Protein AF-A0A3M0ZAR5-F1 (afdb_monomer_lite)

Sequence (440 aa):
MSSSKVILFLTDGLDYCLVHRYLNDMPNTCRIIREGFHGRILPFTSTWGNINFDSLLTGTAPGTHYRIEDGAETLWQALERDGRRTALIDPGCRVETGDRVLKIACAGPAFTAYQCGPRVFQTPDVTDGIHDLAACNRSGWPPGGGPTPNRSIQLVHQPRRVGGVLQTHATILDGVELCLTLDDNTITVHNHNRLIATANTESWSDWTTIRHDAELFAIRFKLLHCHEASFALQASSAFPLSKLAPTPTIRERLLDCLGPYFKGTAIPPRPDDPAWESGVSELFEQATWVVNAARIMLGEFDVDLVVHKNFIVDAANHQCAAQIDPTYHRYNPETAFAFDEVLHKSYTNFDRIVGQLLDVASELGNTHVVIAGDHGICVNNWVCDINARLHDAGWLRFDSRGNVDEQGSKVFTKRSRQGNEIFINPSLAEEERDQLRRKV

Radius of gyration: 23.61 Å; chains: 1; bounding box: 62×55×68 Å

Structure (mmCIF, N/CA/C/O backbone):
data_AF-A0A3M0ZAR5-F1
#
_entry.id   AF-A0A3M0ZAR5-F1
#
loop_
_atom_site.group_PDB
_atom_site.id
_atom_site.type_symbol
_atom_site.label_atom_id
_atom_site.label_alt_id
_atom_site.label_comp_id
_atom_site.label_asym_id
_atom_site.label_entity_id
_atom_site.label_seq_id
_atom_site.pdbx_PDB_ins_code
_atom_site.Cartn_x
_atom_site.Cartn_y
_atom_site.Cartn_z
_atom_site.occupancy
_atom_site.B_iso_or_equiv
_atom_site.auth_seq_id
_atom_site.auth_comp_id
_atom_site.auth_asym_id
_atom_site.auth_atom_id
_atom_site.pdbx_PDB_model_num
ATOM 1 N N . MET A 1 1 ? -16.129 1.946 33.491 1.00 48.28 1 MET A N 1
ATOM 2 C CA . MET A 1 1 ? -15.073 1.163 32.814 1.00 48.28 1 MET A CA 1
ATOM 3 C C . MET A 1 1 ? -14.793 1.861 31.495 1.00 48.28 1 MET A C 1
ATOM 5 O O . MET A 1 1 ? -15.757 2.287 30.873 1.00 48.28 1 MET A O 1
ATOM 9 N N . SER A 1 2 ? -13.526 2.073 31.130 1.00 61.41 2 SER A N 1
ATOM 10 C CA . SER A 1 2 ? -13.168 2.634 29.814 1.00 61.41 2 SER A CA 1
ATOM 11 C C . SER A 1 2 ? -13.785 1.772 28.701 1.00 61.41 2 SER A C 1
ATOM 13 O O . SER A 1 2 ? -13.816 0.551 28.854 1.00 61.41 2 SER A O 1
ATOM 15 N N . SER A 1 3 ? -14.302 2.377 27.627 1.00 81.75 3 SER A N 1
ATOM 16 C CA . SER A 1 3 ? -14.773 1.639 26.442 1.00 81.75 3 SER A CA 1
ATOM 17 C C . SER A 1 3 ? -13.603 0.852 25.840 1.00 81.75 3 SER A C 1
ATOM 19 O O . SER A 1 3 ? -12.482 1.360 25.797 1.00 81.75 3 SER A O 1
ATOM 21 N N . SER A 1 4 ? -13.830 -0.398 25.429 1.00 91.25 4 SER A N 1
ATOM 22 C CA . SER A 1 4 ? -12.811 -1.172 24.712 1.00 91.25 4 SER A CA 1
ATOM 23 C C . SER A 1 4 ? -12.607 -0.597 23.317 1.00 91.25 4 SER A C 1
ATOM 25 O O . SER A 1 4 ? -13.581 -0.300 22.624 1.00 91.25 4 SER A O 1
ATOM 27 N N . LYS A 1 5 ? -11.342 -0.457 22.920 1.00 96.50 5 LYS A N 1
ATOM 28 C CA . LYS A 1 5 ? -10.930 0.059 21.611 1.00 96.50 5 LYS A CA 1
ATOM 29 C C . LYS A 1 5 ? -10.408 -1.070 20.735 1.00 96.50 5 LYS A C 1
ATOM 31 O O . LYS A 1 5 ? -9.913 -2.073 21.250 1.00 96.50 5 LYS A O 1
ATOM 36 N N . VAL A 1 6 ? -10.493 -0.917 19.419 1.00 97.56 6 VAL A N 1
ATOM 37 C CA . VAL A 1 6 ? -10.053 -1.933 18.457 1.00 97.56 6 VAL A CA 1
ATOM 38 C C . VAL A 1 6 ? -9.237 -1.296 17.338 1.00 97.56 6 VAL A C 1
ATOM 40 O O . VAL A 1 6 ? -9.645 -0.299 16.746 1.00 97.56 6 VAL A O 1
ATOM 43 N N . ILE A 1 7 ? -8.100 -1.907 17.017 1.00 98.00 7 ILE A N 1
ATOM 44 C CA . ILE A 1 7 ? -7.346 -1.653 15.790 1.00 98.00 7 ILE A CA 1
ATOM 45 C C . ILE A 1 7 ? -7.520 -2.869 14.887 1.00 98.00 7 ILE A C 1
ATOM 47 O O . ILE A 1 7 ? -7.036 -3.952 15.209 1.00 98.00 7 ILE A O 1
ATOM 51 N N . LEU A 1 8 ? -8.204 -2.688 13.762 1.00 96.44 8 LEU A N 1
ATOM 52 C CA . LEU A 1 8 ? -8.367 -3.686 12.715 1.00 96.44 8 LEU A CA 1
ATOM 53 C C . LEU A 1 8 ? -7.376 -3.392 11.581 1.00 96.44 8 LEU A C 1
ATOM 55 O O . LEU A 1 8 ? -7.601 -2.517 10.742 1.00 96.44 8 LEU A O 1
ATOM 59 N N . PHE A 1 9 ? -6.261 -4.119 11.588 1.00 95.81 9 PHE A N 1
ATOM 60 C CA . PHE A 1 9 ? -5.159 -3.977 10.642 1.00 95.81 9 PHE A CA 1
ATOM 61 C C . PHE A 1 9 ? -5.218 -5.093 9.591 1.00 95.81 9 PHE A C 1
ATOM 63 O O . PHE A 1 9 ? -4.693 -6.196 9.760 1.00 95.81 9 PHE A O 1
ATOM 70 N N . LEU A 1 10 ? -5.927 -4.806 8.507 1.00 94.00 10 LEU A N 1
ATOM 71 C CA . LEU A 1 10 ? -6.209 -5.730 7.417 1.00 94.00 10 LEU A CA 1
ATOM 72 C C . LEU A 1 10 ? -5.014 -5.767 6.462 1.00 94.00 10 LEU A C 1
ATOM 74 O O . LEU A 1 10 ? -4.664 -4.735 5.905 1.00 94.00 10 LEU A O 1
ATOM 78 N N . THR A 1 11 ? -4.356 -6.909 6.285 1.00 93.69 11 THR A N 1
ATOM 79 C CA . THR A 1 11 ? -3.123 -7.012 5.486 1.00 93.69 11 THR A CA 1
ATOM 80 C C . THR A 1 11 ? -3.377 -7.787 4.203 1.00 93.69 11 THR A C 1
ATOM 82 O O . THR A 1 11 ? -3.652 -8.980 4.255 1.00 93.69 11 THR A O 1
ATOM 85 N N . ASP A 1 12 ? -3.277 -7.093 3.072 1.00 91.62 12 ASP A N 1
ATOM 86 C CA . ASP A 1 12 ? -3.393 -7.665 1.731 1.00 91.62 12 ASP A CA 1
ATOM 87 C C . ASP A 1 12 ? -2.338 -8.766 1.536 1.00 91.62 12 ASP A C 1
ATOM 89 O O . ASP A 1 12 ? -1.180 -8.606 1.953 1.00 91.62 12 ASP A O 1
ATOM 93 N N . GLY A 1 13 ? -2.751 -9.902 0.981 1.00 92.00 13 GLY A N 1
ATOM 94 C CA . GLY A 1 13 ? -1.864 -11.006 0.632 1.00 92.00 13 GLY A CA 1
ATOM 95 C C . GLY A 1 13 ? -1.137 -11.669 1.803 1.00 92.00 13 GLY A C 1
ATOM 96 O O . GLY A 1 13 ? -0.121 -12.319 1.569 1.00 92.00 13 GLY A O 1
ATOM 97 N N . LEU A 1 14 ? -1.584 -11.516 3.057 1.00 94.88 14 LEU A N 1
ATOM 98 C CA . LEU A 1 14 ? -0.908 -12.111 4.219 1.00 94.88 14 LEU A CA 1
ATOM 99 C C . LEU A 1 14 ? -0.950 -13.649 4.183 1.00 94.88 14 LEU A C 1
ATOM 101 O O . LEU A 1 14 ? -1.890 -14.287 4.665 1.00 94.88 14 LEU A O 1
ATOM 105 N N . ASP A 1 15 ? 0.111 -14.252 3.653 1.00 94.19 15 ASP A N 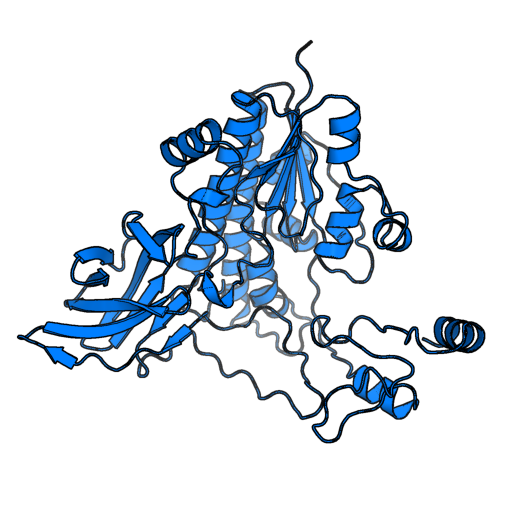1
ATOM 106 C CA . ASP A 1 15 ? 0.189 -15.692 3.465 1.00 94.19 15 ASP A CA 1
ATOM 107 C C . ASP A 1 15 ? 0.613 -16.429 4.740 1.00 94.19 15 ASP A C 1
ATOM 109 O O . ASP A 1 15 ? 1.678 -16.196 5.313 1.00 94.19 15 ASP A O 1
ATOM 113 N N . TYR A 1 16 ? -0.219 -17.380 5.166 1.00 93.44 16 TYR A N 1
ATOM 114 C CA . TYR A 1 16 ? 0.023 -18.155 6.379 1.00 93.44 16 TYR A CA 1
ATOM 115 C C . TYR A 1 16 ? 1.328 -18.964 6.313 1.00 93.44 16 TYR A C 1
ATOM 117 O O . TYR A 1 16 ? 2.047 -19.060 7.308 1.00 93.44 16 TYR A O 1
ATOM 125 N N . CYS A 1 17 ? 1.645 -19.572 5.169 1.00 93.69 17 CYS A N 1
ATOM 126 C CA . CYS A 1 17 ? 2.846 -20.392 5.032 1.00 93.69 17 CYS A CA 1
ATOM 127 C C . CYS A 1 17 ? 4.106 -19.525 5.090 1.00 93.69 17 CYS A C 1
ATOM 129 O O . CYS A 1 17 ? 5.073 -19.920 5.743 1.00 93.69 17 CYS A O 1
ATOM 131 N N . LEU A 1 18 ? 4.083 -18.336 4.486 1.00 95.94 18 LEU A N 1
ATOM 132 C CA . LEU A 1 18 ? 5.195 -17.386 4.551 1.00 95.94 18 LEU A CA 1
ATOM 133 C C . LEU A 1 18 ? 5.373 -16.780 5.950 1.00 95.94 18 LEU A C 1
ATOM 135 O O . LEU A 1 18 ? 6.506 -16.719 6.426 1.00 95.94 18 LEU A O 1
ATOM 139 N N . VAL A 1 19 ? 4.292 -16.447 6.670 1.00 96.25 19 VAL A N 1
ATOM 140 C CA . VAL A 1 19 ? 4.391 -16.048 8.092 1.00 96.25 19 VAL A CA 1
ATOM 141 C C . VAL A 1 19 ? 5.112 -17.125 8.905 1.00 96.25 19 VAL A C 1
ATOM 143 O O . VAL A 1 19 ? 6.028 -16.830 9.669 1.00 96.25 19 VAL A O 1
ATOM 146 N N . HIS A 1 20 ? 4.733 -18.393 8.729 1.00 95.44 20 HIS A N 1
ATOM 147 C CA . HIS A 1 20 ? 5.358 -19.498 9.456 1.00 95.44 20 HIS A CA 1
ATOM 148 C C . HIS A 1 20 ? 6.792 -19.794 9.003 1.00 95.44 20 HIS A C 1
ATOM 150 O O . HIS A 1 20 ? 7.610 -20.194 9.833 1.00 95.44 20 HIS A O 1
ATOM 156 N N . ARG A 1 21 ? 7.115 -19.581 7.722 1.00 96.56 21 ARG A N 1
ATOM 157 C CA . ARG A 1 21 ? 8.473 -19.728 7.180 1.00 96.56 21 ARG A CA 1
ATOM 158 C C . ARG A 1 21 ? 9.458 -18.793 7.880 1.00 96.56 21 ARG A C 1
ATOM 160 O O . ARG A 1 21 ? 10.553 -19.232 8.219 1.00 96.56 21 ARG A O 1
ATOM 167 N N . TYR A 1 22 ? 9.064 -17.542 8.115 1.00 98.06 22 TYR A N 1
ATOM 168 C CA . TYR A 1 22 ? 9.937 -16.507 8.683 1.00 98.06 22 TYR A CA 1
ATOM 169 C C . TYR A 1 22 ? 9.763 -16.302 10.193 1.00 98.06 22 TYR A C 1
ATOM 171 O O . TYR A 1 22 ? 10.378 -15.410 10.771 1.00 98.06 22 TYR A O 1
ATOM 179 N N . LEU A 1 23 ? 8.961 -17.139 10.857 1.00 97.00 23 LEU A N 1
ATOM 180 C CA . LEU A 1 23 ? 8.511 -16.910 12.230 1.00 97.00 23 LEU A CA 1
ATOM 181 C C . LEU A 1 23 ? 9.652 -16.731 13.250 1.00 97.00 23 LEU A C 1
ATOM 183 O O . LEU A 1 23 ? 9.510 -15.954 14.191 1.00 97.00 23 LEU A O 1
ATOM 187 N N . ASN A 1 24 ? 10.792 -17.402 13.047 1.00 97.94 24 ASN A N 1
ATOM 188 C CA . ASN A 1 24 ? 11.970 -17.284 13.918 1.00 97.94 24 ASN A CA 1
ATOM 189 C C . ASN A 1 24 ? 12.535 -15.854 13.983 1.00 97.94 24 ASN A C 1
ATOM 191 O O . ASN A 1 24 ? 13.083 -15.472 15.015 1.00 97.94 24 ASN A O 1
ATOM 195 N N . ASP A 1 25 ? 12.358 -15.069 12.920 1.00 98.44 25 ASP A N 1
ATOM 196 C CA . ASP A 1 25 ? 12.822 -13.683 12.816 1.00 98.44 25 ASP A CA 1
ATOM 197 C C . ASP A 1 25 ? 11.684 -12.671 13.045 1.00 98.44 25 ASP A C 1
ATOM 199 O O . ASP A 1 25 ? 11.849 -11.472 12.821 1.00 98.44 25 ASP A O 1
ATOM 203 N N . MET A 1 26 ? 10.520 -13.145 13.505 1.00 98.62 26 MET A N 1
ATOM 204 C CA . MET A 1 26 ? 9.308 -12.352 13.726 1.00 98.62 26 MET A CA 1
ATOM 205 C C . MET A 1 26 ? 8.865 -12.422 15.204 1.00 98.62 26 MET A C 1
ATOM 207 O O . MET A 1 26 ? 7.846 -13.049 15.534 1.00 98.62 26 MET A O 1
ATOM 211 N N . PRO A 1 27 ? 9.634 -11.829 16.142 1.00 98.62 27 PRO A N 1
ATOM 212 C CA . PRO A 1 27 ? 9.382 -11.951 17.578 1.00 98.62 27 PRO A CA 1
ATOM 213 C C . PRO A 1 27 ? 8.048 -11.340 18.031 1.00 98.62 27 PRO A C 1
ATOM 215 O O . PRO A 1 27 ? 7.429 -11.866 18.962 1.00 98.62 27 PRO A O 1
ATOM 218 N N . ASN A 1 28 ? 7.566 -10.268 17.394 1.00 98.56 28 ASN A N 1
ATOM 219 C CA . ASN A 1 28 ? 6.289 -9.648 17.768 1.00 98.56 28 ASN A CA 1
ATOM 220 C C . ASN A 1 28 ? 5.098 -10.499 17.314 1.00 98.56 28 ASN A C 1
ATOM 222 O O . ASN A 1 28 ? 4.110 -10.653 18.031 1.00 98.56 28 ASN A O 1
ATOM 226 N N . THR A 1 29 ? 5.221 -11.133 16.157 1.00 98.06 29 THR A N 1
ATOM 227 C CA . THR A 1 29 ? 4.246 -12.080 15.622 1.00 98.06 29 THR A CA 1
ATOM 228 C C . THR A 1 29 ? 4.220 -13.346 16.470 1.00 98.06 29 THR A C 1
ATOM 230 O O . THR A 1 29 ? 3.142 -13.797 16.859 1.00 98.06 29 THR A O 1
ATOM 233 N N . CYS A 1 30 ? 5.389 -13.867 16.867 1.00 98.19 30 CYS A N 1
ATOM 234 C CA . CYS A 1 30 ? 5.492 -14.934 17.867 1.00 98.19 30 CYS A CA 1
ATOM 235 C C . CYS A 1 30 ? 4.768 -14.567 19.168 1.00 98.19 30 CYS A C 1
ATOM 237 O O . CYS A 1 30 ? 4.069 -15.400 19.749 1.00 98.19 30 CYS A O 1
ATOM 239 N N . ARG A 1 31 ? 4.918 -13.319 19.626 1.00 97.56 31 ARG A N 1
ATOM 240 C CA . ARG A 1 31 ? 4.241 -12.815 20.821 1.00 97.56 31 ARG A CA 1
ATOM 241 C C . ARG A 1 31 ? 2.720 -12.830 20.659 1.00 97.56 31 ARG A C 1
ATOM 243 O O . ARG A 1 31 ? 2.058 -13.377 21.536 1.00 97.56 31 ARG A O 1
ATOM 250 N N . ILE A 1 32 ? 2.169 -12.322 19.551 1.00 95.88 32 ILE A N 1
ATOM 251 C CA . ILE A 1 32 ? 0.716 -12.380 19.280 1.00 95.88 32 ILE A CA 1
ATOM 252 C C . ILE A 1 32 ? 0.210 -13.820 19.225 1.00 95.88 32 ILE A C 1
ATOM 254 O O . ILE A 1 32 ? -0.836 -14.119 19.795 1.00 95.88 32 ILE A O 1
ATOM 258 N N . ILE A 1 33 ? 0.952 -14.720 18.581 1.00 95.69 33 ILE A N 1
ATOM 259 C CA . ILE A 1 33 ? 0.598 -16.143 18.497 1.00 95.69 33 ILE A CA 1
ATOM 260 C C . ILE A 1 33 ? 0.545 -16.783 19.891 1.00 95.69 33 ILE A C 1
ATOM 262 O O . ILE A 1 33 ? -0.365 -17.557 20.176 1.00 95.69 33 ILE A O 1
ATOM 266 N N . ARG A 1 34 ? 1.506 -16.458 20.764 1.00 96.62 34 ARG A N 1
ATOM 267 C CA . ARG A 1 34 ? 1.610 -17.024 22.116 1.00 96.62 34 ARG A CA 1
ATOM 268 C C . ARG A 1 34 ? 0.598 -16.435 23.100 1.00 96.62 34 ARG A C 1
ATOM 270 O O . ARG A 1 34 ? 0.104 -17.156 23.960 1.00 96.62 34 ARG A O 1
ATOM 277 N N . GLU A 1 35 ? 0.376 -15.126 23.040 1.00 95.81 35 GLU A N 1
ATOM 278 C CA . GLU A 1 35 ? -0.393 -14.371 24.042 1.00 95.81 35 GLU A CA 1
ATOM 279 C C . GLU A 1 35 ? -1.842 -14.104 23.609 1.00 95.81 35 GLU A C 1
ATOM 281 O O . GLU A 1 35 ? -2.675 -13.762 24.447 1.00 95.81 35 GLU A O 1
ATOM 286 N N . GLY A 1 36 ? -2.147 -14.250 22.319 1.00 95.25 36 GLY A N 1
ATOM 287 C CA . GLY A 1 36 ? -3.452 -13.968 21.731 1.00 95.25 36 GLY A CA 1
ATOM 288 C C . GLY A 1 36 ? -4.148 -15.196 21.144 1.00 95.25 36 GLY A C 1
ATOM 289 O O . GLY A 1 36 ? -3.902 -16.339 21.523 1.00 95.25 36 GLY A O 1
ATOM 290 N N . PHE A 1 37 ? -5.053 -14.936 20.200 1.00 93.94 37 PHE A N 1
ATOM 291 C CA . PHE A 1 37 ? -5.699 -15.957 19.382 1.00 93.94 37 PHE A CA 1
ATOM 292 C C . PHE A 1 37 ? -5.161 -15.865 17.956 1.00 93.94 37 PHE A C 1
ATOM 294 O O . PHE A 1 37 ? -5.142 -14.786 17.366 1.00 93.94 37 PHE A O 1
ATOM 301 N N . HIS A 1 38 ? -4.759 -17.001 17.393 1.00 94.69 38 HIS A N 1
ATOM 302 C CA . HIS A 1 38 ? -4.305 -17.091 16.013 1.00 94.69 38 HIS A CA 1
ATOM 303 C C . HIS A 1 38 ? -4.934 -18.311 15.335 1.00 94.69 38 HIS A C 1
ATOM 305 O O . HIS A 1 38 ? -5.186 -19.337 15.966 1.00 94.69 38 HIS A O 1
ATOM 311 N N . GLY A 1 39 ? -5.187 -18.211 14.033 1.00 92.31 39 GLY A N 1
ATOM 312 C CA . GLY A 1 39 ? -5.812 -19.283 13.270 1.00 92.31 39 GLY A CA 1
ATOM 313 C C . GLY A 1 39 ? -5.748 -19.033 11.771 1.00 92.31 39 GLY A C 1
ATOM 314 O O . GLY A 1 39 ? -5.406 -17.941 11.324 1.00 92.31 39 GLY A O 1
ATOM 315 N N . ARG A 1 40 ? -6.071 -20.068 10.994 1.00 92.06 40 ARG A N 1
ATOM 316 C CA . ARG A 1 40 ? -6.246 -19.953 9.543 1.00 92.06 40 ARG A CA 1
ATOM 317 C C . ARG A 1 40 ? -7.690 -19.588 9.241 1.00 92.06 40 ARG A C 1
ATOM 319 O O . ARG A 1 40 ? -8.603 -20.203 9.789 1.00 92.06 40 ARG A O 1
ATOM 326 N N . ILE A 1 41 ? -7.874 -18.648 8.327 1.00 88.44 41 ILE A N 1
ATOM 327 C CA . ILE A 1 41 ? -9.168 -18.337 7.723 1.00 88.44 41 ILE A CA 1
ATOM 328 C C . ILE A 1 41 ? -9.128 -18.733 6.250 1.00 88.44 41 ILE A C 1
ATOM 330 O O . ILE A 1 41 ? -8.087 -18.631 5.603 1.00 88.44 41 ILE A O 1
ATOM 334 N N . LEU A 1 42 ? -10.247 -19.245 5.739 1.00 89.31 42 LEU A N 1
ATOM 335 C CA . LEU A 1 42 ? -10.391 -19.551 4.320 1.00 89.31 42 LEU A CA 1
ATOM 336 C C . LEU A 1 42 ? -11.001 -18.334 3.622 1.00 89.31 42 LEU A C 1
ATOM 338 O O . LEU A 1 42 ? -12.094 -17.921 4.018 1.00 89.31 42 LEU A O 1
ATOM 342 N N . PRO A 1 43 ? -10.331 -17.765 2.609 1.00 90.12 43 PRO A N 1
ATOM 343 C CA . PRO A 1 43 ? -10.901 -16.671 1.846 1.00 90.12 43 PRO A CA 1
ATOM 344 C C . PRO A 1 43 ? -12.025 -17.180 0.941 1.00 90.12 43 PRO A C 1
ATOM 346 O O . PRO A 1 43 ? -12.046 -18.342 0.523 1.00 90.12 43 PRO A O 1
ATOM 349 N N . PHE A 1 44 ? -12.947 -16.293 0.590 1.00 87.81 44 PHE A N 1
ATOM 350 C CA . PHE A 1 44 ? -13.899 -16.550 -0.476 1.00 87.81 44 PHE A CA 1
ATOM 351 C C . PHE A 1 44 ? -13.182 -16.567 -1.825 1.00 87.81 44 PHE A C 1
ATOM 353 O O . PHE A 1 44 ? -12.346 -15.713 -2.129 1.00 87.81 44 PHE A O 1
ATOM 360 N N . THR A 1 45 ? -13.561 -17.525 -2.665 1.00 79.81 45 THR A N 1
ATOM 361 C CA . THR A 1 45 ? -13.283 -17.479 -4.100 1.00 79.81 45 THR A CA 1
ATOM 362 C C . THR A 1 45 ? -14.292 -16.524 -4.740 1.00 79.81 45 THR A C 1
ATOM 364 O O . THR A 1 45 ? -15.492 -16.678 -4.537 1.00 79.81 45 THR A O 1
ATOM 367 N N . SER A 1 46 ? -13.910 -15.511 -5.511 1.00 74.94 46 SER A N 1
ATOM 368 C CA . SER A 1 46 ? -12.592 -15.113 -6.021 1.00 74.94 46 SER A CA 1
ATOM 369 C C . SER A 1 46 ? -11.750 -14.365 -4.970 1.00 74.94 46 SER A C 1
ATOM 371 O O . SER A 1 46 ? -12.263 -13.469 -4.299 1.00 74.94 46 SER A O 1
ATOM 373 N N . THR A 1 47 ? -10.466 -14.717 -4.814 1.00 81.19 47 THR A N 1
ATOM 374 C CA . THR A 1 47 ? -9.586 -14.206 -3.741 1.00 81.19 47 THR A CA 1
ATOM 375 C C . THR A 1 47 ? -9.059 -12.800 -4.033 1.00 81.19 47 THR A C 1
ATOM 377 O O . THR A 1 47 ? -7.858 -12.585 -4.130 1.00 81.19 47 THR A O 1
ATOM 380 N N . TRP A 1 48 ? -9.964 -11.840 -4.215 1.00 77.94 48 TRP A N 1
ATOM 381 C CA . TRP A 1 48 ? -9.620 -10.425 -4.343 1.00 77.94 48 TRP A CA 1
ATOM 382 C C . TRP A 1 48 ? -9.794 -9.717 -3.011 1.00 77.94 48 TRP A C 1
ATOM 384 O O . TRP A 1 48 ? -10.776 -9.965 -2.298 1.00 77.94 48 TRP A O 1
ATOM 394 N N . GLY A 1 49 ? -8.905 -8.767 -2.725 1.00 77.19 49 GLY A N 1
ATOM 395 C CA . GLY A 1 49 ? -8.970 -8.026 -1.475 1.00 77.19 49 GLY A CA 1
ATOM 396 C C . GLY A 1 49 ? -10.261 -7.249 -1.271 1.00 77.19 49 GLY A C 1
ATOM 397 O O . GLY A 1 49 ? -10.795 -7.256 -0.171 1.00 77.19 49 GLY A O 1
ATOM 398 N N . ASN A 1 50 ? -10.855 -6.659 -2.317 1.00 76.06 50 ASN A N 1
ATOM 399 C CA . ASN A 1 50 ? -12.156 -5.999 -2.154 1.00 76.06 50 ASN A CA 1
ATOM 400 C C . ASN A 1 50 ? -13.237 -6.990 -1.681 1.00 76.06 50 ASN A C 1
ATOM 402 O O . ASN A 1 50 ? -13.956 -6.700 -0.740 1.00 76.06 50 ASN A O 1
ATOM 406 N N . ILE A 1 51 ? -13.296 -8.196 -2.250 1.00 82.50 51 ILE A N 1
ATOM 407 C CA . ILE A 1 51 ? -14.319 -9.196 -1.904 1.00 82.50 51 ILE A CA 1
ATOM 408 C C . ILE A 1 51 ? -14.145 -9.697 -0.467 1.00 82.50 51 ILE A C 1
ATOM 410 O O . ILE A 1 51 ? -15.111 -9.803 0.295 1.00 82.50 51 ILE A O 1
ATOM 414 N N . ASN A 1 52 ? -12.912 -10.032 -0.098 1.00 88.12 52 ASN A N 1
ATOM 415 C CA . ASN A 1 52 ? -12.620 -10.652 1.189 1.00 88.12 52 ASN A CA 1
ATOM 416 C C . ASN A 1 52 ? -12.610 -9.636 2.333 1.00 88.12 52 ASN A C 1
ATOM 418 O O . ASN A 1 52 ? -13.170 -9.933 3.387 1.00 88.12 52 ASN A O 1
ATOM 422 N N . PHE A 1 53 ? -12.093 -8.421 2.126 1.00 87.75 53 PHE A N 1
ATOM 423 C CA . PHE A 1 53 ? -12.216 -7.369 3.135 1.00 87.75 53 PHE A CA 1
ATOM 424 C C . PHE A 1 53 ? -13.666 -6.936 3.336 1.00 87.75 53 PHE A C 1
ATOM 426 O O . PHE A 1 53 ? -14.079 -6.837 4.485 1.00 87.75 53 PHE A O 1
ATOM 433 N N . ASP A 1 54 ? -14.475 -6.781 2.282 1.00 87.19 54 ASP A N 1
ATOM 434 C CA . ASP A 1 54 ? -15.909 -6.486 2.446 1.00 87.19 54 ASP A CA 1
ATOM 435 C C . ASP A 1 54 ? -16.610 -7.592 3.265 1.00 87.19 54 ASP A C 1
ATOM 437 O O . ASP A 1 54 ? -17.440 -7.314 4.133 1.00 87.19 54 ASP A O 1
ATOM 441 N N . SER A 1 55 ? -16.216 -8.855 3.067 1.00 89.50 55 SER A N 1
ATOM 442 C CA . SER A 1 55 ? -16.733 -9.985 3.854 1.00 89.50 55 SER A CA 1
ATOM 443 C C . SER A 1 55 ? -16.310 -9.915 5.326 1.00 89.50 55 SER A C 1
ATOM 445 O O . SER A 1 55 ? -17.138 -10.111 6.213 1.00 89.50 55 SER A O 1
ATOM 447 N N . LEU A 1 56 ? -15.041 -9.593 5.604 1.00 89.69 56 LEU A N 1
ATOM 448 C CA . LEU A 1 56 ? -14.527 -9.399 6.967 1.00 89.69 56 LEU A CA 1
ATOM 449 C C . LEU A 1 56 ? -15.203 -8.216 7.672 1.00 89.69 56 LEU A C 1
ATOM 451 O O . LEU A 1 56 ? -15.482 -8.284 8.866 1.00 89.69 56 LEU A O 1
ATOM 455 N N . LEU A 1 57 ? -15.480 -7.142 6.934 1.00 89.75 57 LEU A N 1
ATOM 456 C CA . LEU A 1 57 ? -16.033 -5.895 7.461 1.00 89.75 57 LEU A CA 1
ATOM 457 C C . LEU A 1 57 ? -17.549 -5.938 7.663 1.00 89.75 57 LEU A C 1
ATOM 459 O O . LEU A 1 57 ? -18.066 -5.152 8.452 1.00 89.75 57 LEU A O 1
ATOM 463 N N . THR A 1 58 ? -18.257 -6.835 6.977 1.00 90.38 58 THR A N 1
ATOM 464 C CA . THR A 1 58 ? -19.712 -7.029 7.126 1.00 90.38 58 THR A CA 1
ATOM 465 C C . THR A 1 58 ? -20.068 -8.290 7.911 1.00 90.38 58 THR A C 1
ATOM 467 O O . THR A 1 58 ? -21.199 -8.443 8.361 1.00 90.38 58 THR A O 1
ATOM 470 N N . GLY A 1 59 ? -19.132 -9.232 8.057 1.00 90.19 59 GLY A N 1
ATOM 471 C CA . GLY A 1 59 ? -19.408 -10.557 8.616 1.00 90.19 59 GLY A CA 1
ATOM 472 C C . GLY A 1 59 ? -20.302 -11.424 7.721 1.00 90.19 59 GLY A C 1
ATOM 473 O O . GLY A 1 59 ? -20.882 -12.399 8.198 1.00 90.19 59 GLY A O 1
ATOM 474 N N . THR A 1 60 ? -20.441 -11.083 6.435 1.00 89.69 60 THR A N 1
ATOM 475 C CA . THR A 1 60 ? -21.309 -11.797 5.487 1.00 89.69 60 THR A CA 1
ATOM 476 C C . THR A 1 60 ? -20.538 -12.305 4.271 1.00 89.69 60 THR A C 1
ATOM 478 O O . THR A 1 60 ? -19.458 -11.820 3.947 1.00 89.69 60 THR A O 1
ATOM 481 N N . ALA A 1 61 ? -21.087 -13.309 3.585 1.00 88.75 61 ALA A N 1
ATOM 482 C CA . ALA A 1 61 ? -20.511 -13.814 2.342 1.00 88.75 61 ALA A CA 1
ATOM 483 C C . ALA A 1 61 ? -20.728 -12.828 1.171 1.00 88.75 61 ALA A C 1
ATOM 485 O O . ALA A 1 61 ? -21.700 -12.067 1.192 1.00 88.75 61 ALA A O 1
ATOM 486 N N . PRO A 1 62 ? -19.923 -12.907 0.090 1.00 84.19 62 PRO A N 1
ATOM 487 C CA . PRO A 1 62 ? -20.047 -12.032 -1.081 1.00 84.19 62 PRO A CA 1
ATOM 488 C C . PRO A 1 62 ? -21.449 -11.956 -1.689 1.00 84.19 62 PRO A C 1
ATOM 490 O O . PRO A 1 62 ? -21.891 -10.886 -2.092 1.00 84.19 62 PRO A O 1
ATOM 493 N N . GLY A 1 63 ? -22.197 -13.065 -1.697 1.00 81.00 63 GLY A N 1
ATOM 494 C CA . GLY A 1 63 ? -23.576 -13.093 -2.204 1.00 81.00 63 GLY A CA 1
ATOM 495 C C . GLY A 1 63 ? -24.583 -12.252 -1.401 1.00 81.00 63 GLY A C 1
ATOM 496 O O . GLY A 1 63 ? -25.714 -12.055 -1.858 1.00 81.00 63 GLY A O 1
ATOM 497 N N . THR A 1 64 ? -24.195 -11.773 -0.218 1.00 82.75 64 THR A N 1
ATOM 498 C CA . THR A 1 64 ? -25.001 -10.893 0.632 1.00 82.75 64 THR A CA 1
ATOM 499 C C . THR A 1 64 ? -24.566 -9.441 0.473 1.00 82.75 64 THR A C 1
ATOM 501 O O . THR A 1 64 ? -25.399 -8.603 0.144 1.00 82.75 64 THR A O 1
ATOM 504 N N . HIS A 1 65 ? -23.277 -9.130 0.644 1.00 79.12 65 HIS A N 1
ATOM 505 C CA . HIS A 1 65 ? -22.820 -7.734 0.647 1.00 79.12 65 HIS A CA 1
ATOM 506 C C . HIS A 1 65 ? -22.688 -7.086 -0.738 1.00 79.12 65 HIS A C 1
ATOM 508 O O . HIS A 1 65 ? -22.792 -5.868 -0.826 1.00 79.12 65 HIS A O 1
ATOM 514 N N . TYR A 1 66 ? -22.588 -7.859 -1.828 1.00 72.88 66 TYR A N 1
ATOM 515 C CA . TYR A 1 66 ? -22.620 -7.318 -3.200 1.00 72.88 66 TYR A CA 1
ATOM 516 C C . TYR A 1 66 ? -24.035 -7.050 -3.749 1.00 72.88 66 TYR A C 1
ATOM 518 O O . TYR A 1 66 ? -24.187 -6.728 -4.932 1.00 72.88 66 TYR A O 1
ATOM 526 N N . ARG A 1 67 ? -25.095 -7.189 -2.942 1.00 63.38 67 ARG A N 1
ATOM 527 C CA . ARG A 1 67 ? -26.464 -6.888 -3.390 1.00 63.38 67 ARG A CA 1
ATOM 528 C C . ARG A 1 67 ? -26.640 -5.377 -3.566 1.00 63.38 67 ARG A C 1
ATOM 530 O O . ARG A 1 67 ? -26.387 -4.611 -2.649 1.00 63.38 67 ARG A O 1
ATOM 537 N N . ILE A 1 68 ? -27.090 -4.966 -4.754 1.00 50.72 68 ILE A N 1
ATOM 538 C CA . ILE A 1 68 ? -27.240 -3.551 -5.148 1.00 50.72 68 ILE A CA 1
ATOM 539 C C . ILE A 1 68 ? -28.352 -2.843 -4.353 1.00 50.72 68 ILE A C 1
ATOM 541 O O . ILE A 1 68 ? -28.256 -1.644 -4.120 1.00 50.72 68 ILE A O 1
ATOM 545 N N . GLU A 1 69 ? -29.396 -3.572 -3.950 1.00 46.78 69 GLU A N 1
ATOM 546 C CA . GLU A 1 69 ? -30.588 -2.999 -3.305 1.00 46.78 69 GLU A CA 1
ATOM 547 C C . GLU A 1 69 ? -30.553 -3.100 -1.767 1.00 46.78 69 GLU A C 1
ATOM 549 O O . GLU A 1 69 ? -31.076 -2.213 -1.106 1.00 46.78 69 GLU A O 1
ATOM 554 N N . ASP A 1 70 ? -29.865 -4.112 -1.212 1.00 55.38 70 ASP A N 1
ATOM 555 C CA . ASP A 1 70 ? -29.815 -4.439 0.226 1.00 55.38 70 ASP A CA 1
ATOM 556 C C . ASP A 1 70 ? -28.407 -4.928 0.633 1.00 55.38 70 ASP A C 1
ATOM 558 O O . ASP A 1 70 ? -28.213 -6.086 1.024 1.00 55.38 70 ASP A O 1
ATOM 562 N N . GLY A 1 71 ? -27.387 -4.083 0.461 1.00 68.44 71 GLY A N 1
ATOM 563 C CA . GLY A 1 71 ? -26.025 -4.391 0.912 1.00 68.44 71 GLY A CA 1
ATOM 564 C C . GLY A 1 71 ? -25.978 -4.728 2.411 1.00 68.44 71 GLY A C 1
ATOM 565 O O . GLY A 1 71 ? -26.819 -4.286 3.193 1.00 68.44 71 GLY A O 1
ATOM 566 N N . ALA A 1 72 ? -24.999 -5.531 2.830 1.00 83.94 72 ALA A N 1
ATOM 567 C CA . ALA A 1 72 ? -24.849 -5.878 4.241 1.00 83.94 72 ALA A CA 1
ATOM 568 C C . ALA A 1 72 ? -24.353 -4.672 5.056 1.00 83.94 72 ALA A C 1
ATOM 570 O O . ALA A 1 72 ? -23.471 -3.941 4.605 1.00 83.94 72 ALA A O 1
ATOM 571 N N . GLU A 1 73 ? -24.883 -4.513 6.273 1.00 88.38 73 GLU A N 1
ATOM 572 C CA . GLU A 1 73 ? -24.383 -3.531 7.240 1.00 88.38 73 GLU A CA 1
ATOM 573 C C . GLU A 1 73 ? -22.902 -3.802 7.545 1.00 88.38 73 GLU A C 1
ATOM 575 O O . GLU A 1 73 ? -22.488 -4.940 7.781 1.00 88.38 73 GLU A O 1
ATOM 580 N N . THR A 1 74 ? -22.094 -2.749 7.534 1.00 89.62 74 THR A N 1
ATOM 581 C CA . THR A 1 74 ? -20.671 -2.814 7.868 1.00 89.62 74 THR A CA 1
ATOM 582 C C . THR A 1 74 ? -20.450 -2.625 9.366 1.00 89.62 74 THR A C 1
ATOM 584 O O . THR A 1 74 ? -21.274 -2.048 10.080 1.00 89.62 74 THR A O 1
ATOM 587 N N . LEU A 1 75 ? -19.283 -3.041 9.858 1.00 90.00 75 LEU A N 1
ATOM 588 C CA . LEU A 1 75 ? -18.924 -2.914 11.269 1.00 90.00 75 LEU A CA 1
ATOM 589 C C . LEU A 1 75 ? -19.028 -1.466 11.777 1.00 90.00 75 LEU A C 1
ATOM 591 O O . LEU A 1 75 ? -19.512 -1.236 12.881 1.00 90.00 75 LEU A O 1
ATOM 595 N N . TRP A 1 76 ? -18.613 -0.476 10.982 1.00 90.56 76 TRP A N 1
ATOM 596 C CA . TRP A 1 76 ? -18.695 0.928 11.399 1.00 90.56 76 TRP A CA 1
ATOM 597 C C . TRP A 1 76 ? -20.113 1.489 11.355 1.00 90.56 76 TRP A C 1
ATOM 599 O O . TRP A 1 76 ? -20.419 2.345 12.178 1.00 90.56 76 TRP A O 1
ATOM 609 N N . GLN A 1 77 ? -20.980 1.011 10.456 1.00 91.00 77 GLN A N 1
ATOM 610 C CA . GLN A 1 77 ? -22.400 1.378 10.459 1.00 91.00 77 GLN A CA 1
ATOM 611 C C . GLN A 1 77 ? -23.086 0.850 11.726 1.00 91.00 77 GLN A C 1
ATOM 613 O O . GLN A 1 77 ? -23.772 1.603 12.419 1.00 91.00 77 GLN A O 1
ATOM 618 N N . ALA A 1 78 ? -22.810 -0.406 12.094 1.00 91.50 78 ALA A N 1
ATOM 619 C CA . ALA A 1 78 ? -23.306 -0.991 13.336 1.00 91.50 78 ALA A CA 1
ATOM 620 C C . ALA A 1 78 ? -22.806 -0.223 14.577 1.00 91.50 78 ALA A C 1
ATOM 622 O O . ALA A 1 78 ? -23.586 0.073 15.481 1.00 91.50 78 ALA A O 1
ATOM 623 N N . LEU A 1 79 ? -21.522 0.154 14.610 1.00 92.38 79 LEU A N 1
ATOM 624 C CA . LEU A 1 79 ? -20.946 0.950 15.701 1.00 92.38 79 LEU A CA 1
ATOM 625 C C . LEU A 1 79 ? -21.524 2.369 15.765 1.00 92.38 79 LEU A C 1
ATOM 627 O O . LEU A 1 79 ? -21.793 2.877 16.853 1.00 92.38 79 LEU A O 1
ATOM 631 N N . GLU A 1 80 ? -21.730 3.012 14.620 1.00 91.88 80 GLU A N 1
ATOM 632 C CA . GLU A 1 80 ? -22.324 4.344 14.542 1.00 91.88 80 GLU A CA 1
ATOM 633 C C . GLU A 1 80 ? -23.753 4.361 15.095 1.00 91.88 80 GLU A C 1
ATOM 635 O O . GLU A 1 80 ? -24.088 5.261 15.873 1.00 91.88 80 GLU A O 1
ATOM 640 N N . ARG A 1 81 ? -24.563 3.341 14.775 1.00 92.25 81 ARG A N 1
ATOM 641 C CA . ARG A 1 81 ? -25.901 3.140 15.359 1.00 92.25 81 ARG A CA 1
ATOM 642 C C . ARG A 1 81 ? -25.853 3.060 16.886 1.00 92.25 81 ARG A C 1
ATOM 644 O O . ARG A 1 81 ? -26.720 3.618 17.555 1.00 92.25 81 ARG A O 1
ATOM 651 N N . ASP A 1 82 ? -24.812 2.437 17.425 1.00 92.81 82 ASP A N 1
ATOM 652 C CA . ASP A 1 82 ? -24.579 2.310 18.867 1.00 92.81 82 ASP A CA 1
ATOM 653 C C . ASP A 1 82 ? -23.893 3.551 19.478 1.00 92.81 82 ASP A C 1
ATOM 655 O O . ASP A 1 82 ? -23.492 3.551 20.644 1.00 92.81 82 ASP A O 1
ATOM 659 N N . GLY A 1 83 ? -23.751 4.635 18.708 1.00 93.31 83 GLY A N 1
ATOM 660 C CA . GLY A 1 83 ? -23.182 5.899 19.166 1.00 93.31 83 GLY A CA 1
ATOM 661 C C . GLY A 1 83 ? -21.659 5.890 19.309 1.00 93.31 83 GLY A C 1
ATOM 662 O O . GLY A 1 83 ? -21.113 6.790 19.949 1.00 93.31 83 GLY A O 1
ATOM 663 N N . ARG A 1 84 ? -20.965 4.920 18.711 1.00 94.88 84 ARG A N 1
ATOM 664 C CA . ARG A 1 84 ? -19.499 4.788 18.731 1.00 94.88 84 ARG A CA 1
ATOM 665 C C . ARG A 1 84 ? -18.859 5.422 17.504 1.00 94.88 84 ARG A C 1
ATOM 667 O O . ARG A 1 84 ? -19.532 5.676 16.503 1.00 94.88 84 ARG A O 1
ATOM 674 N N . ARG A 1 85 ? -17.563 5.725 17.587 1.00 95.88 85 ARG A N 1
ATOM 675 C CA . ARG A 1 85 ? -16.820 6.396 16.505 1.00 95.88 85 ARG A CA 1
ATOM 676 C C . ARG A 1 85 ? -15.806 5.472 15.853 1.00 95.88 85 ARG A C 1
ATOM 678 O O . ARG A 1 85 ? -15.108 4.721 16.530 1.00 95.88 85 ARG A O 1
ATOM 685 N N . THR A 1 86 ? -15.685 5.588 14.534 1.00 96.31 86 THR A N 1
ATOM 686 C CA . THR A 1 86 ? -14.712 4.832 13.737 1.00 96.31 86 THR A CA 1
ATOM 687 C C . THR A 1 86 ? -13.796 5.778 12.971 1.00 96.31 86 THR A C 1
ATOM 689 O O . THR A 1 86 ? -14.266 6.765 12.412 1.00 96.31 86 THR A O 1
ATOM 692 N N . ALA A 1 87 ? -12.504 5.465 12.887 1.00 96.25 87 ALA A N 1
ATOM 693 C CA . ALA A 1 87 ? -11.589 6.061 11.922 1.00 96.25 87 ALA A CA 1
ATOM 694 C C . ALA A 1 87 ? -11.220 5.036 10.841 1.00 96.25 87 ALA A C 1
ATOM 696 O O . ALA A 1 87 ? -10.682 3.968 11.129 1.00 96.25 87 ALA A O 1
ATOM 697 N N . LEU A 1 88 ? -11.495 5.379 9.586 1.00 94.31 88 LEU A N 1
ATOM 698 C CA . LEU A 1 88 ? -11.099 4.604 8.415 1.00 94.31 88 LEU A CA 1
ATOM 699 C C . LEU A 1 88 ? -9.857 5.258 7.816 1.00 94.31 88 LEU A C 1
ATOM 701 O O . LEU A 1 88 ? -9.956 6.346 7.244 1.00 94.31 88 LEU A O 1
ATOM 705 N N . ILE A 1 89 ? -8.697 4.623 7.970 1.00 94.06 89 ILE A N 1
ATOM 706 C CA . ILE A 1 89 ? -7.409 5.153 7.514 1.00 94.06 89 ILE A CA 1
ATOM 707 C C . ILE A 1 89 ? -7.034 4.456 6.210 1.00 94.06 89 ILE A C 1
ATOM 709 O O . ILE A 1 89 ? -6.715 3.271 6.228 1.00 94.06 89 ILE A O 1
ATOM 713 N N . ASP A 1 90 ? -7.094 5.177 5.088 1.00 86.69 90 ASP A N 1
ATOM 714 C CA . ASP A 1 90 ? -6.884 4.641 3.731 1.00 86.69 90 ASP A CA 1
ATOM 715 C C . ASP A 1 90 ? -7.494 3.231 3.528 1.00 86.69 90 ASP A C 1
ATOM 717 O O . ASP A 1 90 ? -6.776 2.247 3.342 1.00 86.69 90 ASP A O 1
ATOM 721 N N . PRO A 1 91 ? -8.831 3.087 3.579 1.00 75.88 91 PRO A N 1
ATOM 722 C CA . PRO A 1 91 ? -9.477 1.772 3.520 1.00 75.88 91 PRO A CA 1
ATOM 723 C C . PRO A 1 91 ? -9.362 1.091 2.142 1.00 75.88 91 PRO A C 1
ATOM 725 O O . PRO A 1 91 ? -9.807 -0.039 1.973 1.00 75.88 91 PRO A O 1
ATOM 728 N N . GLY A 1 92 ? -8.804 1.761 1.125 1.00 65.75 92 GLY A N 1
ATOM 729 C CA . GLY A 1 92 ? -8.606 1.198 -0.216 1.00 65.75 92 GLY A CA 1
ATOM 730 C C . GLY A 1 92 ? -9.880 0.991 -1.051 1.00 65.75 92 GLY A C 1
ATOM 731 O O . GLY A 1 92 ? -9.771 0.649 -2.226 1.00 65.75 92 GLY A O 1
ATOM 732 N N . CYS A 1 93 ? -11.070 1.232 -0.498 1.00 60.72 93 CYS A N 1
ATOM 733 C CA . CYS A 1 93 ? -12.354 1.113 -1.188 1.00 60.72 93 CYS A CA 1
ATOM 734 C C . CYS A 1 93 ? -13.249 2.346 -0.966 1.00 60.72 93 CYS A C 1
ATOM 736 O O . CYS A 1 93 ? -12.956 3.231 -0.155 1.00 60.72 93 CYS A O 1
ATOM 738 N N . ARG A 1 94 ? -14.338 2.449 -1.740 1.00 61.38 94 ARG A N 1
ATOM 739 C CA . ARG A 1 94 ? -15.345 3.499 -1.546 1.00 61.38 94 ARG A CA 1
ATOM 740 C C . ARG A 1 94 ? -16.187 3.119 -0.337 1.00 61.38 94 ARG A C 1
ATOM 742 O O . ARG A 1 94 ? -16.881 2.115 -0.380 1.00 61.38 94 ARG A O 1
ATOM 749 N N . VAL A 1 95 ? -16.133 3.945 0.702 1.00 69.19 95 VAL A N 1
ATOM 750 C CA . VAL A 1 95 ? -16.827 3.657 1.956 1.00 69.19 95 VAL A CA 1
ATOM 751 C C . VAL A 1 95 ? -17.964 4.641 2.194 1.00 69.19 95 VAL A C 1
ATOM 753 O O . VAL A 1 95 ? -17.748 5.862 2.166 1.00 69.19 95 VAL A O 1
ATOM 756 N N . GLU A 1 96 ? -19.165 4.112 2.418 1.00 69.75 96 GLU A N 1
ATOM 757 C CA . GLU A 1 96 ? -20.292 4.879 2.946 1.00 69.75 96 GLU A CA 1
ATOM 758 C C . GLU A 1 96 ? -20.058 5.191 4.422 1.00 69.75 96 GLU A C 1
ATOM 760 O O . GLU A 1 96 ? -19.618 4.339 5.195 1.00 69.75 96 GLU A O 1
ATOM 765 N N . THR A 1 97 ? -20.306 6.441 4.798 1.00 74.25 97 THR A N 1
ATOM 766 C CA . THR A 1 97 ? -19.972 6.969 6.122 1.00 74.25 97 THR A CA 1
ATOM 767 C C . THR A 1 97 ? -21.050 7.920 6.593 1.00 74.25 97 THR A C 1
ATOM 769 O O . THR A 1 97 ? -21.421 8.809 5.824 1.00 74.25 97 THR A O 1
ATOM 772 N N . GLY A 1 98 ? -21.491 7.765 7.840 1.00 78.81 98 GLY A N 1
ATOM 773 C CA . GLY A 1 98 ? -22.237 8.788 8.562 1.00 78.81 98 GLY A CA 1
ATOM 774 C C . GLY A 1 98 ? -21.328 9.718 9.373 1.00 78.81 98 GLY A C 1
ATOM 775 O O . GLY A 1 98 ? -20.104 9.740 9.206 1.00 78.81 98 GLY A O 1
ATOM 776 N N . ASP A 1 99 ? -21.946 10.502 10.254 1.00 85.25 99 ASP A N 1
ATOM 777 C CA . ASP A 1 99 ? -21.325 11.577 11.036 1.00 85.25 99 ASP A CA 1
ATOM 778 C C . ASP A 1 99 ? -20.271 11.096 12.051 1.00 85.25 99 ASP A C 1
ATOM 780 O O . ASP A 1 99 ? -19.439 11.884 12.512 1.00 85.25 99 ASP A O 1
ATOM 784 N N . ARG A 1 100 ? -20.286 9.813 12.430 1.00 91.38 100 ARG A N 1
ATOM 785 C CA . ARG A 1 100 ? -19.361 9.214 13.412 1.00 91.38 100 ARG A CA 1
ATOM 786 C C . ARG A 1 100 ? -18.221 8.425 12.775 1.00 91.38 100 ARG A C 1
ATOM 788 O O . ARG A 1 100 ? -17.425 7.817 13.497 1.00 91.38 100 ARG A O 1
ATOM 795 N N . VAL A 1 101 ? -18.113 8.452 11.448 1.00 92.94 101 VAL A N 1
ATOM 796 C CA . VAL A 1 101 ? -17.063 7.749 10.708 1.00 92.94 101 VAL A CA 1
ATOM 797 C C . VAL A 1 101 ? -16.095 8.749 10.079 1.00 92.94 101 VAL A C 1
ATOM 799 O O . VAL A 1 101 ? -16.396 9.443 9.110 1.00 92.94 101 VAL A O 1
ATOM 802 N N . LEU A 1 102 ? -14.887 8.810 10.633 1.00 93.81 102 LEU A N 1
ATOM 803 C CA . LEU A 1 102 ? -13.829 9.728 10.232 1.00 93.81 102 LEU A CA 1
ATOM 804 C C . LEU A 1 102 ? -12.983 9.102 9.120 1.00 93.81 102 LEU A C 1
ATOM 806 O O . LEU A 1 102 ? -12.323 8.085 9.325 1.00 93.81 102 LEU A O 1
ATOM 810 N N . LYS A 1 103 ? -12.967 9.725 7.939 1.00 91.94 103 LYS A N 1
ATOM 811 C CA . LYS A 1 103 ? -12.111 9.311 6.817 1.00 91.94 103 LYS A CA 1
ATOM 812 C C . LYS A 1 103 ? -10.743 9.970 6.919 1.00 91.94 103 LYS A C 1
ATOM 814 O O . LYS A 1 103 ? -10.625 11.173 6.700 1.00 91.94 103 LYS A O 1
ATOM 819 N N . ILE A 1 104 ? -9.717 9.185 7.207 1.00 93.62 104 ILE A N 1
ATOM 820 C CA . ILE A 1 104 ? -8.332 9.647 7.288 1.00 93.62 104 ILE A CA 1
ATOM 821 C C . ILE A 1 104 ? -7.582 9.150 6.056 1.00 93.62 104 ILE A C 1
ATOM 823 O O . ILE A 1 104 ? -7.740 8.001 5.646 1.00 93.62 104 ILE A O 1
ATOM 827 N N . ALA A 1 105 ? -6.784 10.022 5.445 1.00 89.25 105 ALA A N 1
ATOM 828 C CA . ALA A 1 105 ? -5.978 9.708 4.270 1.00 89.25 105 ALA A CA 1
ATOM 829 C C . ALA A 1 105 ? -6.785 9.112 3.088 1.00 89.25 105 ALA A C 1
ATOM 831 O O . ALA A 1 105 ? -6.278 8.332 2.285 1.00 89.25 105 ALA A O 1
ATOM 832 N N . CYS A 1 106 ? -8.060 9.489 2.947 1.00 81.19 106 CYS A N 1
ATOM 833 C CA . CYS A 1 106 ? -8.968 8.902 1.962 1.00 81.19 106 CYS A CA 1
ATOM 834 C C . CYS A 1 106 ? -9.131 9.821 0.743 1.00 81.19 106 CYS A C 1
ATOM 836 O O . CYS A 1 106 ? -10.058 10.630 0.671 1.00 81.19 106 CYS A O 1
ATOM 838 N N . ALA A 1 107 ? -8.261 9.677 -0.257 1.00 66.56 107 ALA A N 1
ATOM 839 C CA . ALA A 1 107 ? -8.309 10.534 -1.444 1.00 66.56 107 ALA A CA 1
ATOM 840 C C . ALA A 1 107 ? -9.445 10.189 -2.445 1.00 66.56 107 ALA A C 1
ATOM 842 O O . ALA A 1 107 ? -9.784 11.018 -3.302 1.00 66.56 107 ALA A O 1
ATOM 843 N N . GLY A 1 108 ? -10.084 9.019 -2.279 1.00 61.16 108 GLY A N 1
ATOM 844 C CA . GLY A 1 108 ? -11.180 8.503 -3.111 1.00 61.16 108 GLY A CA 1
ATOM 845 C C . GLY A 1 108 ? -10.722 7.951 -4.474 1.00 61.16 108 GLY A C 1
ATOM 846 O O . GLY A 1 108 ? -9.580 8.157 -4.863 1.00 61.16 108 GLY A O 1
ATOM 847 N N . PRO A 1 109 ? -11.598 7.275 -5.244 1.00 49.69 109 PRO A N 1
ATOM 848 C CA . PRO A 1 109 ? -11.241 6.661 -6.534 1.00 49.69 109 PRO A CA 1
ATOM 849 C C . PRO A 1 109 ? -10.890 7.670 -7.644 1.00 49.69 109 PRO A C 1
ATOM 851 O O . PRO A 1 109 ? -10.227 7.308 -8.609 1.00 49.69 109 PRO A O 1
ATOM 854 N N . ALA A 1 110 ? -11.299 8.937 -7.502 1.00 42.31 110 ALA A N 1
ATOM 855 C CA . ALA A 1 110 ? -10.880 10.030 -8.387 1.00 42.31 110 ALA A CA 1
ATOM 856 C C . ALA A 1 110 ? -9.401 10.420 -8.195 1.00 42.31 110 ALA A C 1
ATOM 858 O O . ALA A 1 110 ? -8.843 11.148 -9.006 1.00 42.31 110 ALA A O 1
ATOM 859 N N . PHE A 1 111 ? -8.763 9.938 -7.128 1.00 58.25 111 PHE A N 1
ATOM 860 C CA . PHE A 1 111 ? -7.326 10.022 -6.934 1.00 58.25 111 PHE A CA 1
ATOM 861 C C . PHE A 1 111 ? -6.688 8.789 -7.572 1.00 58.25 111 PHE A C 1
ATOM 863 O O . PHE A 1 111 ? -6.482 7.757 -6.93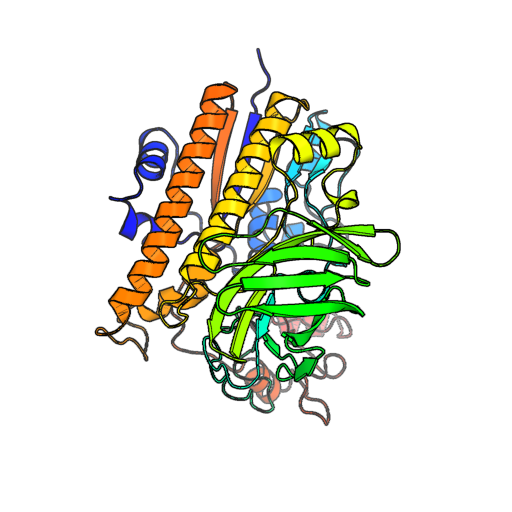2 1.00 58.25 111 PHE A O 1
ATOM 870 N N . THR A 1 112 ? -6.478 8.858 -8.883 1.00 55.12 112 THR A N 1
ATOM 871 C CA . THR A 1 112 ? -5.939 7.718 -9.623 1.00 55.12 112 THR A CA 1
ATOM 872 C C . THR A 1 112 ? -4.442 7.573 -9.352 1.00 55.12 112 THR A C 1
ATOM 874 O O . THR A 1 112 ? -3.709 8.563 -9.268 1.00 55.12 112 THR A O 1
ATOM 877 N N . ALA A 1 113 ? -3.966 6.326 -9.262 1.00 58.34 113 ALA A N 1
ATOM 878 C CA . ALA A 1 113 ? -2.534 6.025 -9.212 1.00 58.34 113 ALA A CA 1
ATOM 879 C C . ALA A 1 113 ? -1.772 6.659 -10.396 1.00 58.34 113 ALA A C 1
ATOM 881 O O . ALA A 1 113 ? -0.612 7.028 -10.259 1.00 58.34 113 ALA A O 1
ATOM 882 N N . TYR A 1 114 ? -2.440 6.865 -11.534 1.00 56.28 114 TYR A N 1
ATOM 883 C CA . TYR A 1 114 ? -1.866 7.516 -12.711 1.00 56.28 114 TYR A CA 1
ATOM 884 C C . TYR A 1 114 ? -1.540 9.000 -12.484 1.00 56.28 114 TYR A C 1
ATOM 886 O O . TYR A 1 114 ? -0.450 9.454 -12.834 1.00 56.28 114 TYR A O 1
ATOM 894 N N . GLN A 1 115 ? -2.442 9.744 -11.842 1.00 70.12 115 GLN A N 1
ATOM 895 C CA . GLN A 1 115 ? -2.277 11.183 -11.613 1.00 70.12 115 GLN A CA 1
ATOM 896 C C . GLN A 1 115 ? -1.330 11.492 -10.462 1.00 70.12 115 GLN A C 1
ATOM 898 O O . GLN A 1 115 ? -0.427 12.319 -10.579 1.00 70.12 115 GLN A O 1
ATOM 903 N N . CYS A 1 116 ? -1.543 10.816 -9.338 1.00 79.06 116 CYS A N 1
ATOM 904 C CA . CYS A 1 116 ? -0.939 11.198 -8.067 1.00 79.06 116 CYS A CA 1
ATOM 905 C C . CYS A 1 116 ? -0.101 10.082 -7.441 1.00 79.06 116 CYS A C 1
ATOM 907 O O . CYS A 1 116 ? 0.417 10.253 -6.340 1.00 79.06 116 CYS A O 1
ATOM 909 N N . GLY A 1 117 ? 0.023 8.934 -8.110 1.00 84.25 117 GLY A N 1
ATOM 910 C CA . GLY A 1 117 ? 0.839 7.829 -7.631 1.00 84.25 117 GLY A CA 1
ATOM 911 C C . GLY A 1 117 ? 2.340 8.123 -7.698 1.00 84.25 117 GLY A C 1
ATOM 912 O O . GLY A 1 117 ? 2.771 9.056 -8.395 1.00 84.25 117 GLY A O 1
ATOM 913 N N . PRO A 1 118 ? 3.125 7.324 -6.960 1.00 89.31 118 PRO A N 1
ATOM 914 C CA . PRO A 1 118 ? 4.574 7.433 -6.935 1.00 89.31 118 PRO A CA 1
ATOM 915 C C . PRO A 1 118 ? 5.145 7.098 -8.319 1.00 89.31 118 PRO A C 1
ATOM 917 O O . PRO A 1 118 ? 4.578 6.287 -9.059 1.00 89.31 118 PRO A O 1
ATOM 920 N N . ARG A 1 119 ? 6.262 7.731 -8.686 1.00 91.31 119 ARG A N 1
ATOM 921 C CA . ARG A 1 119 ? 6.877 7.572 -10.015 1.00 91.31 119 ARG A CA 1
ATOM 922 C C . ARG A 1 119 ? 8.389 7.715 -9.997 1.00 91.31 119 ARG A C 1
ATOM 924 O O . ARG A 1 119 ? 8.943 8.333 -9.094 1.00 91.31 119 ARG A O 1
ATOM 931 N N . VAL A 1 120 ? 9.041 7.186 -11.026 1.00 92.81 120 VAL A N 1
ATOM 932 C CA . VAL A 1 120 ? 10.469 7.398 -11.288 1.00 92.81 120 VAL A CA 1
ATOM 933 C C . VAL A 1 120 ? 10.624 8.203 -12.574 1.00 92.81 120 VAL A C 1
ATOM 935 O O . VAL A 1 120 ? 10.238 7.740 -13.646 1.00 92.81 120 VAL A O 1
ATOM 938 N N . PHE A 1 121 ? 11.186 9.406 -12.474 1.00 93.62 121 PHE A N 1
ATOM 939 C CA . PHE A 1 121 ? 11.632 10.182 -13.629 1.00 93.62 121 PHE A CA 1
ATOM 940 C C . PHE A 1 121 ? 13.007 9.681 -14.047 1.00 93.62 121 PHE A C 1
ATOM 942 O O . PHE A 1 121 ? 13.933 9.708 -13.238 1.00 93.62 121 PHE A O 1
ATOM 949 N N . GLN A 1 122 ? 13.136 9.214 -15.283 1.00 93.19 122 GLN A N 1
ATOM 950 C CA . GLN A 1 122 ? 14.336 8.510 -15.729 1.00 93.19 122 GLN A CA 1
ATOM 951 C C . GLN A 1 122 ? 14.756 8.964 -17.124 1.00 93.19 122 GLN A C 1
ATOM 953 O O . GLN A 1 122 ? 13.903 9.188 -17.990 1.00 93.19 122 GLN A O 1
ATOM 958 N N . THR A 1 123 ? 16.059 9.114 -17.354 1.00 91.75 123 THR A N 1
ATOM 959 C CA . THR A 1 123 ? 16.572 9.407 -18.697 1.00 91.75 123 THR A CA 1
ATOM 960 C C . THR A 1 123 ? 16.521 8.159 -19.587 1.00 91.75 123 THR A C 1
ATOM 962 O O . THR A 1 123 ? 16.623 7.043 -19.080 1.00 91.75 123 THR A O 1
ATOM 965 N N . PRO A 1 124 ? 16.345 8.295 -20.917 1.00 87.56 124 PRO A N 1
ATOM 966 C CA . PRO A 1 124 ? 16.099 7.146 -21.799 1.00 87.56 124 PRO A CA 1
ATOM 967 C C . PRO A 1 124 ? 17.246 6.134 -21.908 1.00 87.56 124 PRO A C 1
ATOM 969 O O . PRO A 1 124 ? 17.033 5.020 -22.373 1.00 87.56 124 PRO A O 1
ATOM 972 N N . ASP A 1 125 ? 18.461 6.535 -21.553 1.00 86.50 125 ASP A N 1
ATOM 973 C CA . ASP A 1 125 ? 19.664 5.702 -21.562 1.00 86.50 125 ASP A CA 1
ATOM 974 C C . ASP A 1 125 ? 19.793 4.815 -20.316 1.00 86.50 125 ASP A C 1
ATOM 976 O O . ASP A 1 125 ? 20.508 3.815 -20.339 1.00 86.50 125 ASP A O 1
ATOM 980 N N . VAL A 1 126 ? 19.061 5.135 -19.250 1.00 83.12 126 VAL A N 1
ATOM 981 C CA . VAL A 1 126 ? 18.965 4.287 -18.066 1.00 83.12 126 VAL A CA 1
ATOM 982 C C . VAL A 1 126 ? 17.941 3.198 -18.357 1.00 83.12 126 VAL A C 1
ATOM 984 O O . VAL A 1 126 ? 16.773 3.482 -18.629 1.00 83.12 126 VAL A O 1
ATOM 987 N N . THR A 1 127 ? 18.371 1.942 -18.263 1.00 78.62 127 THR A N 1
ATOM 988 C CA . THR A 1 127 ? 17.509 0.764 -18.472 1.00 78.62 127 THR A CA 1
ATOM 989 C C . THR A 1 127 ? 17.185 0.011 -17.179 1.00 78.62 127 THR A C 1
ATOM 991 O O . THR A 1 127 ? 16.368 -0.906 -17.191 1.00 78.62 127 THR A O 1
ATOM 994 N N . ASP A 1 128 ? 17.746 0.443 -16.047 1.00 75.75 128 ASP A N 1
ATOM 995 C CA . ASP A 1 128 ? 17.513 -0.148 -14.728 1.00 75.75 128 ASP A CA 1
ATOM 996 C C . ASP A 1 128 ? 16.026 -0.191 -14.361 1.00 75.75 128 ASP A C 1
ATOM 998 O O . ASP A 1 128 ? 15.305 0.808 -14.466 1.00 75.75 128 ASP A O 1
ATOM 1002 N N . GLY A 1 129 ? 15.570 -1.354 -13.890 1.00 66.44 129 GLY A N 1
ATOM 1003 C CA . GLY A 1 129 ? 14.180 -1.574 -13.486 1.00 66.44 129 GLY A CA 1
ATOM 1004 C C . GLY A 1 129 ? 13.167 -1.554 -14.642 1.00 66.44 129 GLY A C 1
ATOM 1005 O O . GLY A 1 129 ? 11.958 -1.570 -14.378 1.00 66.44 129 GLY A O 1
ATOM 1006 N N . ILE A 1 130 ? 13.633 -1.512 -15.902 1.00 68.50 130 ILE A N 1
ATOM 1007 C CA . ILE A 1 130 ? 12.821 -1.727 -17.107 1.00 68.50 130 ILE A CA 1
ATOM 1008 C C . ILE A 1 130 ? 12.928 -3.199 -17.505 1.00 68.50 130 ILE A C 1
ATOM 1010 O O . ILE A 1 130 ? 13.965 -3.667 -17.967 1.00 68.50 130 ILE A O 1
ATOM 1014 N N . HIS A 1 131 ? 11.823 -3.922 -17.376 1.00 64.94 131 HIS A N 1
ATOM 1015 C CA . HIS A 1 131 ? 11.698 -5.319 -17.765 1.00 64.94 131 HIS A CA 1
ATOM 1016 C C . HIS A 1 131 ? 10.712 -5.425 -18.924 1.00 64.94 131 HIS A C 1
ATOM 1018 O O . HIS A 1 131 ? 9.634 -4.818 -18.911 1.00 64.94 131 HIS A O 1
ATOM 1024 N N . ASP A 1 132 ? 11.097 -6.192 -19.942 1.00 56.78 132 ASP A N 1
ATOM 1025 C CA . ASP A 1 132 ? 10.286 -6.373 -21.138 1.00 56.78 132 ASP A CA 1
ATOM 1026 C C . ASP A 1 132 ? 9.018 -7.162 -20.786 1.00 56.78 132 ASP A C 1
ATOM 1028 O O . ASP A 1 132 ? 9.057 -8.341 -20.418 1.00 56.78 132 ASP A O 1
ATOM 1032 N N . LEU A 1 133 ? 7.873 -6.485 -20.854 1.00 53.16 133 LEU A N 1
ATOM 1033 C CA . LEU A 1 133 ? 6.580 -7.136 -20.748 1.00 53.16 133 LEU A CA 1
ATOM 1034 C C . LEU A 1 133 ? 6.277 -7.746 -22.108 1.00 53.16 133 LEU A C 1
ATOM 1036 O O . LEU A 1 133 ? 5.943 -7.027 -23.049 1.00 53.16 133 LEU A O 1
ATOM 1040 N N . ALA A 1 134 ? 6.366 -9.074 -22.200 1.00 47.78 134 ALA A N 1
ATOM 1041 C CA . ALA A 1 134 ? 5.943 -9.800 -23.390 1.00 47.78 134 ALA A CA 1
ATOM 1042 C C . ALA A 1 134 ? 4.573 -9.277 -23.860 1.00 47.78 134 ALA A C 1
ATOM 1044 O O . ALA A 1 134 ? 3.616 -9.222 -23.082 1.00 47.78 134 ALA A O 1
ATOM 1045 N N . ALA A 1 135 ? 4.500 -8.857 -25.126 1.00 45.56 135 ALA A N 1
ATOM 1046 C CA . ALA A 1 135 ? 3.307 -8.249 -25.698 1.00 45.56 135 ALA A CA 1
ATOM 1047 C C . ALA A 1 135 ? 2.079 -9.148 -25.480 1.00 45.56 135 ALA A C 1
ATOM 1049 O O . ALA A 1 135 ? 2.091 -10.329 -25.838 1.00 45.56 135 ALA A O 1
ATOM 1050 N N . CYS A 1 136 ? 1.007 -8.581 -24.915 1.00 43.72 136 CYS A N 1
ATOM 1051 C CA . CYS A 1 136 ? -0.279 -9.265 -24.845 1.00 43.72 136 CYS A CA 1
ATOM 1052 C C . CYS A 1 136 ? -0.735 -9.610 -26.268 1.00 43.72 136 CYS A C 1
ATOM 1054 O O . CYS A 1 136 ? -0.749 -8.757 -27.160 1.00 43.72 136 CYS A O 1
ATOM 1056 N N . ASN A 1 137 ? -1.112 -10.862 -26.489 1.00 42.22 137 ASN A N 1
ATOM 1057 C CA . ASN A 1 137 ? -1.711 -11.304 -27.732 1.00 42.22 137 ASN A CA 1
ATOM 1058 C C . ASN A 1 137 ? -3.095 -10.641 -27.937 1.00 42.22 137 ASN A C 1
ATOM 1060 O O . ASN A 1 137 ? -3.630 -9.939 -27.073 1.00 42.22 137 ASN A O 1
ATOM 1064 N N . ARG A 1 138 ? -3.711 -10.903 -29.094 1.00 43.03 138 ARG A N 1
ATOM 1065 C CA . ARG A 1 138 ? -4.996 -10.304 -29.488 1.00 43.03 138 ARG A CA 1
ATOM 1066 C C . ARG A 1 138 ? -6.179 -10.617 -28.557 1.00 43.03 138 ARG A C 1
ATOM 1068 O O . ARG A 1 138 ? -7.123 -9.841 -28.587 1.00 43.03 138 ARG A O 1
ATOM 1075 N N . SER A 1 139 ? -6.146 -11.683 -27.748 1.00 45.03 139 SER A N 1
ATOM 1076 C CA . SER A 1 139 ? -7.206 -11.984 -26.765 1.00 45.03 139 SER A CA 1
ATOM 1077 C C . SER A 1 139 ? -7.025 -11.239 -25.433 1.00 45.03 139 SER A C 1
ATOM 1079 O O . SER A 1 139 ? -7.818 -11.417 -24.509 1.00 45.03 139 SER A O 1
ATOM 1081 N N . GLY A 1 140 ? -6.006 -10.375 -25.330 1.00 47.69 140 GLY A N 1
ATOM 1082 C CA . GLY A 1 140 ? -5.637 -9.710 -24.081 1.00 47.69 140 GLY A CA 1
ATOM 1083 C C . GLY A 1 140 ? -4.838 -10.620 -23.150 1.00 47.69 140 GLY A C 1
ATOM 1084 O O . GLY A 1 140 ? -4.918 -10.455 -21.934 1.00 47.69 140 GLY A O 1
ATOM 1085 N N . TRP A 1 141 ? -4.104 -11.582 -23.723 1.00 49.28 141 TRP A N 1
ATOM 1086 C CA . TRP A 1 141 ? -3.414 -12.641 -22.998 1.00 49.28 141 TRP A CA 1
ATOM 1087 C C . TRP A 1 141 ? -1.880 -12.559 -23.099 1.00 49.28 141 TRP A C 1
ATOM 1089 O O . TRP A 1 141 ? -1.362 -12.345 -24.195 1.00 49.28 141 TRP A O 1
ATOM 1099 N N . PRO A 1 142 ? -1.124 -12.813 -22.013 1.00 50.09 142 PRO A N 1
ATOM 1100 C CA . PRO A 1 142 ? -1.607 -13.126 -20.665 1.00 50.09 142 PRO A CA 1
ATOM 1101 C C . PRO A 1 142 ? -2.363 -11.939 -20.044 1.00 50.09 142 PRO A C 1
ATOM 1103 O O . PRO A 1 142 ? -2.148 -10.801 -20.463 1.00 50.09 142 PRO A O 1
ATOM 1106 N N . PRO A 1 143 ? -3.279 -12.178 -19.087 1.00 51.38 143 PRO A N 1
ATOM 1107 C CA . PRO A 1 143 ? -4.089 -11.116 -18.513 1.00 51.38 143 PRO A CA 1
ATOM 1108 C C . PRO A 1 143 ? -3.173 -10.105 -17.813 1.00 51.38 143 PRO A C 1
ATOM 1110 O O . PRO A 1 143 ? -2.541 -10.407 -16.804 1.00 51.38 143 PRO A O 1
ATOM 1113 N N . GLY A 1 144 ? -3.093 -8.890 -18.358 1.00 43.69 144 GLY A N 1
ATOM 1114 C CA . GLY A 1 144 ? -2.213 -7.815 -17.882 1.00 43.69 144 GLY A CA 1
ATOM 1115 C C . GLY A 1 144 ? -2.678 -7.125 -16.595 1.00 43.69 144 GLY A C 1
ATOM 1116 O O . GLY A 1 144 ? -2.683 -5.901 -16.542 1.00 43.69 144 GLY A O 1
ATOM 1117 N N . GLY A 1 145 ? -3.139 -7.880 -15.594 1.00 39.38 145 GLY A N 1
ATOM 1118 C CA . GLY A 1 145 ? -3.749 -7.325 -14.379 1.00 39.38 145 GLY A CA 1
ATOM 1119 C C . GLY A 1 145 ? -2.988 -7.558 -13.074 1.00 39.38 145 GLY A C 1
ATOM 1120 O O . GLY A 1 145 ? -3.496 -7.145 -12.035 1.00 39.38 145 GLY A O 1
ATOM 1121 N N . GLY A 1 146 ? -1.847 -8.255 -13.087 1.00 41.06 146 GLY A N 1
ATOM 1122 C CA . GLY A 1 146 ? -0.959 -8.293 -11.919 1.00 41.06 146 GLY A CA 1
ATOM 1123 C C . GLY A 1 146 ? -0.268 -6.936 -11.734 1.00 41.06 146 GLY A C 1
ATOM 1124 O O . GLY A 1 146 ? -0.186 -6.181 -12.710 1.00 41.06 146 GLY A O 1
ATOM 1125 N N . PRO A 1 147 ? 0.230 -6.594 -10.529 1.00 46.59 147 PRO A N 1
ATOM 1126 C CA . PRO A 1 147 ? 1.078 -5.417 -10.373 1.00 46.59 147 PRO A CA 1
ATOM 1127 C C . PRO A 1 147 ? 2.199 -5.490 -11.406 1.00 46.59 147 PRO A C 1
ATOM 1129 O O . PRO A 1 147 ? 2.847 -6.529 -11.565 1.00 46.59 147 PRO A O 1
ATOM 1132 N N . THR A 1 148 ? 2.372 -4.409 -12.166 1.00 52.56 148 THR A N 1
ATOM 1133 C CA . THR A 1 148 ? 3.378 -4.374 -13.221 1.00 52.56 148 THR A CA 1
ATOM 1134 C C . THR A 1 148 ? 4.733 -4.681 -12.592 1.00 52.56 148 THR A C 1
ATOM 1136 O O . THR A 1 148 ? 5.111 -4.007 -11.633 1.00 52.56 148 THR A O 1
ATOM 1139 N N . PRO A 1 149 ? 5.484 -5.660 -13.117 1.00 54.69 149 PRO A N 1
ATOM 1140 C CA . PRO A 1 149 ? 6.834 -5.966 -12.680 1.00 54.69 149 PRO A CA 1
ATOM 1141 C C . PRO A 1 149 ? 7.772 -4.902 -13.246 1.00 54.69 149 PRO A C 1
ATOM 1143 O O . PRO A 1 149 ? 8.765 -5.224 -13.867 1.00 54.69 149 PRO A O 1
ATOM 1146 N N . ASN A 1 150 ? 7.423 -3.628 -13.155 1.00 59.94 150 ASN A N 1
ATOM 1147 C CA . ASN A 1 150 ? 8.215 -2.514 -13.634 1.00 59.94 150 ASN A CA 1
ATOM 1148 C C . ASN A 1 150 ? 8.020 -1.373 -12.660 1.00 59.94 150 ASN A C 1
ATOM 1150 O O . ASN A 1 150 ? 6.947 -1.223 -12.068 1.00 59.94 150 ASN A O 1
ATOM 1154 N N . ARG A 1 151 ? 9.056 -0.549 -12.534 1.00 79.06 151 ARG A N 1
ATOM 1155 C CA . ARG A 1 151 ? 8.901 0.753 -11.902 1.00 79.06 151 ARG A CA 1
ATOM 1156 C C . ARG A 1 151 ? 7.795 1.541 -12.611 1.00 79.06 151 ARG A C 1
ATOM 1158 O O . ARG A 1 151 ? 7.609 1.420 -13.825 1.00 79.06 151 ARG A O 1
ATOM 1165 N N . SER A 1 152 ? 7.109 2.409 -11.875 1.00 79.25 152 SER A N 1
ATOM 1166 C CA . SER A 1 152 ? 6.201 3.408 -12.456 1.00 79.25 152 SER A CA 1
ATOM 1167 C C . SER A 1 152 ? 7.017 4.514 -13.138 1.00 79.25 152 SER A C 1
ATOM 1169 O O . SER A 1 152 ? 7.186 5.605 -12.591 1.00 79.25 152 SER A O 1
ATOM 1171 N N . ILE A 1 153 ? 7.604 4.205 -14.297 1.00 83.25 153 ILE A N 1
ATOM 1172 C CA . ILE A 1 153 ? 8.574 5.070 -14.980 1.00 83.25 153 ILE A CA 1
ATOM 1173 C C . ILE A 1 153 ? 7.874 6.116 -15.839 1.00 83.25 153 ILE A C 1
ATOM 1175 O O . ILE A 1 153 ? 6.958 5.820 -16.606 1.00 83.25 153 ILE A O 1
ATOM 1179 N N . GLN A 1 154 ? 8.398 7.334 -15.769 1.00 86.06 154 GLN A N 1
ATOM 1180 C CA . GLN A 1 154 ? 8.161 8.397 -16.727 1.00 86.06 154 GLN A CA 1
ATOM 1181 C C . GLN A 1 154 ? 9.497 8.798 -17.351 1.00 86.06 154 GLN A C 1
ATOM 1183 O O . GLN A 1 154 ? 10.360 9.378 -16.689 1.00 86.06 154 GLN A O 1
ATOM 1188 N N . LEU A 1 155 ? 9.661 8.491 -18.638 1.00 87.19 155 LEU A N 1
ATOM 1189 C CA . LEU A 1 155 ? 10.852 8.900 -19.373 1.00 87.19 155 LEU A CA 1
ATOM 1190 C C . LEU A 1 155 ? 10.854 10.418 -19.562 1.00 87.19 155 LEU A C 1
ATOM 1192 O O . LEU A 1 155 ? 9.866 10.998 -20.018 1.00 87.19 155 LEU A O 1
ATOM 1196 N N . VAL A 1 156 ? 11.975 11.048 -19.225 1.00 91.31 156 VAL A N 1
ATOM 1197 C CA . VAL A 1 156 ? 12.221 12.472 -19.479 1.00 91.31 156 VAL A CA 1
ATOM 1198 C C . VAL A 1 156 ? 13.126 12.648 -20.693 1.00 91.31 156 VAL A C 1
ATOM 1200 O O . VAL A 1 156 ? 13.746 11.705 -21.182 1.00 91.31 156 VAL A O 1
ATOM 1203 N N . HIS A 1 157 ? 13.222 13.871 -21.206 1.00 89.56 157 HIS A N 1
ATOM 1204 C CA . HIS A 1 157 ? 14.213 14.173 -22.232 1.00 89.56 157 HIS A CA 1
ATOM 1205 C C . HIS A 1 157 ? 15.633 14.123 -21.660 1.00 89.56 157 HIS A C 1
ATOM 1207 O O . HIS A 1 157 ? 15.852 14.432 -20.487 1.00 89.56 157 HIS A O 1
ATOM 1213 N N . GLN A 1 158 ? 16.600 13.796 -22.520 1.00 90.75 158 GLN A N 1
ATOM 1214 C CA . GLN A 1 158 ? 18.014 13.889 -22.170 1.00 90.75 158 GLN A CA 1
ATOM 1215 C C . GLN A 1 158 ? 18.363 15.310 -21.694 1.00 90.75 158 GLN A C 1
ATOM 1217 O O . GLN A 1 158 ? 17.988 16.270 -22.388 1.00 90.75 158 GLN A O 1
ATOM 1222 N N . PRO A 1 159 ? 19.056 15.466 -20.546 1.00 91.56 159 PRO A N 1
ATOM 1223 C CA . PRO A 1 159 ? 19.436 16.772 -20.035 1.00 91.56 159 PRO A CA 1
ATOM 1224 C C . PRO A 1 159 ? 20.252 17.578 -21.040 1.00 91.56 159 PRO A C 1
ATOM 1226 O O . PRO A 1 159 ? 21.104 17.060 -21.764 1.00 91.56 159 PRO A O 1
ATOM 1229 N N . ARG A 1 160 ? 19.994 18.883 -21.085 1.00 92.56 160 ARG A N 1
ATOM 1230 C CA . ARG A 1 160 ? 20.698 19.837 -21.943 1.00 92.56 160 ARG A CA 1
ATOM 1231 C C . ARG A 1 160 ? 21.436 20.844 -21.086 1.00 92.56 160 ARG A C 1
ATOM 1233 O O . ARG A 1 160 ? 20.949 21.256 -20.040 1.00 92.56 160 ARG A O 1
ATOM 1240 N N . ARG A 1 161 ? 22.605 21.279 -21.551 1.00 90.62 161 ARG A N 1
ATOM 1241 C CA . ARG A 1 161 ? 23.385 22.297 -20.848 1.00 90.62 161 ARG A CA 1
ATOM 1242 C C . ARG A 1 161 ? 22.769 23.681 -21.079 1.00 90.62 161 ARG A C 1
ATOM 1244 O O . ARG A 1 161 ? 22.757 24.172 -22.206 1.00 90.62 161 ARG A O 1
ATOM 1251 N N . VAL A 1 162 ? 22.296 24.317 -20.013 1.00 86.00 162 VAL A N 1
ATOM 1252 C CA . VAL A 1 162 ? 21.723 25.670 -19.997 1.00 86.00 162 VAL A CA 1
ATOM 1253 C C . VAL A 1 162 ? 22.497 26.487 -18.970 1.00 86.00 162 VAL A C 1
ATOM 1255 O O . VAL A 1 162 ? 22.585 26.114 -17.805 1.00 86.00 162 VAL A O 1
ATOM 1258 N N . GLY A 1 163 ? 23.143 27.574 -19.402 1.00 80.88 163 GLY A N 1
ATOM 1259 C CA . GLY A 1 163 ? 23.938 28.414 -18.494 1.00 80.88 163 GLY A CA 1
ATOM 1260 C C . GLY A 1 163 ? 25.097 27.683 -17.793 1.00 80.88 163 GLY A C 1
ATOM 1261 O O . GLY A 1 163 ? 25.522 28.108 -16.728 1.00 80.88 163 GLY A O 1
ATOM 1262 N N . GLY A 1 164 ? 25.596 26.583 -18.370 1.00 83.44 164 GLY A N 1
ATOM 1263 C CA . GLY A 1 164 ? 26.675 25.769 -17.798 1.00 83.44 164 GLY A CA 1
ATOM 1264 C C . GLY A 1 164 ? 26.216 24.573 -16.959 1.00 83.44 164 GLY A C 1
ATOM 1265 O O . GLY A 1 164 ? 27.046 23.711 -16.686 1.00 83.44 164 GLY A O 1
ATOM 1266 N N . VAL A 1 165 ? 24.922 24.464 -16.641 1.00 88.56 165 VAL A N 1
ATOM 1267 C CA . VAL A 1 165 ? 24.359 23.383 -15.812 1.00 88.56 165 VAL A CA 1
ATOM 1268 C C . VAL A 1 165 ? 23.474 22.462 -16.653 1.00 88.56 165 VAL A C 1
ATOM 1270 O O . VAL A 1 165 ? 22.867 22.909 -17.627 1.00 88.56 165 VAL A O 1
ATOM 1273 N N . LEU A 1 166 ? 23.427 21.171 -16.327 1.00 93.25 166 LEU A N 1
ATOM 1274 C CA . LEU A 1 166 ? 22.563 20.206 -17.009 1.00 93.25 166 LEU A CA 1
ATOM 1275 C C . LEU A 1 166 ? 21.126 20.331 -16.496 1.00 93.25 166 LEU A C 1
ATOM 1277 O O . LEU A 1 166 ? 20.886 20.291 -15.293 1.00 93.25 166 LEU A O 1
ATOM 1281 N N . GLN A 1 167 ? 20.173 20.493 -17.413 1.00 94.50 167 GLN A N 1
ATOM 1282 C CA . GLN A 1 167 ? 18.763 20.687 -17.089 1.00 94.50 167 GLN A CA 1
ATOM 1283 C C . GLN A 1 167 ? 17.849 19.822 -17.954 1.00 94.50 167 GLN A C 1
ATOM 1285 O O . GLN A 1 167 ? 18.083 19.653 -19.153 1.00 94.50 167 GLN A O 1
ATOM 1290 N N . THR A 1 168 ? 16.776 19.310 -17.359 1.00 95.88 168 THR A N 1
ATOM 1291 C CA . THR A 1 168 ? 15.667 18.666 -18.073 1.00 95.88 168 THR A CA 1
ATOM 1292 C C . THR A 1 168 ? 14.329 18.996 -17.414 1.00 95.88 168 THR A C 1
ATOM 1294 O O . THR A 1 168 ? 14.281 19.645 -16.369 1.00 95.88 168 THR A O 1
ATOM 1297 N N . HIS A 1 169 ? 13.236 18.557 -18.030 1.00 95.06 169 HIS A N 1
ATOM 1298 C CA . HIS A 1 169 ? 11.884 18.781 -17.539 1.00 95.06 169 HIS A CA 1
ATOM 1299 C C . HIS A 1 169 ? 11.158 17.460 -17.291 1.00 95.06 169 HIS A C 1
ATOM 1301 O O . HIS A 1 169 ? 11.290 16.502 -18.053 1.00 95.06 169 HIS A O 1
ATOM 1307 N N . ALA A 1 170 ? 10.363 17.444 -16.229 1.00 94.06 170 ALA A N 1
ATOM 1308 C CA . ALA A 1 170 ? 9.449 16.372 -15.864 1.00 94.06 170 ALA A CA 1
ATOM 1309 C C . ALA A 1 170 ? 8.041 16.945 -15.661 1.00 94.06 170 ALA A C 1
ATOM 1311 O O . ALA A 1 170 ? 7.876 18.141 -15.421 1.00 94.06 170 ALA A O 1
ATOM 1312 N N . THR A 1 171 ? 7.026 16.087 -15.724 1.00 91.81 171 THR A N 1
ATOM 1313 C CA . THR A 1 171 ? 5.631 16.480 -15.481 1.00 91.81 171 THR A CA 1
ATOM 1314 C C . THR A 1 171 ? 5.020 15.585 -14.417 1.00 91.81 171 THR A C 1
ATOM 1316 O O . THR A 1 171 ? 5.169 14.369 -14.486 1.00 91.81 171 THR A O 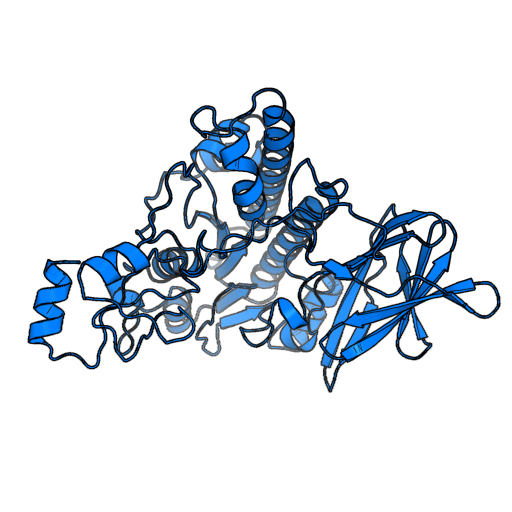1
ATOM 1319 N N . ILE A 1 172 ? 4.306 16.163 -13.457 1.00 89.50 172 ILE A N 1
ATOM 1320 C CA . ILE A 1 172 ? 3.558 15.439 -12.424 1.00 89.50 172 ILE A CA 1
ATOM 1321 C C . ILE A 1 172 ? 2.125 15.977 -12.326 1.00 89.50 172 ILE A C 1
ATOM 1323 O O . ILE A 1 172 ? 1.845 17.050 -12.857 1.00 89.50 172 ILE A O 1
ATOM 1327 N N . LEU A 1 173 ? 1.214 15.245 -11.668 1.00 85.06 173 LEU A N 1
ATOM 1328 C CA . LEU A 1 173 ? -0.176 15.672 -11.446 1.00 85.06 173 LEU A CA 1
ATOM 1329 C C . LEU A 1 173 ? -0.898 16.091 -12.745 1.00 85.06 173 LEU A C 1
ATOM 1331 O O . LEU A 1 173 ? -1.599 17.090 -12.753 1.00 85.06 173 LEU A O 1
ATOM 1335 N N . ASP A 1 174 ? -0.688 15.365 -13.850 1.00 79.00 174 ASP A N 1
ATOM 1336 C CA . ASP A 1 174 ? -1.292 15.647 -15.167 1.00 79.00 174 ASP A CA 1
ATOM 1337 C C . ASP A 1 174 ? -1.112 17.090 -15.689 1.00 79.00 174 ASP A C 1
ATOM 1339 O O . ASP A 1 174 ? -1.952 17.603 -16.426 1.00 79.00 174 ASP A O 1
ATOM 1343 N N . GLY A 1 175 ? 0.010 17.748 -15.376 1.00 83.94 175 GLY A N 1
ATOM 1344 C CA . GLY A 1 175 ? 0.331 19.036 -16.009 1.00 83.94 175 GLY A CA 1
ATOM 1345 C C . GLY A 1 175 ? 1.280 19.951 -15.250 1.00 83.94 175 GLY A C 1
ATOM 1346 O O . GLY A 1 175 ? 1.708 20.966 -15.796 1.00 83.94 175 GLY A O 1
ATOM 1347 N N . VAL A 1 176 ? 1.653 19.619 -14.014 1.00 90.44 176 VAL A N 1
ATOM 1348 C CA . VAL A 1 176 ? 2.642 20.405 -13.275 1.00 90.44 176 VAL A CA 1
ATOM 1349 C C . VAL A 1 176 ? 4.032 20.124 -13.826 1.00 90.44 176 VAL A C 1
ATOM 1351 O O . VAL A 1 176 ? 4.573 19.031 -13.656 1.00 90.44 176 VAL A O 1
ATOM 1354 N N . GLU A 1 177 ? 4.640 21.139 -14.432 1.00 94.69 177 GLU A N 1
ATOM 1355 C CA . GLU A 1 177 ? 6.024 21.080 -14.886 1.00 94.69 177 GLU A CA 1
ATOM 1356 C C . GLU A 1 177 ? 7.021 21.248 -13.732 1.00 94.69 177 GLU A C 1
ATOM 1358 O O . GLU A 1 177 ? 6.911 22.141 -12.879 1.00 94.69 177 GLU A O 1
ATOM 1363 N N . LEU A 1 178 ? 8.038 20.392 -13.757 1.00 95.94 178 LEU A N 1
ATOM 1364 C CA . LEU A 1 178 ? 9.212 20.422 -12.902 1.00 95.94 178 LEU A CA 1
ATOM 1365 C C . LEU A 1 178 ? 10.440 20.664 -13.776 1.00 95.94 178 LEU A C 1
ATOM 1367 O O . LEU A 1 178 ? 10.641 19.961 -14.765 1.00 95.94 178 LEU A O 1
ATOM 1371 N N . CYS A 1 179 ? 11.273 21.629 -13.401 1.00 96.69 179 CYS A N 1
ATOM 1372 C CA . CYS A 1 179 ? 12.612 21.787 -13.959 1.00 96.69 179 CYS A CA 1
ATOM 1373 C C . CYS A 1 179 ? 13.604 21.081 -13.033 1.00 96.69 179 CYS A C 1
ATOM 1375 O O . CYS A 1 179 ? 13.675 21.388 -11.841 1.00 96.69 179 CYS A O 1
ATOM 1377 N N . LEU A 1 180 ? 14.331 20.116 -13.581 1.00 96.62 180 LEU A N 1
ATOM 1378 C CA . LEU A 1 180 ? 15.330 19.321 -12.883 1.00 96.62 180 LEU A CA 1
ATOM 1379 C C . LEU A 1 180 ? 16.702 19.839 -13.287 1.00 96.62 180 LEU A C 1
ATOM 1381 O O . LEU A 1 180 ? 17.028 19.840 -14.474 1.00 96.62 180 LEU A O 1
ATOM 1385 N N . THR A 1 181 ? 17.488 20.284 -12.315 1.00 95.31 181 THR A N 1
ATOM 1386 C CA . THR A 1 181 ? 18.871 20.712 -12.536 1.00 95.31 181 THR A CA 1
ATOM 1387 C C . THR A 1 181 ? 19.802 19.698 -11.887 1.00 95.31 181 THR A C 1
ATOM 1389 O O . THR A 1 181 ? 19.650 19.386 -10.707 1.00 95.31 181 THR A O 1
ATOM 1392 N N . LEU A 1 182 ? 20.717 19.153 -12.682 1.00 93.69 182 LEU A N 1
ATOM 1393 C CA . LEU A 1 182 ? 21.626 18.085 -12.288 1.00 93.69 182 LEU A CA 1
ATOM 1394 C C . LEU A 1 182 ? 22.984 18.675 -11.904 1.00 93.69 182 LEU A C 1
ATOM 1396 O O . LEU A 1 182 ? 23.539 19.509 -12.627 1.00 93.69 182 LEU A O 1
ATOM 1400 N N . ASP A 1 183 ? 23.507 18.181 -10.792 1.00 86.88 183 ASP A N 1
ATOM 1401 C CA . ASP A 1 183 ? 24.872 18.343 -10.301 1.00 86.88 183 ASP A CA 1
ATOM 1402 C C . ASP A 1 183 ? 25.431 16.944 -9.978 1.00 86.88 183 ASP A C 1
ATOM 1404 O O . ASP A 1 183 ? 24.649 16.006 -9.810 1.00 86.88 183 ASP A O 1
ATOM 1408 N N . ASP A 1 184 ? 26.754 16.786 -9.884 1.00 78.75 184 ASP A N 1
ATOM 1409 C CA . ASP A 1 184 ? 27.450 15.484 -9.926 1.00 78.75 184 ASP A CA 1
ATOM 1410 C C . ASP A 1 184 ? 26.809 14.399 -9.038 1.00 78.75 184 ASP A C 1
ATOM 1412 O O . ASP A 1 184 ? 26.721 13.244 -9.446 1.00 78.75 184 ASP A O 1
ATOM 1416 N N . ASN A 1 185 ? 26.308 14.773 -7.854 1.00 85.88 185 ASN A N 1
ATOM 1417 C CA . ASN A 1 185 ? 25.656 13.856 -6.910 1.00 85.88 185 ASN A CA 1
ATOM 1418 C C . ASN A 1 185 ? 24.272 14.320 -6.425 1.00 85.88 185 ASN A C 1
ATOM 1420 O O . ASN A 1 185 ? 23.727 13.746 -5.478 1.00 85.88 185 ASN A O 1
ATOM 1424 N N . THR A 1 186 ? 23.704 15.382 -7.003 1.00 93.50 186 THR A N 1
ATOM 1425 C CA . THR A 1 186 ? 22.423 15.930 -6.533 1.00 93.50 186 THR A CA 1
ATOM 1426 C C . THR A 1 186 ? 21.539 16.394 -7.679 1.00 93.50 186 THR A C 1
ATOM 1428 O O . THR A 1 186 ? 22.011 16.815 -8.730 1.00 93.50 186 THR A O 1
ATOM 1431 N N . ILE A 1 187 ? 20.226 16.346 -7.462 1.00 96.12 187 ILE A N 1
ATOM 1432 C CA . ILE A 1 187 ? 19.254 16.971 -8.359 1.00 96.12 187 ILE A CA 1
ATOM 1433 C C . ILE A 1 187 ? 18.458 17.999 -7.575 1.00 96.12 187 ILE A C 1
ATOM 1435 O O . ILE A 1 187 ? 17.829 17.671 -6.566 1.00 96.12 187 ILE A O 1
ATOM 1439 N N . THR A 1 188 ? 18.435 19.238 -8.058 1.00 96.88 188 THR A N 1
ATOM 1440 C CA . THR A 1 188 ? 17.502 20.247 -7.562 1.00 96.88 188 THR A CA 1
ATOM 1441 C C . THR A 1 188 ? 16.238 20.254 -8.409 1.00 96.88 188 THR A C 1
ATOM 1443 O O . THR A 1 188 ? 16.267 20.216 -9.642 1.00 96.88 188 THR A O 1
ATOM 1446 N N . VAL A 1 189 ? 15.097 20.289 -7.728 1.00 97.69 189 VAL A N 1
ATOM 1447 C CA . VAL A 1 189 ? 13.768 20.278 -8.336 1.00 97.69 189 VAL A CA 1
ATOM 1448 C C . VAL A 1 189 ? 13.166 21.665 -8.183 1.00 97.69 189 VAL A C 1
ATOM 1450 O O . VAL A 1 189 ? 13.013 22.167 -7.067 1.00 97.69 189 VAL A O 1
ATOM 1453 N N . HIS A 1 190 ? 12.799 22.280 -9.303 1.00 96.75 190 HIS A N 1
ATOM 1454 C CA . HIS A 1 190 ? 12.154 23.585 -9.345 1.00 96.75 190 HIS A CA 1
ATOM 1455 C C . HIS A 1 190 ? 10.734 23.482 -9.906 1.00 96.75 190 HIS A C 1
ATOM 1457 O O . HIS A 1 190 ? 10.508 22.829 -10.921 1.00 96.75 190 HIS A O 1
ATOM 1463 N N . ASN A 1 191 ? 9.789 24.201 -9.302 1.00 94.56 191 ASN A N 1
ATOM 1464 C CA . ASN A 1 191 ? 8.456 24.435 -9.859 1.00 94.56 191 ASN A CA 1
ATOM 1465 C C . ASN A 1 191 ? 8.245 25.950 -10.014 1.00 94.56 191 ASN A C 1
ATOM 1467 O O . ASN A 1 191 ? 8.445 26.703 -9.063 1.00 94.56 191 ASN A O 1
ATOM 1471 N N . HIS A 1 192 ? 7.915 26.412 -11.226 1.00 88.75 192 HIS A N 1
ATOM 1472 C CA . HIS A 1 192 ? 7.823 27.842 -11.570 1.00 88.75 192 HIS A CA 1
ATOM 1473 C C . HIS A 1 192 ? 9.032 28.678 -11.092 1.00 88.75 192 HIS A C 1
ATOM 1475 O O . HIS A 1 192 ? 8.876 29.721 -10.460 1.00 88.75 192 HIS A O 1
ATOM 1481 N N . ASN A 1 193 ? 10.253 28.201 -11.368 1.00 87.50 193 ASN A N 1
ATOM 1482 C CA . ASN A 1 193 ? 11.542 28.790 -10.954 1.00 87.50 193 ASN A CA 1
ATOM 1483 C C . ASN A 1 193 ? 11.819 28.825 -9.440 1.00 87.50 193 ASN A C 1
ATOM 1485 O O . ASN A 1 193 ? 12.914 29.210 -9.029 1.00 87.50 193 ASN A O 1
ATOM 1489 N N . ARG A 1 194 ? 10.893 28.370 -8.594 1.00 94.38 194 ARG A N 1
ATOM 1490 C CA . ARG A 1 194 ? 11.126 28.207 -7.158 1.00 94.38 194 ARG A CA 1
ATOM 1491 C C . ARG A 1 194 ? 11.771 26.850 -6.893 1.00 94.38 194 ARG A C 1
ATOM 1493 O O . ARG A 1 194 ? 11.222 25.835 -7.307 1.00 94.38 194 ARG A O 1
ATOM 1500 N N . LEU A 1 195 ? 12.893 26.833 -6.171 1.00 96.75 195 LEU A N 1
ATOM 1501 C CA . LEU A 1 195 ? 13.471 25.600 -5.631 1.00 96.75 195 LEU A CA 1
ATOM 1502 C C . LEU A 1 195 ? 12.486 24.985 -4.629 1.00 96.75 195 LEU A C 1
ATOM 1504 O O . LEU A 1 195 ? 12.104 25.649 -3.662 1.00 96.75 195 LEU A O 1
ATOM 1508 N N . ILE A 1 196 ? 12.068 23.745 -4.874 1.00 97.12 196 ILE A N 1
ATOM 1509 C CA . ILE A 1 196 ? 11.133 23.023 -4.002 1.00 97.12 196 ILE A CA 1
ATOM 1510 C C . ILE A 1 196 ? 11.771 21.828 -3.298 1.00 97.12 196 ILE A C 1
ATOM 1512 O O . ILE A 1 196 ? 11.271 21.456 -2.242 1.00 97.12 196 ILE A O 1
ATOM 1516 N N . ALA A 1 197 ? 12.848 21.252 -3.841 1.00 97.81 197 ALA A N 1
ATOM 1517 C CA . ALA A 1 197 ? 13.584 20.160 -3.209 1.00 97.81 197 ALA A CA 1
ATOM 1518 C C . ALA A 1 197 ? 15.020 20.050 -3.743 1.00 97.81 197 ALA A C 1
ATOM 1520 O O . ALA A 1 197 ? 15.292 20.410 -4.889 1.00 97.81 197 ALA A O 1
ATOM 1521 N N . THR A 1 198 ? 15.898 19.470 -2.926 1.00 97.38 198 THR A N 1
ATOM 1522 C CA . THR A 1 198 ? 17.215 18.960 -3.327 1.00 97.38 198 THR A CA 1
ATOM 1523 C C . THR A 1 198 ? 17.256 17.477 -2.976 1.00 97.38 198 THR A C 1
ATOM 1525 O O . THR A 1 198 ? 17.044 17.120 -1.818 1.00 97.38 198 THR A O 1
ATOM 1528 N N . ALA A 1 199 ? 17.489 16.620 -3.966 1.00 96.94 199 ALA A N 1
ATOM 1529 C CA . ALA A 1 199 ? 17.516 15.169 -3.815 1.00 96.94 199 ALA A CA 1
ATOM 1530 C C . ALA A 1 199 ? 18.942 14.623 -3.972 1.00 96.94 199 ALA A C 1
ATOM 1532 O O . ALA A 1 199 ? 19.711 15.105 -4.805 1.00 96.94 199 ALA A O 1
ATOM 1533 N N . ASN A 1 200 ? 19.263 13.601 -3.181 1.00 94.94 200 ASN A N 1
ATOM 1534 C CA . ASN A 1 200 ? 20.522 12.855 -3.203 1.00 94.94 200 ASN A CA 1
ATOM 1535 C C . ASN A 1 200 ? 20.243 11.351 -3.009 1.00 94.94 200 ASN A C 1
ATOM 1537 O O . ASN A 1 200 ? 19.082 10.954 -2.863 1.00 94.94 200 ASN A O 1
ATOM 1541 N N . THR A 1 201 ? 21.290 10.528 -3.083 1.00 93.06 201 THR A N 1
ATOM 1542 C CA . THR A 1 201 ? 21.201 9.058 -3.019 1.00 93.06 201 THR A CA 1
ATOM 1543 C C . THR A 1 201 ? 20.995 8.507 -1.614 1.00 93.06 201 THR A C 1
ATOM 1545 O O . THR A 1 201 ? 20.441 7.420 -1.451 1.00 93.06 201 THR A O 1
ATOM 1548 N N . GLU A 1 202 ? 21.389 9.266 -0.595 1.00 91.75 202 GLU A N 1
ATOM 1549 C CA . GLU A 1 202 ? 21.431 8.809 0.793 1.00 91.75 202 GLU A CA 1
ATOM 1550 C C . GLU A 1 202 ? 20.052 8.843 1.451 1.00 91.75 202 GLU A C 1
ATOM 1552 O O . GLU A 1 202 ? 19.681 7.935 2.198 1.00 91.75 202 GLU A O 1
ATOM 1557 N N . SER A 1 203 ? 19.264 9.886 1.179 1.00 93.38 203 SER A N 1
ATOM 1558 C CA . SER A 1 203 ? 17.975 10.084 1.835 1.00 93.38 203 SER A CA 1
ATOM 1559 C C . SER A 1 203 ? 16.925 10.703 0.922 1.00 93.38 203 SER A C 1
ATOM 1561 O O . SER A 1 203 ? 17.212 11.352 -0.083 1.00 93.38 203 SER A O 1
ATOM 1563 N N . TRP A 1 204 ? 15.668 10.544 1.330 1.00 95.88 204 TRP A N 1
ATOM 1564 C CA . TRP A 1 204 ? 14.589 11.379 0.823 1.00 95.88 204 TRP A CA 1
ATOM 1565 C C . TRP A 1 204 ? 14.864 12.856 1.133 1.00 95.88 204 TRP A C 1
ATOM 1567 O O . TRP A 1 204 ? 15.439 13.182 2.175 1.00 95.88 204 TRP A O 1
ATOM 1577 N N . SER A 1 205 ? 14.433 13.742 0.238 1.00 97.25 205 SER A N 1
ATOM 1578 C CA . SER A 1 205 ? 14.321 15.169 0.519 1.00 97.25 205 SER A CA 1
ATOM 1579 C C . SER A 1 205 ? 13.290 15.417 1.621 1.00 97.25 205 SER A C 1
ATOM 1581 O O . SER A 1 205 ? 12.391 14.599 1.842 1.00 97.25 205 SER A O 1
ATOM 1583 N N . ASP A 1 206 ? 13.340 16.604 2.221 1.00 96.69 206 ASP A N 1
ATOM 1584 C CA . ASP A 1 206 ? 12.229 17.093 3.033 1.00 96.69 206 ASP A CA 1
ATOM 1585 C C . ASP A 1 206 ? 10.924 17.116 2.226 1.00 96.69 206 ASP A C 1
ATOM 1587 O O . ASP A 1 206 ? 10.916 17.221 0.989 1.00 96.69 206 ASP A O 1
ATOM 1591 N N . TRP A 1 207 ? 9.805 17.030 2.946 1.00 96.50 207 TRP A N 1
ATOM 1592 C CA . TRP A 1 207 ? 8.488 17.232 2.362 1.00 96.50 207 TRP A CA 1
ATOM 1593 C C . TRP A 1 207 ? 8.368 18.649 1.813 1.00 96.50 207 TRP A C 1
ATOM 1595 O O . TRP A 1 207 ? 8.641 19.636 2.495 1.00 96.50 207 TRP A O 1
ATOM 1605 N N . THR A 1 208 ? 7.882 18.748 0.584 1.00 96.19 208 THR A N 1
ATOM 1606 C CA . THR A 1 208 ? 7.550 20.012 -0.061 1.00 96.19 208 THR A CA 1
ATOM 1607 C C . THR A 1 208 ? 6.110 19.990 -0.546 1.00 96.19 208 THR A C 1
ATOM 1609 O O . THR A 1 208 ? 5.424 18.967 -0.475 1.00 96.19 208 THR A O 1
ATOM 1612 N N . THR A 1 209 ? 5.626 21.135 -1.019 1.00 94.62 209 THR A N 1
ATOM 1613 C CA . THR A 1 209 ? 4.267 21.247 -1.549 1.00 94.62 209 THR A CA 1
ATOM 1614 C C . THR A 1 209 ? 4.263 21.784 -2.965 1.00 94.62 209 THR A C 1
ATOM 1616 O O . THR A 1 209 ? 4.991 22.716 -3.306 1.00 94.62 209 THR A O 1
ATOM 1619 N N . ILE A 1 210 ? 3.400 21.193 -3.779 1.00 93.25 210 ILE A N 1
ATOM 1620 C CA . ILE A 1 210 ? 3.116 21.613 -5.143 1.00 93.25 210 ILE A CA 1
ATOM 1621 C C . ILE A 1 210 ? 1.638 21.977 -5.212 1.00 93.25 210 ILE A C 1
ATOM 1623 O O . ILE A 1 210 ? 0.788 21.293 -4.640 1.00 93.25 210 ILE A O 1
ATOM 1627 N N . ARG A 1 211 ? 1.327 23.069 -5.909 1.00 91.06 211 ARG A N 1
ATOM 1628 C CA . ARG A 1 211 ? -0.054 23.461 -6.179 1.00 91.06 211 ARG A CA 1
ATOM 1629 C C . ARG A 1 211 ? -0.485 22.903 -7.529 1.00 91.06 211 ARG A C 1
ATOM 1631 O O . ARG A 1 211 ? 0.213 23.103 -8.518 1.00 91.06 211 ARG A O 1
ATOM 1638 N N . HIS A 1 212 ? -1.640 22.256 -7.557 1.00 88.38 212 HIS A N 1
ATOM 1639 C CA . HIS A 1 212 ? -2.324 21.874 -8.786 1.00 88.38 212 HIS A CA 1
ATOM 1640 C C . HIS A 1 212 ? -3.801 22.228 -8.620 1.00 88.38 212 HIS A C 1
ATOM 1642 O O . HIS A 1 212 ? -4.424 21.863 -7.620 1.00 88.38 212 HIS A O 1
ATOM 1648 N N . ASP A 1 213 ? -4.329 23.023 -9.548 1.00 86.38 213 ASP A N 1
ATOM 1649 C CA . ASP A 1 213 ? -5.618 23.702 -9.408 1.00 86.38 213 ASP A CA 1
ATOM 1650 C C . ASP A 1 213 ? -5.732 24.482 -8.075 1.00 86.38 213 ASP A C 1
ATOM 1652 O O . ASP A 1 213 ? -4.882 25.315 -7.738 1.00 86.38 213 ASP A O 1
ATOM 1656 N N . ALA A 1 214 ? -6.790 24.224 -7.301 1.00 87.00 214 ALA A N 1
ATOM 1657 C CA . ALA A 1 214 ? -7.042 24.835 -5.998 1.00 87.00 214 ALA A CA 1
ATOM 1658 C C . ALA A 1 214 ? -6.415 24.060 -4.821 1.00 87.00 214 ALA A C 1
ATOM 1660 O O . ALA A 1 214 ? -6.555 24.485 -3.673 1.00 87.00 214 ALA A O 1
ATOM 1661 N N . GLU A 1 215 ? -5.723 22.950 -5.085 1.00 89.12 215 GLU A N 1
ATOM 1662 C CA . GLU A 1 215 ? -5.268 22.002 -4.069 1.00 89.12 215 GLU A CA 1
ATOM 1663 C C . GLU A 1 215 ? -3.750 22.046 -3.858 1.00 89.12 215 GLU A C 1
ATOM 1665 O O . GLU A 1 215 ? -2.967 22.310 -4.775 1.00 89.12 215 GLU A O 1
ATOM 1670 N N . LEU A 1 216 ? -3.330 21.786 -2.616 1.00 92.81 216 LEU A N 1
ATOM 1671 C CA . LEU A 1 216 ? -1.924 21.605 -2.253 1.00 92.81 216 LEU A CA 1
ATOM 1672 C C . LEU A 1 216 ? -1.631 20.123 -2.070 1.00 92.81 216 LEU A C 1
ATOM 1674 O O . LEU A 1 216 ? -2.276 19.446 -1.268 1.00 92.81 216 LEU A O 1
ATOM 1678 N N . PHE A 1 217 ? -0.614 19.654 -2.778 1.00 93.06 217 PHE A N 1
ATOM 1679 C CA . PHE A 1 217 ? -0.145 18.281 -2.737 1.00 93.06 217 PHE A CA 1
ATOM 1680 C C . PHE A 1 217 ? 1.208 18.232 -2.053 1.00 93.06 217 PHE A C 1
ATOM 1682 O O . PHE A 1 217 ? 2.115 18.978 -2.425 1.00 93.06 217 PHE A O 1
ATOM 1689 N N . ALA A 1 218 ? 1.345 17.355 -1.067 1.00 94.50 218 ALA A N 1
ATOM 1690 C CA . ALA A 1 218 ? 2.632 17.071 -0.459 1.00 94.50 218 ALA A CA 1
ATOM 1691 C C . ALA A 1 218 ? 3.383 16.007 -1.253 1.00 94.50 218 ALA A C 1
ATOM 1693 O O . ALA A 1 218 ? 2.795 15.012 -1.681 1.00 94.50 218 ALA A O 1
ATOM 1694 N N . ILE A 1 219 ? 4.680 16.227 -1.431 1.00 95.06 219 ILE A N 1
ATOM 1695 C CA . ILE A 1 219 ? 5.564 15.355 -2.199 1.00 95.06 219 ILE A CA 1
ATOM 1696 C C . ILE A 1 219 ? 6.993 15.447 -1.666 1.00 95.06 219 ILE A C 1
ATOM 1698 O O . ILE A 1 219 ? 7.384 16.464 -1.090 1.00 95.06 219 ILE A O 1
ATOM 1702 N N . ARG A 1 220 ? 7.779 14.397 -1.880 1.00 96.50 220 ARG A N 1
ATOM 1703 C CA . ARG A 1 220 ? 9.224 14.363 -1.636 1.00 96.50 220 ARG A CA 1
ATOM 1704 C C . ARG A 1 220 ? 9.928 13.587 -2.746 1.00 96.50 220 ARG A C 1
ATOM 1706 O O . ARG A 1 220 ? 9.284 12.844 -3.493 1.00 96.50 220 ARG A O 1
ATOM 1713 N N . PHE A 1 221 ? 11.240 13.759 -2.843 1.00 97.00 221 PHE A N 1
ATOM 1714 C CA . PHE A 1 221 ? 12.056 13.189 -3.911 1.00 97.00 221 PHE A CA 1
ATOM 1715 C C . PHE A 1 221 ? 13.264 12.443 -3.349 1.00 97.00 221 PHE A C 1
ATOM 1717 O O . PHE A 1 221 ? 13.832 12.861 -2.343 1.00 97.00 221 PHE A O 1
ATOM 1724 N N . LYS A 1 222 ? 13.684 11.368 -4.011 1.00 96.44 222 LYS A N 1
ATOM 1725 C CA . LYS A 1 222 ? 14.922 10.644 -3.704 1.00 96.44 222 LYS A CA 1
ATOM 1726 C C . LYS A 1 222 ? 15.660 10.339 -4.995 1.00 96.44 222 LYS A C 1
ATOM 1728 O O . LYS A 1 222 ? 15.063 9.839 -5.950 1.00 96.44 222 LYS A O 1
ATOM 1733 N N . LEU A 1 223 ? 16.948 10.658 -5.043 1.00 95.44 223 LEU A N 1
ATOM 1734 C CA . LEU A 1 223 ? 17.776 10.314 -6.190 1.00 95.44 223 LEU A CA 1
ATOM 1735 C C . LEU A 1 223 ? 18.135 8.833 -6.073 1.00 95.44 223 LEU A C 1
ATOM 1737 O O . LEU A 1 223 ? 18.623 8.404 -5.036 1.00 95.44 223 LEU A O 1
ATOM 1741 N N . LEU A 1 224 ? 17.858 8.040 -7.102 1.00 93.19 224 LEU A N 1
ATOM 1742 C CA . LEU A 1 224 ? 18.218 6.619 -7.109 1.00 93.19 224 LEU A CA 1
ATOM 1743 C C . LEU A 1 224 ? 19.624 6.426 -7.666 1.00 93.19 224 LEU A C 1
ATOM 1745 O O . LEU A 1 224 ? 20.412 5.671 -7.113 1.00 93.19 224 LEU A O 1
ATOM 1749 N N . HIS A 1 225 ? 19.936 7.137 -8.747 1.00 88.88 225 HIS A N 1
ATOM 1750 C CA . HIS A 1 225 ? 21.293 7.275 -9.258 1.00 88.88 225 HIS A CA 1
ATOM 1751 C C . HIS A 1 225 ? 21.403 8.563 -10.081 1.00 88.88 225 HIS A C 1
ATOM 1753 O O . HIS A 1 225 ? 20.402 9.066 -10.606 1.00 88.88 225 HIS A O 1
ATOM 1759 N N . CYS A 1 226 ? 22.627 9.063 -10.211 1.00 89.19 226 CYS A N 1
ATOM 1760 C CA . CYS A 1 226 ? 22.995 10.130 -11.131 1.00 89.19 226 CYS A CA 1
ATOM 1761 C C . CYS A 1 226 ? 24.435 9.895 -11.586 1.00 89.19 226 CYS A C 1
ATOM 1763 O O . CYS A 1 226 ? 25.307 9.633 -10.759 1.00 89.19 226 CYS A O 1
ATOM 1765 N N . HIS A 1 227 ? 24.671 9.949 -12.890 1.00 85.69 227 HIS A N 1
ATOM 1766 C CA . HIS A 1 227 ? 26.001 9.886 -13.475 1.00 85.69 227 HIS A CA 1
ATOM 1767 C C . HIS A 1 227 ? 26.020 10.694 -14.771 1.00 85.69 227 HIS A C 1
ATOM 1769 O O . HIS A 1 227 ? 25.292 10.380 -15.707 1.00 85.69 227 HIS A O 1
ATOM 1775 N N . GLU A 1 228 ? 26.848 11.737 -14.831 1.00 85.69 228 GLU A N 1
ATOM 1776 C CA . GLU A 1 228 ? 26.887 12.677 -15.958 1.00 85.69 228 GLU A CA 1
ATOM 1777 C C . GLU A 1 228 ? 25.495 13.263 -16.290 1.00 85.69 228 GLU A C 1
ATOM 1779 O O . GLU A 1 228 ? 24.962 14.074 -15.536 1.00 85.69 228 GLU A O 1
ATOM 1784 N N . ALA A 1 229 ? 24.910 12.881 -17.430 1.00 87.12 229 ALA A N 1
ATOM 1785 C CA . ALA A 1 229 ? 23.572 13.287 -17.858 1.00 87.12 229 ALA A CA 1
ATOM 1786 C C . ALA A 1 229 ? 22.503 12.208 -17.608 1.00 87.12 229 ALA A C 1
ATOM 1788 O O . ALA A 1 229 ? 21.331 12.446 -17.897 1.00 87.12 229 ALA A O 1
ATOM 1789 N N . SER A 1 230 ? 22.885 11.053 -17.069 1.00 90.69 230 SER A N 1
ATOM 1790 C CA . SER A 1 230 ? 22.009 9.914 -16.805 1.00 90.69 230 SER A CA 1
ATOM 1791 C C . SER A 1 230 ? 21.512 9.954 -15.365 1.00 90.69 230 SER A C 1
ATOM 1793 O O . SER A 1 230 ? 22.307 10.118 -14.437 1.00 90.69 230 SER A O 1
ATOM 1795 N N . PHE A 1 231 ? 20.203 9.809 -15.149 1.00 93.44 231 PHE A N 1
ATOM 1796 C CA . PHE A 1 231 ? 19.660 9.764 -13.790 1.00 93.44 231 PHE A CA 1
ATOM 1797 C C . PHE A 1 231 ? 18.340 9.002 -13.678 1.00 93.44 231 PHE A C 1
ATOM 1799 O O . PHE A 1 231 ? 17.589 8.838 -14.645 1.00 93.44 231 PHE A O 1
ATOM 1806 N N . ALA A 1 232 ? 18.029 8.607 -12.443 1.00 94.19 232 ALA A N 1
ATOM 1807 C CA . ALA A 1 232 ? 16.702 8.180 -12.023 1.00 94.19 232 ALA A CA 1
ATOM 1808 C C . ALA A 1 232 ? 16.324 8.880 -10.712 1.00 94.19 232 ALA A C 1
ATOM 1810 O O . ALA A 1 232 ? 16.995 8.726 -9.692 1.00 94.19 232 ALA A O 1
ATOM 1811 N N . LEU A 1 233 ? 15.237 9.647 -10.741 1.00 95.44 233 LEU A N 1
ATOM 1812 C CA . LEU A 1 233 ? 14.704 10.405 -9.614 1.00 95.44 233 LEU A CA 1
ATOM 1813 C C . LEU A 1 233 ? 13.346 9.833 -9.221 1.00 95.44 233 LEU A C 1
ATOM 1815 O O . LEU A 1 233 ? 12.380 9.917 -9.980 1.00 95.44 233 LEU A O 1
ATOM 1819 N N . GLN A 1 234 ? 13.257 9.283 -8.019 1.00 95.25 234 GLN A N 1
ATOM 1820 C CA . GLN A 1 234 ? 12.004 8.825 -7.448 1.00 95.25 234 GLN A CA 1
ATOM 1821 C C . GLN A 1 234 ? 11.233 10.003 -6.847 1.00 95.25 234 GLN A C 1
ATOM 1823 O O . GLN A 1 234 ? 11.788 10.820 -6.113 1.00 95.25 234 GLN A O 1
ATOM 1828 N N . ALA A 1 235 ? 9.937 10.054 -7.122 1.00 95.12 235 ALA A N 1
ATOM 1829 C CA . ALA A 1 235 ? 8.971 10.906 -6.455 1.00 95.12 235 ALA A CA 1
ATOM 1830 C C . ALA A 1 235 ? 7.960 10.034 -5.704 1.00 95.12 235 ALA A C 1
ATOM 1832 O O . ALA A 1 235 ? 7.439 9.059 -6.260 1.00 95.12 235 ALA A O 1
ATOM 1833 N N . SER A 1 236 ? 7.661 10.405 -4.457 1.00 94.06 236 SER A N 1
ATOM 1834 C CA . SER A 1 236 ? 6.573 9.784 -3.697 1.00 94.06 236 SER A CA 1
ATOM 1835 C C . SER A 1 236 ? 5.227 10.009 -4.395 1.00 94.06 236 SER A C 1
ATOM 1837 O O . SER A 1 236 ? 5.100 10.850 -5.290 1.00 94.06 236 SER A O 1
ATOM 1839 N N . SER A 1 237 ? 4.175 9.322 -3.944 1.00 90.75 237 SER A N 1
ATOM 1840 C CA . SER A 1 237 ? 2.822 9.740 -4.318 1.00 90.75 237 SER A CA 1
ATOM 1841 C C . SER A 1 237 ? 2.582 11.174 -3.842 1.00 90.75 237 SER A C 1
ATOM 1843 O O . SER A 1 237 ? 2.986 11.525 -2.730 1.00 90.75 237 SER A O 1
ATOM 1845 N N . ALA A 1 238 ? 1.894 11.972 -4.646 1.00 90.31 238 ALA A N 1
ATOM 1846 C CA . ALA A 1 238 ? 1.547 13.343 -4.319 1.00 90.31 238 ALA A CA 1
ATOM 1847 C C . ALA A 1 238 ? 0.167 13.377 -3.652 1.00 90.31 238 ALA A C 1
ATOM 1849 O O . ALA A 1 238 ? -0.842 13.261 -4.341 1.00 90.31 238 ALA A O 1
ATOM 1850 N N . PHE A 1 239 ? 0.092 13.517 -2.327 1.00 88.25 239 PHE A N 1
ATOM 1851 C CA . PHE A 1 239 ? -1.182 13.430 -1.598 1.00 88.25 239 PHE A CA 1
ATOM 1852 C C . PHE A 1 239 ? -1.790 14.816 -1.305 1.00 88.25 239 PHE A C 1
ATOM 1854 O O . PHE A 1 239 ? -1.079 15.695 -0.808 1.00 88.25 239 PHE A O 1
ATOM 1861 N N . PRO A 1 240 ? -3.094 15.042 -1.567 1.00 90.38 240 PRO A N 1
ATOM 1862 C CA . PRO A 1 240 ? -3.747 16.325 -1.345 1.00 90.38 240 PRO A CA 1
ATOM 1863 C C . PRO A 1 240 ? -3.972 16.554 0.147 1.00 90.38 240 PRO A C 1
ATOM 1865 O O . PRO A 1 240 ? -4.694 15.804 0.811 1.00 90.38 240 PRO A O 1
ATOM 1868 N N . LEU A 1 241 ? -3.398 17.634 0.672 1.00 91.75 241 LEU A N 1
ATOM 1869 C CA . LEU A 1 241 ? -3.447 17.953 2.098 1.00 91.75 241 LEU A CA 1
ATOM 1870 C C . LEU A 1 241 ? -4.881 18.156 2.601 1.00 91.75 241 LEU A C 1
ATOM 1872 O O . LEU A 1 241 ? -5.198 17.785 3.731 1.00 91.75 241 LEU A O 1
ATOM 1876 N N . SER A 1 242 ? -5.775 18.684 1.760 1.00 90.06 242 SER A N 1
ATOM 1877 C CA . SER A 1 242 ? -7.181 18.893 2.115 1.00 90.06 242 SER A CA 1
ATOM 1878 C C . SER A 1 242 ? -7.922 17.592 2.439 1.00 90.06 242 SER A C 1
ATOM 1880 O O . SER A 1 242 ? -8.821 17.619 3.279 1.00 90.06 242 SER A O 1
ATOM 1882 N N . LYS A 1 243 ? -7.511 16.458 1.846 1.00 89.19 243 LYS A N 1
ATOM 1883 C CA . LYS A 1 243 ? -8.149 15.139 2.003 1.00 89.19 243 LYS A CA 1
ATOM 1884 C C . LYS A 1 243 ? -7.511 14.262 3.083 1.00 89.19 243 LYS A C 1
ATOM 1886 O O . LYS A 1 243 ? -7.867 13.090 3.207 1.00 89.19 243 LYS A O 1
ATOM 1891 N N . LEU A 1 244 ? -6.565 14.798 3.856 1.00 92.31 244 LEU A N 1
ATOM 1892 C CA . LEU A 1 244 ? -5.906 14.033 4.914 1.00 92.31 244 LEU A CA 1
ATOM 1893 C C . LEU A 1 244 ? -6.868 13.658 6.048 1.00 92.31 244 LEU A C 1
ATOM 1895 O O . LEU A 1 244 ? -6.760 12.570 6.601 1.00 92.31 244 LEU A O 1
ATOM 1899 N N . ALA A 1 245 ? -7.803 14.541 6.394 1.00 93.38 245 ALA A N 1
ATOM 1900 C CA . ALA A 1 245 ? -8.772 14.326 7.465 1.00 93.38 245 ALA A CA 1
ATOM 1901 C C . ALA A 1 245 ? -10.010 15.223 7.268 1.00 93.38 245 ALA A C 1
ATOM 1903 O O . ALA A 1 245 ? -9.909 16.248 6.587 1.00 93.38 245 ALA A O 1
ATOM 1904 N N . PRO A 1 246 ? -11.167 14.889 7.874 1.00 90.94 246 PRO A N 1
ATOM 1905 C CA . PRO A 1 246 ? -12.426 15.593 7.616 1.00 90.94 246 PRO A CA 1
ATOM 1906 C C . PRO A 1 246 ? -12.522 16.964 8.296 1.00 90.94 246 PRO A C 1
ATOM 1908 O O . PRO A 1 246 ? -13.340 17.787 7.895 1.00 90.94 246 PRO A O 1
ATOM 1911 N N . THR A 1 247 ? -11.709 17.227 9.324 1.00 93.31 247 THR A N 1
ATOM 1912 C CA . THR A 1 247 ? -11.723 18.494 10.068 1.00 93.31 247 THR A CA 1
ATOM 1913 C C . THR A 1 247 ? -10.330 19.127 10.099 1.00 93.31 247 THR A C 1
ATOM 1915 O O . THR A 1 247 ? -9.336 18.392 10.123 1.00 93.31 247 THR A O 1
ATOM 1918 N N . PRO A 1 248 ? -10.225 20.472 10.136 1.00 95.62 248 PRO A N 1
ATOM 1919 C CA . PRO A 1 248 ? -8.942 21.160 10.278 1.00 95.62 248 PRO A CA 1
ATOM 1920 C C . PRO A 1 248 ? -8.153 20.704 11.508 1.00 95.62 248 PRO A C 1
ATOM 1922 O O . PRO A 1 248 ? -6.974 20.412 11.380 1.00 95.62 248 PRO A O 1
ATOM 1925 N N . THR A 1 249 ? -8.818 20.527 12.654 1.00 96.88 249 THR A N 1
ATOM 1926 C CA . THR A 1 249 ? -8.179 20.102 13.908 1.00 96.88 249 THR A CA 1
ATOM 1927 C C . THR A 1 249 ? -7.497 18.741 13.790 1.00 96.88 249 THR A C 1
ATOM 1929 O O . THR A 1 249 ? -6.343 18.600 14.184 1.00 96.88 249 THR A O 1
ATOM 1932 N N . ILE A 1 250 ? -8.177 17.736 13.223 1.00 97.31 250 ILE A N 1
ATOM 1933 C CA . ILE A 1 250 ? -7.565 16.414 13.023 1.00 97.31 250 ILE A CA 1
ATOM 1934 C C . ILE A 1 250 ? -6.432 16.519 11.996 1.00 97.31 250 ILE A C 1
ATOM 1936 O O . ILE A 1 250 ? -5.363 15.950 12.195 1.00 97.31 250 ILE A O 1
ATOM 1940 N N . ARG A 1 251 ? -6.647 17.262 10.905 1.00 96.62 251 ARG A N 1
ATOM 1941 C CA . ARG A 1 251 ? -5.655 17.421 9.836 1.00 96.62 251 ARG A CA 1
ATOM 1942 C C . ARG A 1 251 ? -4.362 18.057 10.341 1.00 96.62 251 ARG A C 1
ATOM 1944 O O . ARG A 1 251 ? -3.298 17.518 10.066 1.00 96.62 251 ARG A O 1
ATOM 1951 N N . GLU A 1 252 ? -4.454 19.175 11.053 1.00 97.50 252 GLU A N 1
ATOM 1952 C CA . GLU A 1 252 ? -3.305 19.882 11.632 1.00 97.50 252 GLU A CA 1
ATOM 1953 C C . GLU A 1 252 ? -2.569 18.977 12.614 1.00 97.50 252 GLU A C 1
ATOM 1955 O O . GLU A 1 252 ? -1.363 18.796 12.490 1.00 97.50 252 GLU A O 1
ATOM 1960 N N . ARG A 1 253 ? -3.305 18.286 13.493 1.00 97.94 253 ARG A N 1
ATOM 1961 C CA . ARG A 1 253 ? -2.700 17.348 14.439 1.00 97.94 253 ARG A CA 1
ATOM 1962 C C . ARG A 1 253 ? -1.921 16.225 13.750 1.00 97.94 253 ARG A C 1
ATOM 1964 O O . ARG A 1 253 ? -0.813 15.905 14.174 1.00 97.94 253 ARG A O 1
ATOM 1971 N N . LEU A 1 254 ? -2.485 15.626 12.701 1.00 98.06 254 LEU A N 1
ATOM 1972 C CA . LEU A 1 254 ? -1.804 14.579 11.937 1.00 98.06 254 LEU A CA 1
ATOM 1973 C C . LEU A 1 254 ? -0.579 15.127 11.196 1.00 98.06 254 LEU A C 1
ATOM 1975 O O . LEU A 1 254 ? 0.462 14.479 11.218 1.00 98.06 254 LEU A O 1
ATOM 1979 N N . LEU A 1 255 ? -0.670 16.312 10.586 1.00 97.06 255 LEU A N 1
ATOM 1980 C CA . LEU A 1 255 ? 0.463 16.937 9.894 1.00 97.06 255 LEU A CA 1
ATOM 1981 C C . LEU A 1 255 ? 1.601 17.293 10.852 1.00 97.06 255 LEU A C 1
ATOM 1983 O O . LEU A 1 255 ? 2.751 16.988 10.551 1.00 97.06 255 LEU A O 1
ATOM 1987 N N . ASP A 1 256 ? 1.287 17.873 12.007 1.00 97.62 256 ASP A N 1
ATOM 1988 C CA . ASP A 1 256 ? 2.283 18.289 12.997 1.00 97.62 256 ASP A CA 1
ATOM 1989 C C . ASP A 1 256 ? 3.019 17.093 13.612 1.00 97.62 256 ASP A C 1
ATOM 1991 O O . ASP A 1 256 ? 4.204 17.179 13.925 1.00 97.62 256 ASP A O 1
ATOM 1995 N N . CYS A 1 257 ? 2.323 15.968 13.808 1.00 97.81 257 CYS A N 1
ATOM 1996 C CA . CYS A 1 257 ? 2.917 14.773 14.406 1.00 97.81 257 CYS A CA 1
ATOM 1997 C C . CYS A 1 257 ? 3.584 13.841 13.402 1.00 97.81 257 CYS A C 1
ATOM 1999 O O . CYS A 1 257 ? 4.590 13.220 13.736 1.00 97.81 257 CYS A O 1
ATOM 2001 N N . LEU A 1 258 ? 2.981 13.663 12.228 1.00 97.50 258 LEU A N 1
ATOM 2002 C CA . LEU A 1 258 ? 3.317 12.572 11.311 1.00 97.50 258 LEU A CA 1
ATOM 2003 C C . LEU A 1 258 ? 3.813 13.068 9.954 1.00 97.50 258 LEU A C 1
ATOM 2005 O O . LEU A 1 258 ? 4.328 12.279 9.163 1.00 97.50 258 LEU A O 1
ATOM 2009 N N . GLY A 1 259 ? 3.630 14.354 9.659 1.00 96.12 259 GLY A N 1
ATOM 2010 C CA . GLY A 1 259 ? 3.786 14.882 8.316 1.00 96.12 259 GLY A CA 1
ATOM 2011 C C . GLY A 1 259 ? 2.706 14.374 7.349 1.00 96.12 259 GLY A C 1
ATOM 2012 O O . GLY A 1 259 ? 1.705 13.763 7.751 1.00 96.12 259 GLY A O 1
ATOM 2013 N N . PRO A 1 260 ? 2.876 14.655 6.048 1.00 94.75 260 PRO A N 1
ATOM 2014 C CA . PRO A 1 260 ? 1.932 14.247 5.018 1.00 94.75 260 PRO A CA 1
ATOM 2015 C C . PRO A 1 260 ? 1.802 12.728 4.878 1.00 94.75 260 PRO A C 1
ATOM 2017 O O . PRO A 1 260 ? 2.754 11.982 5.088 1.00 94.75 260 PRO A O 1
ATOM 2020 N N . TYR A 1 261 ? 0.620 12.282 4.451 1.00 93.69 261 TYR A N 1
ATOM 2021 C CA . TYR A 1 261 ? 0.413 10.899 4.035 1.00 93.69 261 TYR A CA 1
ATOM 2022 C C . TYR A 1 261 ? 0.896 10.674 2.599 1.00 93.69 261 TYR A C 1
ATOM 2024 O O . TYR A 1 261 ? 0.860 11.584 1.774 1.00 93.69 261 TYR A O 1
ATOM 2032 N N . PHE A 1 262 ? 1.286 9.444 2.283 1.00 91.06 262 PHE A N 1
ATOM 2033 C CA . PHE A 1 262 ? 1.588 8.983 0.933 1.00 91.06 262 PHE A CA 1
ATOM 2034 C C . PHE A 1 262 ? 1.204 7.506 0.806 1.00 91.06 262 PHE A C 1
ATOM 2036 O O . PHE A 1 262 ? 1.036 6.813 1.810 1.00 91.06 262 PHE A O 1
ATOM 2043 N N . LYS A 1 263 ? 1.024 7.035 -0.428 1.00 87.38 263 LYS A N 1
ATOM 2044 C CA . LYS A 1 263 ? 0.535 5.691 -0.718 1.00 87.38 263 LYS A CA 1
ATOM 2045 C C . LYS A 1 263 ? 1.317 5.014 -1.835 1.00 87.38 263 LYS A C 1
ATOM 2047 O O . LYS A 1 263 ? 1.409 5.539 -2.945 1.00 87.38 263 LYS A O 1
ATOM 2052 N N . GLY A 1 264 ? 1.735 3.785 -1.557 1.00 86.81 264 GLY A N 1
ATOM 2053 C CA . GLY A 1 264 ? 2.418 2.906 -2.493 1.00 86.81 264 GLY A CA 1
ATOM 2054 C C . GLY A 1 264 ? 3.879 3.290 -2.706 1.00 86.81 264 GLY A C 1
ATOM 2055 O O . GLY A 1 264 ? 4.397 4.221 -2.099 1.00 86.81 264 GLY A O 1
ATOM 2056 N N . THR A 1 265 ? 4.519 2.561 -3.614 1.00 89.06 265 THR A N 1
ATOM 2057 C CA . THR A 1 265 ? 5.910 2.759 -4.032 1.00 89.06 265 THR A CA 1
ATOM 2058 C C . THR A 1 265 ? 5.987 2.759 -5.556 1.00 89.06 265 THR A C 1
ATOM 2060 O O . THR A 1 265 ? 5.209 2.077 -6.227 1.00 89.06 265 THR A O 1
ATOM 2063 N N . ALA A 1 266 ? 6.919 3.537 -6.112 1.00 89.06 266 ALA A N 1
ATOM 2064 C CA . ALA A 1 266 ? 7.241 3.493 -7.540 1.00 89.06 266 ALA A CA 1
ATOM 2065 C C . ALA A 1 266 ? 8.167 2.326 -7.891 1.00 89.06 266 ALA A C 1
ATOM 2067 O O . ALA A 1 266 ? 8.343 2.026 -9.070 1.00 89.06 266 ALA A O 1
ATOM 2068 N N . ILE A 1 267 ? 8.796 1.730 -6.877 1.00 90.31 267 ILE A N 1
ATOM 2069 C CA . ILE A 1 267 ? 9.820 0.706 -7.008 1.00 90.31 267 ILE A CA 1
ATOM 2070 C C . ILE A 1 267 ? 9.261 -0.621 -6.494 1.00 90.31 267 ILE A C 1
ATOM 2072 O O . ILE A 1 267 ? 8.879 -0.709 -5.322 1.00 90.31 267 ILE A O 1
ATOM 2076 N N . PRO A 1 268 ? 9.204 -1.652 -7.347 1.00 88.31 268 PRO A N 1
ATOM 2077 C CA . PRO A 1 268 ? 8.745 -2.964 -6.940 1.00 88.31 268 PRO A CA 1
ATOM 2078 C C . PRO A 1 268 ? 9.767 -3.646 -6.016 1.00 88.31 268 PRO A C 1
ATOM 2080 O O . PRO A 1 268 ? 10.974 -3.552 -6.248 1.00 88.31 268 PRO A O 1
ATOM 2083 N N . PRO A 1 269 ? 9.302 -4.369 -4.988 1.00 90.75 269 PRO A N 1
ATOM 2084 C CA . PRO A 1 269 ? 10.161 -5.153 -4.112 1.00 90.75 269 PRO A CA 1
ATOM 2085 C C . PRO A 1 269 ? 10.598 -6.435 -4.830 1.00 90.75 269 PRO A C 1
ATOM 2087 O O . PRO A 1 269 ? 9.915 -7.455 -4.757 1.00 90.75 269 PRO A O 1
ATOM 2090 N N . ARG A 1 270 ? 11.728 -6.384 -5.541 1.00 89.69 270 ARG A N 1
ATOM 2091 C CA . ARG A 1 270 ? 12.318 -7.532 -6.244 1.00 89.69 270 ARG A CA 1
ATOM 2092 C C . ARG A 1 270 ? 13.845 -7.417 -6.360 1.00 89.69 270 ARG A C 1
ATOM 2094 O O . ARG A 1 270 ? 14.346 -6.308 -6.500 1.00 89.69 270 ARG A O 1
ATOM 2101 N N . PRO A 1 271 ? 14.598 -8.524 -6.355 1.00 91.69 271 PRO A N 1
ATOM 2102 C CA . PRO A 1 271 ? 16.060 -8.468 -6.289 1.00 91.69 271 PRO A CA 1
ATOM 2103 C C . PRO A 1 271 ? 16.746 -7.940 -7.560 1.00 91.69 271 PRO A C 1
ATOM 2105 O O . PRO A 1 271 ? 17.871 -7.458 -7.492 1.00 91.69 271 PRO A O 1
ATOM 2108 N N . ASP A 1 272 ? 16.099 -8.028 -8.721 1.00 87.12 272 ASP A N 1
ATOM 2109 C CA . ASP A 1 272 ? 16.605 -7.542 -10.012 1.00 87.12 272 ASP A CA 1
ATOM 2110 C C . ASP A 1 272 ? 16.400 -6.031 -10.229 1.00 87.12 272 ASP A C 1
ATOM 2112 O O . ASP A 1 272 ? 16.887 -5.485 -11.219 1.00 87.12 272 ASP A O 1
ATOM 2116 N N . ASP A 1 273 ? 15.726 -5.337 -9.307 1.00 89.50 273 ASP A N 1
ATOM 2117 C CA . ASP A 1 273 ? 15.686 -3.875 -9.274 1.00 89.50 273 ASP A CA 1
ATOM 2118 C C . ASP A 1 273 ? 16.720 -3.357 -8.258 1.00 89.50 273 ASP A C 1
ATOM 2120 O O . ASP A 1 273 ? 16.550 -3.582 -7.061 1.00 89.50 273 ASP A O 1
ATOM 2124 N N . PRO A 1 274 ? 17.766 -2.611 -8.663 1.00 88.50 274 PRO A N 1
ATOM 2125 C CA . PRO A 1 274 ? 18.828 -2.180 -7.745 1.00 88.50 274 PRO A CA 1
ATOM 2126 C C . PRO A 1 274 ? 18.347 -1.240 -6.628 1.00 88.50 274 PRO A C 1
ATOM 2128 O O . PRO A 1 274 ? 19.084 -0.991 -5.678 1.00 88.50 274 PRO A O 1
ATOM 2131 N N . ALA A 1 275 ? 17.126 -0.704 -6.725 1.00 91.44 275 ALA A N 1
ATOM 2132 C CA . ALA A 1 275 ? 16.545 0.197 -5.739 1.00 91.44 275 ALA A CA 1
ATOM 2133 C C . ALA A 1 275 ? 15.427 -0.454 -4.902 1.00 91.44 275 ALA A C 1
ATOM 2135 O O . ALA A 1 275 ? 14.712 0.262 -4.194 1.00 91.44 275 ALA A O 1
ATOM 2136 N N . TRP A 1 276 ? 15.248 -1.780 -4.962 1.00 92.88 276 TRP A N 1
ATOM 2137 C CA . TRP A 1 276 ? 14.134 -2.489 -4.314 1.00 92.88 276 TRP A CA 1
ATOM 2138 C C . TRP A 1 276 ? 13.991 -2.199 -2.816 1.00 92.88 276 TRP A C 1
ATOM 2140 O O . TRP A 1 276 ? 12.869 -2.091 -2.313 1.00 92.88 276 TRP A O 1
ATOM 2150 N N . GLU A 1 277 ? 15.106 -1.991 -2.108 1.00 93.12 277 GLU A N 1
ATOM 2151 C CA . GLU A 1 277 ? 15.098 -1.621 -0.689 1.00 93.12 277 GLU A CA 1
ATOM 2152 C C . GLU A 1 277 ? 14.383 -0.288 -0.442 1.00 93.12 277 GLU A C 1
ATOM 2154 O O . GLU A 1 277 ? 13.695 -0.134 0.566 1.00 93.12 277 GLU A O 1
ATOM 2159 N N . SER A 1 278 ? 14.490 0.665 -1.376 1.00 91.44 278 SER A N 1
ATOM 2160 C CA . SER A 1 278 ? 13.772 1.942 -1.310 1.00 91.44 278 SER A CA 1
ATOM 2161 C C . SER A 1 278 ? 12.260 1.714 -1.363 1.00 91.44 278 SER A C 1
ATOM 2163 O O . SER A 1 278 ? 11.520 2.315 -0.584 1.00 91.44 278 SER A O 1
ATOM 2165 N N . GLY A 1 279 ? 11.801 0.786 -2.211 1.00 91.75 279 GLY A N 1
ATOM 2166 C CA . GLY A 1 279 ? 10.385 0.431 -2.300 1.00 91.75 279 GLY A CA 1
ATOM 2167 C C . GLY A 1 279 ? 9.860 -0.283 -1.054 1.00 91.75 279 GLY A C 1
ATOM 2168 O O . GLY A 1 279 ? 8.788 0.056 -0.552 1.00 91.75 279 GLY A O 1
ATOM 2169 N N . VAL A 1 280 ? 10.635 -1.218 -0.498 1.00 94.12 280 VAL A N 1
ATOM 2170 C CA . VAL A 1 280 ? 10.300 -1.883 0.775 1.00 94.12 280 VAL A CA 1
ATOM 2171 C C . VAL A 1 280 ? 10.303 -0.889 1.946 1.00 94.12 280 VAL A C 1
ATOM 2173 O O . VAL A 1 280 ? 9.444 -0.976 2.828 1.00 94.12 280 VAL A O 1
ATOM 2176 N N . SER A 1 281 ? 11.226 0.079 1.951 1.00 93.50 281 SER A N 1
ATOM 2177 C CA . SER A 1 281 ? 11.279 1.141 2.963 1.00 93.50 281 SER A CA 1
ATOM 2178 C C . SER A 1 281 ? 10.054 2.050 2.898 1.00 93.50 281 SER A C 1
ATOM 2180 O O . SER A 1 281 ? 9.450 2.309 3.935 1.00 93.50 281 SER A O 1
ATOM 2182 N N . GLU A 1 282 ? 9.632 2.492 1.706 1.00 92.88 282 GLU A N 1
ATOM 2183 C CA . GLU A 1 282 ? 8.430 3.329 1.560 1.00 92.88 282 GLU A CA 1
ATOM 2184 C C . GLU A 1 282 ? 7.170 2.637 2.089 1.00 92.88 282 GLU A C 1
ATOM 2186 O O . GLU A 1 282 ? 6.384 3.261 2.802 1.00 92.88 282 GLU A O 1
ATOM 2191 N N . LEU A 1 283 ? 6.991 1.345 1.790 1.00 93.44 283 LEU A N 1
ATOM 2192 C CA . LEU A 1 283 ? 5.850 0.575 2.294 1.00 93.44 283 LEU A CA 1
ATOM 2193 C C . LEU A 1 283 ? 5.874 0.454 3.827 1.00 93.44 283 LEU A C 1
ATOM 2195 O O . LEU A 1 283 ? 4.830 0.560 4.475 1.00 93.44 283 LEU A O 1
ATOM 2199 N N . PHE A 1 284 ? 7.058 0.278 4.421 1.00 96.62 284 PHE A N 1
ATOM 2200 C CA . PHE A 1 284 ? 7.223 0.257 5.875 1.00 96.62 284 PHE A CA 1
ATOM 2201 C C . PHE A 1 284 ? 6.962 1.628 6.522 1.00 96.62 284 PHE A C 1
ATOM 2203 O O . PHE A 1 284 ? 6.283 1.708 7.550 1.00 96.62 284 PHE A O 1
ATOM 2210 N N . GLU A 1 285 ? 7.452 2.712 5.919 1.00 95.88 285 GLU A N 1
ATOM 2211 C CA . GLU A 1 285 ? 7.197 4.087 6.366 1.00 95.88 285 GLU A CA 1
ATOM 2212 C C . GLU A 1 285 ? 5.701 4.428 6.301 1.00 95.88 285 GLU A C 1
ATOM 2214 O O . GLU A 1 285 ? 5.156 4.980 7.259 1.00 95.88 285 GLU A O 1
ATOM 2219 N N . GLN A 1 286 ? 5.013 4.040 5.222 1.00 94.44 286 GLN A N 1
ATOM 2220 C CA . GLN A 1 286 ? 3.565 4.210 5.087 1.00 94.44 286 GLN A CA 1
ATOM 2221 C C . GLN A 1 286 ? 2.810 3.464 6.197 1.00 94.44 286 GLN A C 1
ATOM 2223 O O . GLN A 1 286 ? 1.937 4.046 6.845 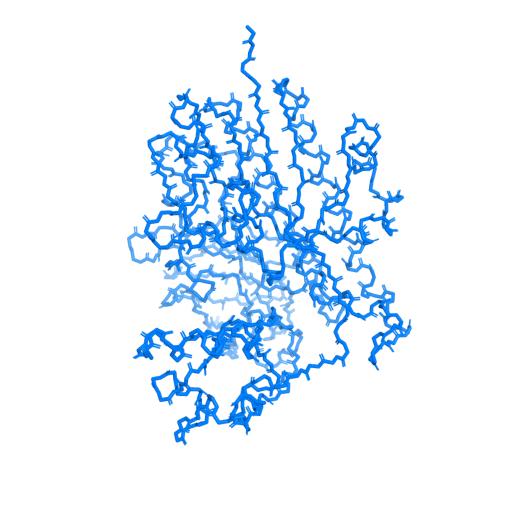1.00 94.44 286 GLN A O 1
ATOM 2228 N N . ALA A 1 287 ? 3.143 2.195 6.452 1.00 96.06 287 ALA A N 1
ATOM 2229 C CA . ALA A 1 287 ? 2.513 1.420 7.520 1.00 96.06 287 ALA A CA 1
ATOM 2230 C C . ALA A 1 287 ? 2.786 2.032 8.907 1.00 96.06 287 ALA A C 1
ATOM 2232 O O . ALA A 1 287 ? 1.874 2.137 9.728 1.00 96.06 287 ALA A O 1
ATOM 2233 N N . THR A 1 288 ? 4.004 2.526 9.144 1.00 97.88 288 THR A N 1
ATOM 2234 C CA . THR A 1 288 ? 4.371 3.228 10.385 1.00 97.88 288 THR A CA 1
ATOM 2235 C C . THR A 1 288 ? 3.556 4.514 10.567 1.00 97.88 288 THR A C 1
ATOM 2237 O O . THR A 1 288 ? 3.072 4.793 11.668 1.00 97.88 288 THR A O 1
ATOM 2240 N N . TRP A 1 289 ? 3.351 5.298 9.500 1.00 97.62 289 TRP A N 1
ATOM 2241 C CA . TRP A 1 289 ? 2.488 6.485 9.541 1.00 97.62 289 TRP A CA 1
ATOM 2242 C C . TRP A 1 289 ? 1.074 6.110 9.997 1.00 97.62 289 TRP A C 1
ATOM 2244 O O . TRP A 1 289 ? 0.511 6.756 10.881 1.00 97.62 289 TRP A O 1
ATOM 2254 N N . VAL A 1 290 ? 0.522 5.019 9.458 1.00 97.31 290 VAL A N 1
ATOM 2255 C CA . VAL A 1 290 ? -0.822 4.539 9.806 1.00 97.31 290 VAL A CA 1
ATOM 2256 C C . VAL A 1 290 ? -0.917 4.101 11.263 1.00 97.31 290 VAL A C 1
ATOM 2258 O O . VAL A 1 290 ? -1.888 4.468 11.924 1.00 97.31 290 VAL A O 1
ATOM 2261 N N . VAL A 1 291 ? 0.053 3.343 11.787 1.00 98.44 291 VAL A N 1
ATOM 2262 C CA . VAL A 1 291 ? 0.034 2.922 13.201 1.00 98.44 291 VAL A CA 1
ATOM 2263 C C . VAL A 1 291 ? 0.019 4.141 14.123 1.00 98.44 291 VAL A C 1
ATOM 2265 O O . VAL A 1 291 ? -0.773 4.212 15.066 1.00 98.44 291 VAL A O 1
ATOM 2268 N N . ASN A 1 292 ? 0.827 5.153 13.811 1.00 98.56 292 ASN A N 1
ATOM 2269 C CA . ASN A 1 292 ? 0.859 6.386 14.589 1.00 98.56 292 ASN A CA 1
ATOM 2270 C C . ASN A 1 292 ? -0.426 7.216 14.442 1.00 98.56 292 ASN A C 1
ATOM 2272 O O . ASN A 1 292 ? -0.894 7.797 15.424 1.00 98.56 292 ASN A O 1
ATOM 2276 N N . ALA A 1 293 ? -1.040 7.234 13.258 1.00 98.44 293 ALA A N 1
ATOM 2277 C CA . ALA A 1 293 ? -2.356 7.833 13.067 1.00 98.44 293 ALA A CA 1
ATOM 2278 C C . ALA A 1 293 ? -3.421 7.094 13.892 1.00 98.44 293 ALA A C 1
ATOM 2280 O O . ALA A 1 293 ? -4.213 7.742 14.570 1.00 98.44 293 ALA A O 1
ATOM 2281 N N . ALA A 1 294 ? -3.401 5.757 13.927 1.00 98.25 294 ALA A N 1
ATOM 2282 C CA . ALA A 1 294 ? -4.297 4.954 14.759 1.00 98.25 294 ALA A CA 1
ATOM 2283 C C . ALA A 1 294 ? -4.161 5.311 16.247 1.00 98.25 294 ALA A C 1
ATOM 2285 O O . ALA A 1 294 ? -5.171 5.546 16.914 1.00 98.25 294 ALA A O 1
ATOM 2286 N N . ARG A 1 295 ? -2.923 5.442 16.747 1.00 98.31 295 ARG A N 1
ATOM 2287 C CA . ARG A 1 295 ? -2.630 5.891 18.119 1.00 98.31 295 ARG A CA 1
ATOM 2288 C C . ARG A 1 295 ? -3.259 7.253 18.422 1.00 98.31 295 ARG A C 1
ATOM 2290 O O . ARG A 1 295 ? -3.909 7.399 19.454 1.00 98.31 295 ARG A O 1
ATOM 2297 N N . ILE A 1 296 ? -3.100 8.231 17.526 1.00 98.38 296 ILE A N 1
ATOM 2298 C CA . ILE A 1 296 ? -3.680 9.578 17.674 1.00 98.38 296 ILE A CA 1
ATOM 2299 C C . ILE A 1 296 ? -5.211 9.514 17.663 1.00 98.38 296 ILE A C 1
ATOM 2301 O O . ILE A 1 296 ? -5.854 10.076 18.546 1.00 98.38 296 ILE A O 1
ATOM 2305 N N . MET A 1 297 ? -5.810 8.803 16.705 1.00 98.12 297 MET A N 1
ATOM 2306 C CA . MET A 1 297 ? -7.268 8.709 16.590 1.00 98.12 297 MET A CA 1
ATOM 2307 C C . MET A 1 297 ? -7.897 8.081 17.840 1.00 98.12 297 MET A C 1
ATOM 2309 O O . MET A 1 297 ? -8.845 8.634 18.399 1.00 98.12 297 MET A O 1
ATOM 2313 N N . LEU A 1 298 ? -7.341 6.963 18.311 1.00 97.38 298 LEU A N 1
ATOM 2314 C CA . LEU A 1 298 ? -7.814 6.264 19.506 1.00 97.38 298 LEU A CA 1
ATOM 2315 C C . LEU A 1 298 ? -7.515 7.033 20.799 1.00 97.38 298 LEU A C 1
ATOM 2317 O O . LEU A 1 298 ? -8.298 6.963 21.747 1.00 97.38 298 LEU A O 1
ATOM 2321 N N . GLY A 1 299 ? -6.374 7.717 20.881 1.00 96.19 299 GLY A N 1
ATOM 2322 C CA . GLY A 1 299 ? -5.919 8.405 22.089 1.00 96.19 299 GLY A CA 1
ATOM 2323 C C . GLY A 1 299 ? -6.534 9.789 22.291 1.00 96.19 299 GLY A C 1
ATOM 2324 O O . GLY A 1 299 ? -6.843 10.154 23.422 1.00 96.19 299 GLY A O 1
ATOM 2325 N N . GLU A 1 300 ? -6.724 10.548 21.212 1.00 96.50 300 GLU A N 1
ATOM 2326 C CA . GLU A 1 300 ? -7.009 11.989 21.276 1.00 96.50 300 GLU A CA 1
ATOM 2327 C C . GLU A 1 300 ? -8.385 12.369 20.706 1.00 96.50 300 GLU A C 1
ATOM 2329 O O . GLU A 1 300 ? -8.933 13.403 21.085 1.00 96.50 300 GLU A O 1
ATOM 2334 N N . PHE A 1 301 ? -8.972 11.545 19.829 1.00 95.81 301 PHE A N 1
ATOM 2335 C CA . PHE A 1 301 ? -10.195 11.894 19.085 1.00 95.81 301 PHE A CA 1
ATOM 2336 C C . PHE A 1 301 ? -11.419 11.022 19.403 1.00 95.81 301 PHE A C 1
ATOM 2338 O O . PHE A 1 301 ? -12.398 11.041 18.652 1.00 95.81 301 PHE A O 1
ATOM 2345 N N . ASP A 1 302 ? -11.394 10.315 20.538 1.00 92.00 302 ASP A N 1
ATOM 2346 C CA . ASP A 1 302 ? -12.512 9.495 21.036 1.00 92.00 302 ASP A CA 1
ATOM 2347 C C . ASP A 1 302 ? -13.017 8.487 19.989 1.00 92.00 302 ASP A C 1
ATOM 2349 O O . ASP A 1 302 ? -14.209 8.368 19.722 1.00 92.00 302 ASP A O 1
ATOM 2353 N N . VAL A 1 303 ? -12.081 7.816 19.315 1.00 96.38 303 VAL A N 1
ATOM 2354 C CA . VAL A 1 303 ? -12.378 6.743 18.361 1.00 96.38 303 VAL A CA 1
ATOM 2355 C C . VAL A 1 303 ? -12.361 5.398 19.089 1.00 96.38 303 VAL A C 1
ATOM 2357 O O . VAL A 1 303 ? -11.440 5.116 19.857 1.00 96.38 303 VAL A O 1
ATOM 2360 N N . ASP A 1 304 ? -13.363 4.558 18.823 1.00 97.00 304 ASP A N 1
ATOM 2361 C CA . ASP A 1 304 ? -13.471 3.197 19.362 1.00 97.00 304 ASP A CA 1
ATOM 2362 C C . ASP A 1 304 ? -12.875 2.150 18.409 1.00 97.00 304 ASP A C 1
ATOM 2364 O O . ASP A 1 304 ? -12.342 1.138 18.859 1.00 97.00 304 ASP A O 1
ATOM 2368 N N . LEU A 1 305 ? -12.957 2.379 17.094 1.00 97.06 305 LEU A N 1
ATOM 2369 C CA . LEU A 1 305 ? -12.459 1.466 16.062 1.00 97.06 305 LEU A CA 1
ATOM 2370 C C . LEU A 1 305 ? -11.569 2.202 15.058 1.00 97.06 305 LEU A C 1
ATOM 2372 O O . LEU A 1 305 ? -11.988 3.187 14.456 1.00 97.06 305 LEU A O 1
ATOM 2376 N N . VAL A 1 306 ? -10.377 1.675 14.801 1.00 97.44 306 VAL A N 1
ATOM 2377 C CA . VAL A 1 306 ? -9.566 2.035 13.632 1.00 97.44 306 VAL A CA 1
ATOM 2378 C C . VAL A 1 306 ? -9.583 0.880 12.643 1.00 97.44 306 VAL A C 1
ATOM 2380 O O . VAL A 1 306 ? -9.345 -0.258 13.034 1.00 97.44 306 VAL A O 1
ATOM 2383 N N . VAL A 1 307 ? -9.815 1.172 11.364 1.00 95.31 307 VAL A N 1
ATOM 2384 C CA . VAL A 1 307 ? -9.689 0.200 10.270 1.00 95.31 307 VAL A CA 1
ATOM 2385 C C . VAL A 1 307 ? -8.673 0.710 9.260 1.00 95.31 307 VAL A C 1
ATOM 2387 O O . VAL A 1 307 ? -8.767 1.855 8.811 1.00 95.31 307 VAL A O 1
ATOM 2390 N N . HIS A 1 308 ? -7.735 -0.149 8.874 1.00 93.94 308 HIS A N 1
ATOM 2391 C CA . HIS A 1 308 ? -6.782 0.127 7.805 1.00 93.94 308 HIS A CA 1
ATOM 2392 C C . HIS A 1 308 ? -6.555 -1.103 6.931 1.00 93.94 308 HIS A C 1
ATOM 2394 O O . HIS A 1 308 ? -6.470 -2.213 7.455 1.00 93.94 308 HIS A O 1
ATOM 2400 N N . LYS A 1 309 ? -6.397 -0.877 5.621 1.00 90.31 309 LYS A N 1
ATOM 2401 C CA . LYS A 1 309 ? -5.912 -1.868 4.661 1.00 90.31 309 LYS A CA 1
ATOM 2402 C C . LYS A 1 309 ? -4.440 -1.606 4.312 1.00 90.31 309 LYS A C 1
ATOM 2404 O O . LYS A 1 309 ? -4.120 -0.638 3.629 1.00 90.31 309 LYS A O 1
ATOM 2409 N N . ASN A 1 310 ? -3.579 -2.521 4.728 1.00 88.38 310 ASN A N 1
ATOM 2410 C CA . ASN A 1 310 ? -2.136 -2.530 4.540 1.00 88.38 310 ASN A CA 1
ATOM 2411 C C . ASN A 1 310 ? -1.722 -3.419 3.354 1.00 88.38 310 ASN A C 1
ATOM 2413 O O . ASN A 1 310 ? -2.353 -4.436 3.101 1.00 88.38 310 ASN A O 1
ATOM 2417 N N . PHE A 1 311 ? -0.620 -3.073 2.682 1.00 87.56 311 PHE A N 1
ATOM 2418 C CA . PHE A 1 311 ? -0.096 -3.776 1.498 1.00 87.56 311 PHE A CA 1
ATOM 2419 C C . PHE A 1 311 ? 1.385 -4.177 1.638 1.00 87.56 311 PHE A C 1
ATOM 2421 O O . PHE A 1 311 ? 2.031 -4.516 0.649 1.00 87.56 311 PHE A O 1
ATOM 2428 N N . ILE A 1 312 ? 1.954 -4.092 2.850 1.00 90.50 312 ILE A N 1
ATOM 2429 C CA . ILE A 1 312 ? 3.409 -4.189 3.065 1.00 90.50 312 ILE A CA 1
ATOM 2430 C C . ILE A 1 312 ? 4.032 -5.507 2.573 1.00 90.50 312 ILE A C 1
ATOM 2432 O O . ILE A 1 312 ? 5.180 -5.502 2.142 1.00 90.50 312 ILE A O 1
ATOM 2436 N N . VAL A 1 313 ? 3.289 -6.621 2.620 1.00 94.50 313 VAL A N 1
ATOM 2437 C CA . VAL A 1 313 ? 3.769 -7.941 2.170 1.00 94.50 313 VAL A CA 1
ATOM 2438 C C . VAL A 1 313 ? 3.263 -8.315 0.780 1.00 94.50 313 VAL A C 1
ATOM 2440 O O . VAL A 1 313 ? 3.978 -8.997 0.051 1.00 94.50 313 VAL A O 1
ATOM 2443 N N . ASP A 1 314 ? 2.080 -7.841 0.382 1.00 91.31 314 ASP A N 1
ATOM 2444 C CA . ASP A 1 314 ? 1.449 -8.203 -0.891 1.00 91.31 314 ASP A CA 1
ATOM 2445 C C . ASP A 1 314 ? 2.324 -7.853 -2.100 1.00 91.31 314 ASP A C 1
ATOM 2447 O O . ASP A 1 314 ? 2.551 -8.676 -2.988 1.00 91.31 314 ASP A O 1
ATOM 2451 N N . ALA A 1 315 ? 2.916 -6.654 -2.083 1.00 88.44 315 ALA A N 1
ATOM 2452 C CA . ALA A 1 315 ? 3.798 -6.211 -3.154 1.00 88.44 315 ALA A CA 1
ATOM 2453 C C . ALA A 1 315 ? 4.980 -7.177 -3.355 1.00 88.44 315 ALA A C 1
ATOM 2455 O O . ALA A 1 315 ? 5.304 -7.510 -4.493 1.00 88.44 315 ALA A O 1
ATOM 2456 N N . ALA A 1 316 ? 5.595 -7.663 -2.271 1.00 93.06 316 ALA A N 1
ATOM 2457 C CA . ALA A 1 316 ? 6.689 -8.633 -2.335 1.00 93.06 316 ALA A CA 1
ATOM 2458 C C . ALA A 1 316 ? 6.193 -10.029 -2.721 1.00 93.06 316 ALA A C 1
ATOM 2460 O O . ALA A 1 316 ? 6.822 -10.697 -3.540 1.00 93.06 316 ALA A O 1
ATOM 2461 N N . ASN A 1 317 ? 5.036 -10.452 -2.211 1.00 93.50 317 ASN A N 1
ATOM 2462 C CA . ASN A 1 317 ? 4.429 -11.730 -2.576 1.00 93.50 317 ASN A CA 1
ATOM 2463 C C . ASN A 1 317 ? 4.197 -11.819 -4.088 1.00 93.50 317 ASN A C 1
ATOM 2465 O O . ASN A 1 317 ? 4.585 -12.806 -4.714 1.00 93.50 317 ASN A O 1
ATOM 2469 N N . HIS A 1 318 ? 3.649 -10.765 -4.692 1.00 87.69 318 HIS A N 1
ATOM 2470 C CA . HIS A 1 318 ? 3.405 -10.715 -6.129 1.00 87.69 318 HIS A CA 1
ATOM 2471 C C . HIS A 1 318 ? 4.674 -10.787 -6.989 1.00 87.69 318 HIS A C 1
ATOM 2473 O O . HIS A 1 318 ? 4.612 -11.322 -8.096 1.00 87.69 318 HIS A O 1
ATOM 2479 N N . GLN A 1 319 ? 5.808 -10.265 -6.513 1.00 87.56 319 GLN A N 1
ATOM 2480 C CA . GLN A 1 319 ? 7.065 -10.277 -7.270 1.00 87.56 319 GLN A CA 1
ATOM 2481 C C . GLN A 1 319 ? 7.899 -11.543 -7.021 1.00 87.56 319 GLN A C 1
ATOM 2483 O O . GLN A 1 319 ? 8.558 -12.040 -7.935 1.00 87.56 319 GLN A O 1
ATOM 2488 N N . CYS A 1 320 ? 7.870 -12.076 -5.798 1.00 92.88 320 CYS A N 1
ATOM 2489 C CA . CYS A 1 320 ? 8.880 -13.020 -5.324 1.00 92.88 320 CYS A CA 1
ATOM 2490 C C . CYS A 1 320 ? 8.340 -14.416 -4.996 1.00 92.88 320 CYS A C 1
ATOM 2492 O O . CYS A 1 320 ? 9.094 -15.380 -5.108 1.00 92.88 320 CYS A O 1
ATOM 2494 N N . ALA A 1 321 ? 7.062 -14.573 -4.622 1.00 93.44 321 ALA A N 1
ATOM 2495 C CA . ALA A 1 321 ? 6.571 -15.840 -4.060 1.00 93.44 321 ALA A CA 1
ATOM 2496 C C . ALA A 1 321 ? 6.724 -17.031 -5.020 1.00 93.44 321 ALA A C 1
ATOM 2498 O O . ALA A 1 321 ? 7.147 -18.108 -4.610 1.00 93.44 321 ALA A O 1
ATOM 2499 N N . ALA A 1 322 ? 6.454 -16.836 -6.315 1.00 91.81 322 ALA A N 1
ATOM 2500 C CA . ALA A 1 322 ? 6.639 -17.896 -7.308 1.00 91.81 322 ALA A CA 1
ATOM 2501 C C . ALA A 1 322 ? 8.115 -18.272 -7.517 1.00 91.81 322 ALA A C 1
ATOM 2503 O O . ALA A 1 322 ? 8.422 -19.419 -7.821 1.00 91.81 322 ALA A O 1
ATOM 2504 N N . GLN A 1 323 ? 9.036 -17.325 -7.332 1.00 93.25 323 GLN A N 1
ATOM 2505 C CA . GLN A 1 323 ? 10.462 -17.518 -7.608 1.00 93.25 323 GLN A CA 1
ATOM 2506 C C . GLN A 1 323 ? 11.177 -18.330 -6.522 1.00 93.25 323 GLN A C 1
ATOM 2508 O O . GLN A 1 323 ? 12.275 -18.832 -6.757 1.00 93.25 323 GLN A O 1
ATOM 2513 N N . ILE A 1 324 ? 10.552 -18.489 -5.351 1.00 94.94 324 ILE A N 1
ATOM 2514 C CA . ILE A 1 324 ? 11.093 -19.274 -4.235 1.00 94.94 324 ILE A CA 1
ATOM 2515 C C . ILE A 1 324 ? 10.480 -20.675 -4.121 1.00 94.94 324 ILE A C 1
ATOM 2517 O O . ILE A 1 324 ? 10.930 -21.470 -3.297 1.00 94.94 324 ILE A O 1
ATOM 2521 N N . ASP A 1 325 ? 9.463 -20.987 -4.926 1.00 94.50 325 ASP A N 1
ATOM 2522 C CA . ASP A 1 325 ? 8.743 -22.257 -4.870 1.00 94.50 325 ASP A CA 1
ATOM 2523 C C . ASP A 1 325 ? 9.290 -23.246 -5.921 1.00 94.50 325 ASP A C 1
ATOM 2525 O O . ASP A 1 325 ? 9.148 -23.000 -7.123 1.00 94.50 325 ASP A O 1
ATOM 2529 N N . PRO A 1 326 ? 9.865 -24.395 -5.511 1.00 94.94 326 PRO A N 1
ATOM 2530 C CA . PRO A 1 326 ? 10.411 -25.396 -6.433 1.00 94.94 326 PRO A CA 1
ATOM 2531 C C . PRO A 1 326 ? 9.399 -26.019 -7.403 1.00 94.94 326 PRO A C 1
ATOM 2533 O O . PRO A 1 326 ? 9.797 -26.683 -8.359 1.00 94.94 326 PRO A O 1
ATOM 2536 N N . THR A 1 327 ? 8.097 -25.860 -7.159 1.00 93.69 327 THR A N 1
ATOM 2537 C CA . THR A 1 327 ? 7.035 -26.342 -8.051 1.00 93.69 327 THR A CA 1
ATOM 2538 C C . THR A 1 327 ? 6.758 -25.384 -9.206 1.00 93.69 327 THR A C 1
ATOM 2540 O O . THR A 1 327 ? 6.077 -25.768 -10.160 1.00 93.69 327 THR A O 1
ATOM 2543 N N . TYR A 1 328 ? 7.267 -24.150 -9.161 1.00 91.94 328 TYR A N 1
ATOM 2544 C CA . TYR A 1 328 ? 7.114 -23.192 -10.247 1.00 91.94 328 TYR A CA 1
ATOM 2545 C C . TYR A 1 328 ? 7.928 -23.621 -11.474 1.00 91.94 328 TYR A C 1
ATOM 2547 O O . TYR A 1 328 ? 9.117 -23.908 -11.388 1.00 91.94 328 TYR A O 1
ATOM 2555 N N . HIS A 1 329 ? 7.313 -23.630 -12.657 1.00 89.00 329 HIS A N 1
ATOM 2556 C CA . HIS A 1 329 ? 7.948 -24.114 -13.889 1.00 89.00 329 HIS A CA 1
ATOM 2557 C C . HIS A 1 329 ? 9.169 -23.289 -14.337 1.00 89.00 329 HIS A C 1
ATOM 2559 O O . HIS A 1 329 ? 9.950 -23.767 -15.158 1.00 89.00 329 HIS A O 1
ATOM 2565 N N . ARG A 1 330 ? 9.334 -22.060 -13.824 1.00 87.50 330 ARG A N 1
ATOM 2566 C CA . ARG A 1 330 ? 10.531 -21.219 -14.034 1.00 87.50 330 ARG A CA 1
ATOM 2567 C C . ARG A 1 330 ? 11.374 -21.066 -12.770 1.00 87.50 330 ARG A C 1
ATOM 2569 O O . ARG A 1 330 ? 12.186 -20.149 -12.707 1.00 87.50 330 ARG A O 1
ATOM 2576 N N . TYR A 1 331 ? 11.171 -21.920 -11.769 1.00 90.75 331 TYR A N 1
ATOM 2577 C CA . TYR A 1 331 ? 11.998 -21.922 -10.571 1.00 90.75 331 TYR A CA 1
ATOM 2578 C C . TYR A 1 331 ? 13.475 -22.069 -10.944 1.00 90.75 331 TYR A C 1
ATOM 2580 O O . TYR A 1 331 ? 13.850 -22.958 -11.712 1.00 90.75 331 TYR A O 1
ATOM 2588 N N . ASN A 1 332 ? 14.307 -21.205 -10.368 1.00 93.44 332 ASN A N 1
ATOM 2589 C CA . ASN A 1 332 ? 15.752 -21.285 -10.483 1.00 93.44 332 ASN A CA 1
ATOM 2590 C C . ASN A 1 332 ? 16.374 -21.246 -9.076 1.00 93.44 332 ASN A C 1
ATOM 2592 O O . ASN A 1 332 ? 16.313 -20.200 -8.422 1.00 93.44 332 ASN A O 1
ATOM 2596 N N . PRO A 1 333 ? 16.998 -22.344 -8.603 1.00 96.50 333 PRO A N 1
ATOM 2597 C CA . PRO A 1 333 ? 17.596 -22.388 -7.271 1.00 96.50 333 PRO A CA 1
ATOM 2598 C C . PRO A 1 333 ? 18.747 -21.389 -7.092 1.00 96.50 333 PRO A C 1
ATOM 2600 O O . PRO A 1 333 ? 18.989 -20.957 -5.968 1.00 96.50 333 PRO A O 1
ATOM 2603 N N . GLU A 1 334 ? 19.432 -20.992 -8.169 1.00 96.62 334 GLU A N 1
ATOM 2604 C CA . GLU A 1 334 ? 20.551 -20.042 -8.107 1.00 96.62 334 GLU A CA 1
ATOM 2605 C C . GLU A 1 334 ? 20.088 -18.622 -7.764 1.00 96.62 334 GLU A C 1
ATOM 2607 O O . GLU A 1 334 ? 20.802 -17.882 -7.093 1.00 96.62 334 GLU A O 1
ATOM 2612 N N . THR A 1 335 ? 18.880 -18.242 -8.191 1.00 94.38 335 THR A N 1
ATOM 2613 C CA . THR A 1 335 ? 18.317 -16.906 -7.943 1.00 94.38 335 THR A CA 1
ATOM 2614 C C . THR A 1 335 ? 17.293 -16.891 -6.812 1.00 94.38 335 THR A C 1
ATOM 2616 O O . THR A 1 335 ? 17.009 -15.823 -6.276 1.00 94.38 335 THR A O 1
ATOM 2619 N N . ALA A 1 336 ? 16.747 -18.049 -6.422 1.00 96.31 336 ALA A N 1
ATOM 2620 C CA . ALA A 1 336 ? 15.694 -18.164 -5.410 1.00 96.31 336 ALA A CA 1
ATOM 2621 C C . ALA A 1 336 ? 16.052 -17.480 -4.080 1.00 96.31 336 ALA A C 1
ATOM 2623 O O . ALA A 1 336 ? 15.193 -16.849 -3.473 1.00 96.31 336 ALA A O 1
ATOM 2624 N N . PHE A 1 337 ? 17.317 -17.548 -3.652 1.00 97.31 337 PHE A N 1
ATOM 2625 C CA . PHE A 1 337 ? 17.772 -16.900 -2.417 1.00 97.31 337 PHE A CA 1
ATOM 2626 C C . PHE A 1 337 ? 17.547 -15.380 -2.427 1.00 97.31 337 PHE A C 1
ATOM 2628 O O . PHE A 1 337 ? 17.053 -14.833 -1.447 1.00 97.31 337 PHE A O 1
ATOM 2635 N N . ALA A 1 338 ? 17.837 -14.706 -3.543 1.00 97.06 338 ALA A N 1
ATOM 2636 C CA . ALA A 1 338 ? 17.666 -13.258 -3.645 1.00 97.06 338 ALA A CA 1
ATOM 2637 C C . ALA A 1 338 ? 16.181 -12.850 -3.594 1.00 97.06 338 ALA A C 1
ATOM 2639 O O . ALA A 1 338 ? 15.827 -11.826 -3.020 1.00 97.06 338 ALA A O 1
ATOM 2640 N N . PHE A 1 339 ? 15.280 -13.670 -4.147 1.00 96.56 339 PHE A N 1
ATOM 2641 C CA . PHE A 1 339 ? 13.836 -13.440 -4.021 1.00 96.56 339 PHE A CA 1
ATOM 2642 C C . PHE A 1 339 ? 13.328 -13.714 -2.594 1.00 96.56 339 PHE A C 1
ATOM 2644 O O . PHE A 1 339 ? 12.466 -12.982 -2.102 1.00 96.56 339 PHE A O 1
ATOM 2651 N N . ASP A 1 340 ? 13.872 -14.732 -1.918 1.00 97.56 340 ASP A N 1
ATOM 2652 C CA . ASP A 1 340 ? 13.557 -15.049 -0.517 1.00 97.56 340 ASP A CA 1
ATOM 2653 C C . ASP A 1 340 ? 14.020 -13.933 0.429 1.00 97.56 340 ASP A C 1
ATOM 2655 O O . ASP A 1 340 ? 13.304 -13.611 1.370 1.00 97.56 340 ASP A O 1
ATOM 2659 N N . GLU A 1 341 ? 15.154 -13.283 0.149 1.00 98.00 341 GLU A N 1
ATOM 2660 C CA . GLU A 1 341 ? 15.654 -12.129 0.910 1.00 98.00 341 GLU A CA 1
ATOM 2661 C C . GLU A 1 341 ? 14.671 -10.949 0.885 1.00 98.00 341 GLU A C 1
ATOM 2663 O O . GLU A 1 341 ? 14.368 -10.357 1.924 1.00 98.00 341 GLU A O 1
ATOM 2668 N N . VAL A 1 342 ? 14.102 -10.636 -0.281 1.00 97.44 342 VAL A N 1
ATOM 2669 C CA . VAL A 1 342 ? 13.114 -9.555 -0.410 1.00 97.44 342 VAL A CA 1
ATOM 2670 C C . VAL A 1 342 ? 11.826 -9.871 0.362 1.00 97.44 342 VAL A C 1
ATOM 2672 O O . VAL A 1 342 ? 11.266 -8.993 1.034 1.00 97.44 342 VAL A O 1
ATOM 2675 N N . LEU A 1 343 ? 11.357 -11.123 0.304 1.00 97.38 343 LEU A N 1
ATOM 2676 C CA . LEU A 1 343 ? 10.215 -11.578 1.104 1.00 97.38 343 LEU A CA 1
ATOM 2677 C C . LEU A 1 343 ? 10.538 -11.497 2.594 1.00 97.38 343 LEU A C 1
ATOM 2679 O O . LEU A 1 343 ? 9.798 -10.85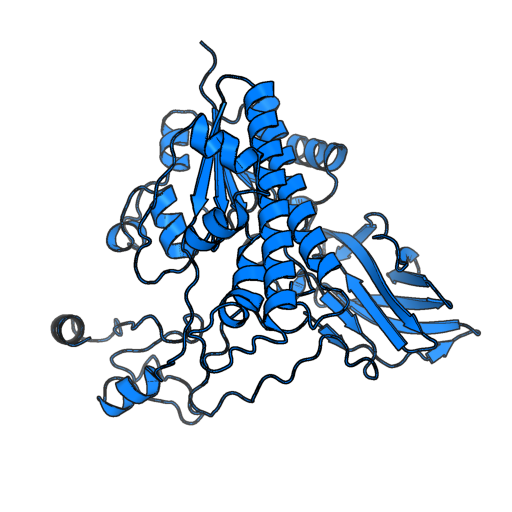9 3.340 1.00 97.38 343 LEU A O 1
ATOM 2683 N N . HIS A 1 344 ? 11.666 -12.061 3.022 1.00 98.19 344 HIS A N 1
ATOM 2684 C CA . HIS A 1 344 ? 12.131 -12.021 4.407 1.00 98.19 344 HIS A CA 1
ATOM 2685 C C . HIS A 1 344 ? 12.177 -10.588 4.945 1.00 98.19 344 HIS A C 1
ATOM 2687 O O . HIS A 1 344 ? 11.615 -10.302 6.006 1.00 98.19 344 HIS A O 1
ATOM 2693 N N . LYS A 1 345 ? 12.731 -9.644 4.177 1.00 98.25 345 LYS A N 1
ATOM 2694 C CA . LYS A 1 345 ? 12.756 -8.223 4.543 1.00 98.25 345 LYS A CA 1
ATOM 2695 C C . LYS A 1 345 ? 11.353 -7.631 4.704 1.00 98.25 345 LYS A C 1
ATOM 2697 O O . LYS A 1 345 ? 11.103 -6.860 5.631 1.00 98.25 345 LYS A O 1
ATOM 2702 N N . SER A 1 346 ? 10.427 -7.992 3.822 1.00 97.56 346 SER A N 1
ATOM 2703 C CA . SER A 1 346 ? 9.046 -7.497 3.863 1.00 97.56 346 SER A CA 1
ATOM 2704 C C . SER A 1 346 ? 8.274 -8.056 5.066 1.00 97.56 346 SER A C 1
ATOM 2706 O O . SER A 1 346 ? 7.590 -7.302 5.759 1.00 97.56 346 SER A O 1
ATOM 2708 N N . TYR A 1 347 ? 8.441 -9.345 5.386 1.00 98.25 347 TYR A N 1
ATOM 2709 C CA . TYR A 1 347 ? 7.811 -9.987 6.549 1.00 98.25 347 TYR A CA 1
ATOM 2710 C C . TYR A 1 347 ? 8.429 -9.550 7.885 1.00 98.25 347 TYR A C 1
ATOM 2712 O O . TYR A 1 347 ? 7.706 -9.362 8.862 1.00 98.25 347 TYR A O 1
ATOM 2720 N N . THR A 1 348 ? 9.739 -9.305 7.943 1.00 98.44 348 THR A N 1
ATOM 2721 C CA . THR A 1 348 ? 10.379 -8.731 9.142 1.00 98.44 348 THR A CA 1
ATOM 2722 C C . THR A 1 348 ? 9.972 -7.271 9.359 1.00 98.44 348 THR A C 1
ATOM 2724 O O . THR A 1 348 ? 9.743 -6.852 10.494 1.00 98.44 348 THR A O 1
ATOM 2727 N N . ASN A 1 349 ? 9.782 -6.486 8.293 1.00 98.38 349 ASN A N 1
ATOM 2728 C CA . ASN A 1 349 ? 9.173 -5.159 8.402 1.00 98.38 349 ASN A CA 1
ATOM 2729 C C . ASN A 1 349 ? 7.712 -5.229 8.866 1.00 98.38 349 ASN A C 1
ATOM 2731 O O . ASN A 1 349 ? 7.314 -4.436 9.718 1.00 98.38 349 ASN A O 1
ATOM 2735 N N . PHE A 1 350 ? 6.929 -6.189 8.372 1.00 98.38 350 PHE A N 1
ATOM 2736 C CA . PHE A 1 350 ? 5.587 -6.450 8.892 1.00 98.38 350 PHE A CA 1
ATOM 2737 C C . PHE A 1 350 ? 5.614 -6.779 10.390 1.00 98.38 350 PHE A C 1
ATOM 2739 O O . PHE A 1 350 ? 4.852 -6.182 11.144 1.00 98.38 350 PHE A O 1
ATOM 2746 N N . ASP A 1 351 ? 6.535 -7.626 10.858 1.00 98.69 351 ASP A N 1
ATOM 2747 C CA . ASP A 1 351 ? 6.687 -7.922 12.289 1.00 98.69 351 ASP A CA 1
ATOM 2748 C C . ASP A 1 351 ? 6.961 -6.670 13.133 1.00 98.69 351 ASP A C 1
ATOM 2750 O O . ASP A 1 351 ? 6.406 -6.504 14.219 1.00 98.69 351 ASP A O 1
ATOM 2754 N N . ARG A 1 352 ? 7.766 -5.736 12.620 1.00 98.75 352 ARG A N 1
ATOM 2755 C CA . ARG A 1 352 ? 8.007 -4.451 13.293 1.00 98.75 352 ARG A CA 1
ATOM 2756 C C . ARG A 1 352 ? 6.727 -3.619 13.407 1.00 98.75 352 ARG A C 1
ATOM 2758 O O . ARG A 1 352 ? 6.511 -3.001 14.446 1.00 98.75 352 ARG A O 1
ATOM 2765 N N . ILE A 1 353 ? 5.864 -3.638 12.388 1.00 98.62 353 ILE A N 1
ATOM 2766 C CA . ILE A 1 353 ? 4.530 -3.015 12.446 1.00 98.62 353 ILE A CA 1
ATOM 2767 C C . ILE A 1 353 ? 3.650 -3.707 13.494 1.00 98.62 353 ILE A C 1
ATOM 2769 O O . ILE A 1 353 ? 2.976 -3.025 14.264 1.00 98.62 353 ILE A O 1
ATOM 2773 N N . VAL A 1 354 ? 3.699 -5.041 13.589 1.00 98.56 354 VAL A N 1
ATOM 2774 C CA . VAL A 1 354 ? 3.013 -5.792 14.655 1.00 98.56 354 VAL A CA 1
ATOM 2775 C C . VAL A 1 354 ? 3.466 -5.319 16.038 1.00 98.56 354 VAL A C 1
ATOM 2777 O O . VAL A 1 354 ? 2.624 -5.058 16.896 1.00 98.56 354 VAL A O 1
ATOM 2780 N N . GLY A 1 355 ? 4.774 -5.151 16.245 1.00 98.69 355 GLY A N 1
ATOM 2781 C CA . GLY A 1 355 ? 5.329 -4.602 17.484 1.00 98.69 355 GLY A CA 1
ATOM 2782 C C . GLY A 1 355 ? 4.763 -3.221 17.817 1.00 98.69 355 GLY A C 1
ATOM 2783 O O . GLY A 1 355 ? 4.210 -3.033 18.897 1.00 98.69 355 GLY A O 1
ATOM 2784 N N . GLN A 1 356 ? 4.789 -2.291 16.857 1.00 98.69 356 GLN A N 1
ATOM 2785 C CA . GLN A 1 356 ? 4.244 -0.942 17.050 1.00 98.69 356 GLN A CA 1
ATOM 2786 C C . GLN A 1 356 ? 2.742 -0.954 17.387 1.00 98.69 356 GLN A C 1
ATOM 2788 O O . GLN A 1 356 ? 2.291 -0.185 18.231 1.00 98.69 356 GLN A O 1
ATOM 2793 N N . LEU A 1 357 ? 1.949 -1.834 16.764 1.00 98.62 357 LEU A N 1
ATOM 2794 C CA . LEU A 1 357 ? 0.524 -1.986 17.085 1.00 98.62 357 LEU A CA 1
ATOM 2795 C C . LEU A 1 357 ? 0.308 -2.466 18.528 1.00 98.62 357 LEU A C 1
ATOM 2797 O O . LEU A 1 357 ? -0.593 -1.976 19.214 1.00 98.62 357 LEU A O 1
ATOM 2801 N N . LEU A 1 358 ? 1.127 -3.414 18.994 1.00 98.38 358 LEU A N 1
ATOM 2802 C CA . LEU A 1 358 ? 1.087 -3.894 20.377 1.00 98.38 358 LEU A CA 1
ATOM 2803 C C . LEU A 1 358 ? 1.501 -2.813 21.375 1.00 98.38 358 LEU A C 1
ATOM 2805 O O . LEU A 1 358 ? 0.889 -2.721 22.441 1.00 98.38 358 LEU A O 1
ATOM 2809 N N . ASP A 1 359 ? 2.487 -1.988 21.027 1.00 98.56 359 ASP A N 1
ATOM 2810 C CA . ASP A 1 359 ? 2.906 -0.853 21.850 1.00 98.56 359 ASP A CA 1
ATOM 2811 C C . ASP A 1 359 ? 1.751 0.142 22.008 1.00 98.56 359 ASP A C 1
ATOM 2813 O O . ASP A 1 359 ? 1.380 0.468 23.135 1.00 98.56 359 ASP A O 1
ATOM 2817 N N . VAL A 1 360 ? 1.071 0.509 20.913 1.00 98.06 360 VAL A N 1
ATOM 2818 C CA . VAL A 1 360 ? -0.133 1.362 20.960 1.00 98.06 360 VAL A CA 1
ATOM 2819 C C . VAL A 1 360 ? -1.216 0.759 21.858 1.00 98.06 360 VAL A C 1
ATOM 2821 O O . VAL A 1 360 ? -1.814 1.460 22.678 1.00 98.06 360 VAL A O 1
ATOM 2824 N N . ALA A 1 361 ? -1.480 -0.541 21.726 1.00 97.06 361 ALA A N 1
ATOM 2825 C CA . ALA A 1 361 ? -2.496 -1.206 22.534 1.00 97.06 361 ALA A CA 1
ATOM 2826 C C . ALA A 1 361 ? -2.136 -1.239 24.029 1.00 97.06 361 ALA A C 1
ATOM 2828 O O . ALA A 1 361 ? -3.012 -1.062 24.882 1.00 97.06 361 ALA A O 1
ATOM 2829 N N . SER A 1 362 ? -0.852 -1.426 24.344 1.00 96.12 362 SER A N 1
ATOM 2830 C CA . SER A 1 362 ? -0.328 -1.387 25.709 1.00 96.12 362 SER A CA 1
ATOM 2831 C C . SER A 1 362 ? -0.393 0.020 26.306 1.00 96.12 362 SER A C 1
ATOM 2833 O O . SER A 1 362 ? -0.790 0.170 27.460 1.00 96.12 362 SER A O 1
ATOM 2835 N N . GLU A 1 363 ? -0.028 1.047 25.535 1.00 96.69 363 GLU A N 1
ATOM 2836 C CA . GLU A 1 363 ? -0.037 2.453 25.957 1.00 96.69 363 GLU A CA 1
ATOM 2837 C C . GLU A 1 363 ? -1.447 2.957 26.274 1.00 96.69 363 GLU A C 1
ATOM 2839 O O . GLU A 1 363 ? -1.663 3.614 27.293 1.00 96.69 363 GLU A O 1
ATOM 2844 N N . LEU A 1 364 ? -2.418 2.658 25.406 1.00 95.31 364 LEU A N 1
ATOM 2845 C CA . LEU A 1 364 ? -3.787 3.156 25.555 1.00 95.31 364 LEU A CA 1
ATOM 2846 C C . LEU A 1 364 ? -4.609 2.351 26.569 1.00 95.31 364 LEU A C 1
ATOM 2848 O O . LEU A 1 364 ? -5.592 2.871 27.107 1.00 95.31 364 LEU A O 1
ATOM 2852 N N . GLY A 1 365 ? -4.217 1.100 26.833 1.00 92.81 365 GLY A N 1
ATOM 2853 C CA . GLY A 1 365 ? -4.962 0.159 27.664 1.00 92.81 365 GLY A CA 1
ATOM 2854 C C . GLY A 1 365 ? -6.321 -0.219 27.060 1.00 92.81 365 GLY A C 1
ATOM 2855 O O . GLY A 1 365 ? -6.870 0.481 26.209 1.00 92.81 365 GLY A O 1
ATOM 2856 N N . ASN A 1 366 ? -6.880 -1.359 27.484 1.00 93.00 366 ASN A N 1
ATOM 2857 C CA . ASN A 1 366 ? -8.188 -1.861 27.022 1.00 93.00 366 ASN A CA 1
ATOM 2858 C C . ASN A 1 366 ? -8.386 -1.777 25.487 1.00 93.00 366 ASN A C 1
ATOM 2860 O O . ASN A 1 366 ? -9.466 -1.443 24.996 1.00 93.00 366 ASN A O 1
ATOM 2864 N N . THR A 1 367 ? -7.308 -2.009 24.738 1.00 97.12 367 THR A N 1
ATOM 2865 C CA . THR A 1 367 ? -7.259 -1.879 23.282 1.00 97.12 367 THR A CA 1
ATOM 2866 C C . THR A 1 367 ? -6.887 -3.232 22.695 1.00 97.12 367 THR A C 1
ATOM 2868 O O . THR A 1 367 ? -5.913 -3.852 23.117 1.00 97.12 367 THR A O 1
ATOM 2871 N N . HIS A 1 368 ? -7.672 -3.700 21.733 1.00 96.69 368 HIS A N 1
ATOM 2872 C CA . HIS A 1 368 ? -7.453 -4.961 21.038 1.00 96.69 368 HIS A CA 1
ATOM 2873 C C . HIS A 1 368 ? -6.841 -4.707 19.664 1.00 96.69 368 HIS A C 1
ATOM 2875 O O . HIS A 1 368 ? -7.297 -3.834 18.927 1.00 96.69 368 HIS A O 1
ATOM 2881 N N . VAL A 1 369 ? -5.839 -5.504 19.302 1.00 98.00 369 VAL A N 1
ATOM 2882 C CA . VAL A 1 369 ? -5.260 -5.522 17.956 1.00 98.00 369 VAL A CA 1
ATOM 2883 C C . VAL A 1 369 ? -5.783 -6.754 17.234 1.00 98.00 369 VAL A C 1
ATOM 2885 O O . VAL A 1 369 ? -5.650 -7.871 17.731 1.00 98.00 369 VAL A O 1
ATOM 2888 N N . VAL A 1 370 ? -6.374 -6.545 16.063 1.00 97.12 370 VAL A N 1
ATOM 2889 C CA . VAL A 1 370 ? -6.827 -7.600 15.160 1.00 97.12 370 VAL A CA 1
ATOM 2890 C C . VAL A 1 370 ? -6.062 -7.456 13.856 1.00 97.12 370 VAL A C 1
ATOM 2892 O O . VAL A 1 370 ? -6.134 -6.421 13.198 1.00 97.12 370 VAL A O 1
ATOM 2895 N N . ILE A 1 371 ? -5.344 -8.510 13.482 1.00 96.50 371 ILE A N 1
ATOM 2896 C CA . ILE A 1 371 ? -4.618 -8.604 12.218 1.00 96.50 371 ILE A CA 1
ATOM 2897 C C . ILE A 1 371 ? -5.259 -9.724 11.412 1.00 96.50 371 ILE A C 1
ATOM 2899 O O . ILE A 1 371 ? -5.375 -10.847 11.904 1.00 96.50 371 ILE A O 1
ATOM 2903 N N . ALA A 1 372 ? -5.684 -9.421 10.190 1.00 93.94 372 ALA A N 1
ATOM 2904 C CA . ALA A 1 372 ? -6.325 -10.395 9.315 1.00 93.94 372 ALA A CA 1
ATOM 2905 C C . ALA A 1 372 ? -5.844 -10.232 7.873 1.00 93.94 372 ALA A C 1
ATOM 2907 O O . ALA A 1 372 ? -5.747 -9.109 7.380 1.00 93.94 372 ALA A O 1
ATOM 2908 N N . GLY A 1 373 ? -5.565 -11.358 7.217 1.00 93.06 373 GLY A N 1
ATOM 2909 C CA . GLY A 1 373 ? -5.340 -11.420 5.776 1.00 93.06 373 GLY A CA 1
ATOM 2910 C C . GLY A 1 373 ? -6.649 -11.558 5.008 1.00 93.06 373 GLY A C 1
ATOM 2911 O O . GLY A 1 373 ? -7.574 -12.214 5.481 1.00 93.06 373 GLY A O 1
ATOM 2912 N N . ASP A 1 374 ? -6.739 -10.968 3.825 1.00 91.12 374 ASP A N 1
ATOM 2913 C CA . ASP A 1 374 ? -7.812 -11.234 2.860 1.00 91.12 374 ASP A CA 1
ATOM 2914 C C . ASP A 1 374 ? -7.584 -12.506 2.047 1.00 91.12 374 ASP A C 1
ATOM 2916 O O . ASP A 1 374 ? -8.552 -13.173 1.689 1.00 91.12 374 ASP A O 1
ATOM 2920 N N . HIS A 1 375 ? -6.332 -12.825 1.729 1.00 91.75 375 HIS A N 1
ATOM 2921 C CA . HIS A 1 375 ? -5.924 -14.030 1.019 1.00 91.75 375 HIS A CA 1
ATOM 2922 C C . HIS A 1 375 ? -4.444 -14.358 1.267 1.00 91.75 375 HIS A C 1
ATOM 2924 O O . HIS A 1 375 ? -3.686 -13.548 1.790 1.00 91.75 375 HIS A O 1
ATOM 2930 N N . GLY A 1 376 ? -4.042 -15.573 0.886 1.00 90.75 376 GLY A N 1
ATOM 2931 C CA . GLY A 1 376 ? -2.631 -15.953 0.785 1.00 90.75 376 GLY A CA 1
ATOM 2932 C C . GLY A 1 376 ? -2.081 -15.737 -0.624 1.00 90.75 376 GLY A C 1
ATOM 2933 O O . GLY A 1 376 ? -2.685 -15.036 -1.441 1.00 90.75 376 GLY A O 1
ATOM 2934 N N . ILE A 1 377 ? -0.963 -16.392 -0.926 1.00 88.62 377 ILE A N 1
ATOM 2935 C CA . ILE A 1 377 ? -0.360 -16.413 -2.261 1.00 88.62 377 ILE A CA 1
ATOM 2936 C C . ILE A 1 377 ? -0.185 -17.861 -2.722 1.00 88.62 377 ILE A C 1
ATOM 2938 O O . ILE A 1 377 ? 0.091 -18.759 -1.930 1.00 88.62 377 ILE A O 1
ATOM 2942 N N . CYS A 1 378 ? -0.366 -18.115 -4.016 1.00 84.25 378 CYS A N 1
ATOM 2943 C CA . CYS A 1 378 ? -0.119 -19.433 -4.588 1.00 84.25 378 CYS A CA 1
ATOM 2944 C C . CYS A 1 378 ? 0.627 -19.323 -5.914 1.00 84.25 378 CYS A C 1
ATOM 2946 O O . CYS A 1 378 ? 0.487 -18.347 -6.654 1.00 84.25 378 CYS A O 1
ATOM 2948 N N . VAL A 1 379 ? 1.423 -20.348 -6.213 1.00 85.06 379 VAL A N 1
ATOM 2949 C CA . VAL A 1 379 ? 2.092 -20.463 -7.505 1.00 85.06 379 VAL A CA 1
ATOM 2950 C C . VAL A 1 379 ? 1.077 -20.834 -8.561 1.00 85.06 379 VAL A C 1
ATOM 2952 O O . VAL A 1 379 ? 0.389 -21.851 -8.454 1.00 85.06 379 VAL A O 1
ATOM 2955 N N . ASN A 1 380 ? 1.046 -20.042 -9.627 1.00 80.50 380 ASN A N 1
ATOM 2956 C CA . ASN A 1 380 ? 0.279 -20.381 -10.804 1.00 80.50 380 ASN A CA 1
ATOM 2957 C C . ASN A 1 380 ? 1.192 -20.841 -11.951 1.00 80.50 380 ASN A C 1
ATOM 2959 O O . ASN A 1 380 ? 1.885 -20.039 -12.574 1.00 80.50 380 ASN A O 1
ATOM 2963 N N . ASN A 1 381 ? 1.167 -22.142 -12.247 1.00 81.62 381 ASN A N 1
ATOM 2964 C CA . ASN A 1 381 ? 1.859 -22.733 -13.399 1.00 81.62 381 ASN A CA 1
ATOM 2965 C C . ASN A 1 381 ? 0.999 -22.788 -14.665 1.00 81.62 381 ASN A C 1
ATOM 2967 O O . ASN A 1 381 ? 1.517 -23.080 -15.742 1.00 81.62 381 ASN A O 1
ATOM 2971 N N . TRP A 1 382 ? -0.305 -22.537 -14.542 1.00 77.81 382 TRP A N 1
ATOM 2972 C CA . TRP A 1 382 ? -1.274 -22.780 -15.600 1.00 77.81 382 TRP A CA 1
ATOM 2973 C C . TRP A 1 382 ? -2.239 -21.615 -15.703 1.00 77.81 382 TRP A C 1
ATOM 2975 O O . TRP A 1 382 ? -3.020 -21.331 -14.802 1.00 77.81 382 TRP A O 1
ATOM 2985 N N . VAL A 1 383 ? -2.248 -20.963 -16.852 1.00 72.00 383 VAL A N 1
ATOM 2986 C CA . VAL A 1 383 ? -3.180 -19.870 -17.101 1.00 72.00 383 VAL A CA 1
ATOM 2987 C C . VAL A 1 383 ? -4.115 -20.342 -18.224 1.00 72.00 383 VAL A C 1
ATOM 2989 O O . VAL A 1 383 ? -3.653 -20.874 -19.233 1.00 72.00 383 VAL A O 1
ATOM 2992 N N . CYS A 1 384 ? -5.432 -20.231 -18.025 1.00 75.12 384 CYS A N 1
ATOM 2993 C CA . CYS A 1 384 ? -6.462 -20.631 -18.994 1.00 75.12 384 CYS A CA 1
ATOM 2994 C C . CYS A 1 384 ? -7.097 -19.403 -19.663 1.00 75.12 384 CYS A C 1
ATOM 2996 O O . CYS A 1 384 ? -7.589 -18.521 -18.958 1.00 75.12 384 CYS A O 1
ATOM 2998 N N . ASP A 1 385 ? -7.123 -19.347 -21.000 1.00 79.44 385 ASP A N 1
ATOM 2999 C CA . ASP A 1 385 ? -7.826 -18.281 -21.726 1.00 79.44 385 ASP A CA 1
ATOM 3000 C C . ASP A 1 385 ? -9.345 -18.514 -21.648 1.00 79.44 385 ASP A C 1
ATOM 3002 O O . ASP A 1 385 ? -9.966 -19.156 -22.502 1.00 79.44 385 ASP A O 1
ATOM 3006 N N . ILE A 1 386 ? -9.942 -18.012 -20.564 1.00 83.12 386 ILE A N 1
ATOM 3007 C CA . ILE A 1 386 ? -11.375 -18.144 -20.276 1.00 83.12 386 ILE A CA 1
ATOM 3008 C C . ILE A 1 386 ? -12.206 -17.501 -21.392 1.00 83.12 386 ILE A C 1
ATOM 3010 O O . ILE A 1 386 ? -13.232 -18.057 -21.782 1.00 83.12 386 ILE A O 1
ATOM 3014 N N . ASN A 1 387 ? -11.753 -16.387 -21.975 1.00 84.88 387 ASN A N 1
ATOM 3015 C CA . ASN A 1 387 ? -12.478 -15.723 -23.059 1.00 84.88 387 ASN A CA 1
ATOM 3016 C C . ASN A 1 387 ? -12.502 -16.570 -24.329 1.00 84.88 387 ASN A C 1
ATOM 3018 O O . ASN A 1 387 ? -13.567 -16.721 -24.927 1.00 84.88 387 ASN A O 1
ATOM 3022 N N . ALA A 1 388 ? -11.370 -17.169 -24.706 1.00 84.62 388 ALA A N 1
ATOM 3023 C CA . ALA A 1 388 ? -11.324 -18.116 -25.815 1.00 84.62 388 ALA A CA 1
ATOM 3024 C C . ALA A 1 388 ? -12.263 -19.305 -25.564 1.00 84.62 388 ALA A C 1
ATOM 3026 O O . ALA A 1 388 ? -13.069 -19.650 -26.427 1.00 84.62 388 ALA A O 1
ATOM 3027 N N . ARG A 1 389 ? -12.257 -19.877 -24.351 1.00 88.19 389 ARG A N 1
ATOM 3028 C CA . ARG A 1 389 ? -13.131 -21.013 -24.023 1.00 88.19 389 ARG A CA 1
ATOM 3029 C C . ARG A 1 389 ? -14.621 -20.662 -24.093 1.00 88.19 389 ARG A C 1
ATOM 3031 O O . ARG A 1 389 ? -15.411 -21.472 -24.584 1.00 88.19 389 ARG A O 1
ATOM 3038 N N . LEU A 1 390 ? -15.004 -19.485 -23.598 1.00 90.19 390 LEU A N 1
ATOM 3039 C CA . LEU A 1 390 ? -16.381 -18.981 -23.646 1.00 90.19 390 LEU A CA 1
ATOM 3040 C C . LEU A 1 390 ? -16.821 -18.642 -25.074 1.00 90.19 390 LEU A C 1
ATOM 3042 O O . LEU A 1 390 ? -17.982 -18.863 -25.429 1.00 90.19 390 LEU A O 1
ATOM 3046 N N . HIS A 1 391 ? -15.902 -18.140 -25.898 1.00 90.69 391 HIS A N 1
ATOM 3047 C CA . HIS A 1 391 ? -16.133 -17.908 -27.318 1.00 90.69 391 HIS A CA 1
ATOM 3048 C C . HIS A 1 391 ? -16.365 -19.226 -28.066 1.00 90.69 391 HIS A C 1
ATOM 3050 O O . HIS A 1 391 ? -17.358 -19.355 -28.779 1.00 90.69 391 HIS A O 1
ATOM 3056 N N . ASP A 1 392 ? -15.531 -20.241 -27.829 1.00 91.69 392 ASP A N 1
ATOM 3057 C CA . ASP A 1 392 ? -15.687 -21.574 -28.428 1.00 91.69 392 ASP A CA 1
ATOM 3058 C C . ASP A 1 392 ? -17.002 -22.254 -28.015 1.00 91.69 392 ASP A C 1
ATOM 3060 O O . ASP A 1 392 ? -17.583 -23.025 -28.776 1.00 91.69 392 ASP A O 1
ATOM 3064 N N . ALA A 1 393 ? -17.503 -21.957 -26.811 1.00 92.12 393 ALA A N 1
ATOM 3065 C CA . ALA A 1 393 ? -18.816 -22.402 -26.342 1.00 92.12 393 ALA A CA 1
ATOM 3066 C C . ALA A 1 393 ? -19.994 -21.610 -26.953 1.00 92.12 393 ALA A C 1
ATOM 3068 O O . ALA A 1 393 ? -21.156 -21.949 -26.715 1.00 92.12 393 ALA A O 1
ATOM 3069 N N . GLY A 1 394 ? -19.719 -20.556 -27.728 1.00 93.50 394 GLY A N 1
ATOM 3070 C CA . GLY A 1 394 ? -20.719 -19.677 -28.331 1.00 93.50 394 GLY A CA 1
ATOM 3071 C C . GLY A 1 394 ? -21.397 -18.727 -27.340 1.00 93.50 394 GLY A C 1
ATOM 3072 O O . GLY A 1 394 ? -22.498 -18.244 -27.616 1.00 93.50 394 GLY A O 1
ATOM 3073 N N . TRP A 1 395 ? -20.795 -18.486 -26.170 1.00 94.31 395 TRP A N 1
ATOM 3074 C CA . TRP A 1 395 ? -21.364 -17.624 -25.125 1.00 94.31 395 TRP A CA 1
ATOM 3075 C C . TRP A 1 395 ? -20.748 -16.225 -25.090 1.00 94.31 395 TRP A C 1
ATOM 3077 O O . TRP A 1 395 ? -21.415 -15.294 -24.639 1.00 94.31 395 TRP A O 1
ATOM 3087 N N . LEU A 1 396 ? -19.525 -16.068 -25.595 1.00 93.12 396 LEU A N 1
ATOM 3088 C CA . LEU A 1 396 ? -18.816 -14.793 -25.693 1.00 93.12 396 LEU A CA 1
ATOM 3089 C C . LEU A 1 396 ? -18.549 -14.440 -27.159 1.00 93.12 396 LEU A C 1
ATOM 3091 O O . LEU A 1 396 ? -18.275 -15.313 -27.981 1.00 93.12 396 LEU A O 1
ATOM 3095 N N . ARG A 1 397 ? -18.625 -13.152 -27.491 1.00 92.62 397 ARG A N 1
ATOM 3096 C CA . ARG A 1 397 ? -18.260 -12.596 -28.796 1.00 92.62 397 ARG A CA 1
ATOM 3097 C C . ARG A 1 397 ? -17.118 -11.603 -28.645 1.00 92.62 397 ARG A C 1
ATOM 3099 O O . ARG A 1 397 ? -16.999 -10.929 -27.624 1.00 92.62 397 ARG A O 1
ATOM 3106 N N . PHE A 1 398 ? -16.311 -11.500 -29.693 1.00 88.94 398 PHE A N 1
ATOM 3107 C CA . PHE A 1 398 ? -15.321 -10.443 -29.832 1.00 88.94 398 PHE A CA 1
ATOM 3108 C C . PHE A 1 398 ? -15.793 -9.408 -30.856 1.00 88.94 398 PHE A C 1
ATOM 3110 O O . PHE A 1 398 ? -16.433 -9.759 -31.850 1.00 88.94 398 PHE A O 1
ATOM 3117 N N . ASP A 1 399 ? -15.466 -8.140 -30.619 1.00 86.44 399 ASP A N 1
ATOM 3118 C CA . ASP A 1 399 ? -15.658 -7.062 -31.582 1.00 86.44 399 ASP A CA 1
ATOM 3119 C C . ASP A 1 399 ? -14.626 -7.139 -32.728 1.00 86.44 399 ASP A C 1
ATOM 3121 O O . ASP A 1 399 ? -13.709 -7.966 -32.742 1.00 86.44 399 ASP A O 1
ATOM 3125 N N . SER A 1 400 ? -14.740 -6.241 -33.708 1.00 85.50 400 SER A N 1
ATOM 3126 C CA . SER A 1 400 ? -13.817 -6.181 -34.852 1.00 85.50 400 SER A CA 1
ATOM 3127 C C . SER A 1 400 ? -12.371 -5.827 -34.483 1.00 85.50 400 SER A C 1
ATOM 3129 O O . SER A 1 400 ? -11.471 -5.980 -35.310 1.00 85.50 400 SER A O 1
ATOM 3131 N N . ARG A 1 401 ? -12.133 -5.353 -33.256 1.00 80.50 401 ARG A N 1
ATOM 3132 C CA . ARG A 1 401 ? -10.814 -5.034 -32.700 1.00 80.50 401 ARG A CA 1
ATOM 3133 C C . ARG A 1 401 ? -10.272 -6.163 -31.815 1.00 80.50 401 ARG A C 1
ATOM 3135 O O . ARG A 1 401 ? -9.149 -6.039 -31.333 1.00 80.50 401 ARG A O 1
ATOM 3142 N N . GLY A 1 402 ? -11.023 -7.252 -31.634 1.00 77.38 402 GLY A N 1
ATOM 3143 C CA . GLY A 1 402 ? -10.656 -8.390 -30.790 1.00 77.38 402 GLY A CA 1
ATOM 3144 C C . GLY A 1 402 ? -10.953 -8.200 -29.299 1.00 77.38 402 GLY A C 1
ATOM 3145 O O . GLY A 1 402 ? -10.542 -9.034 -28.498 1.00 77.38 402 GLY A O 1
ATOM 3146 N N . ASN A 1 403 ? -11.656 -7.137 -28.899 1.00 81.75 403 ASN A N 1
ATOM 3147 C CA . ASN A 1 403 ? -12.085 -6.957 -27.509 1.00 81.75 403 ASN A CA 1
ATOM 3148 C C . ASN A 1 403 ? -13.370 -7.740 -27.239 1.00 81.75 403 ASN A C 1
ATOM 3150 O O . ASN A 1 403 ? -14.135 -8.004 -28.161 1.00 81.75 403 ASN A O 1
ATOM 3154 N N . VAL A 1 404 ? -13.639 -8.072 -25.975 1.00 84.88 404 VAL A N 1
ATOM 3155 C CA . VAL A 1 404 ? -14.919 -8.675 -25.574 1.00 84.88 404 VAL A CA 1
ATOM 3156 C C . VAL A 1 404 ? -16.069 -7.722 -25.920 1.00 84.88 404 VAL A C 1
ATOM 3158 O O . VAL A 1 404 ? -16.105 -6.588 -25.446 1.00 84.88 404 VAL A O 1
ATOM 3161 N N . ASP A 1 405 ? -17.015 -8.193 -26.731 1.00 89.56 405 ASP A N 1
ATOM 3162 C CA . ASP A 1 405 ? -18.272 -7.502 -27.019 1.00 89.56 405 ASP A CA 1
ATOM 3163 C C . ASP A 1 405 ? -19.279 -7.838 -25.914 1.00 89.56 405 ASP A C 1
ATOM 3165 O O . ASP A 1 405 ? -20.029 -8.811 -26.009 1.00 89.56 405 ASP A O 1
ATOM 3169 N N . GLU A 1 406 ? -19.270 -7.060 -24.829 1.00 88.50 406 GLU A N 1
ATOM 3170 C CA . GLU A 1 406 ? -20.146 -7.294 -23.672 1.00 88.50 406 GLU A CA 1
ATOM 3171 C C . GLU A 1 406 ? -21.636 -7.287 -24.054 1.00 88.50 406 GLU A C 1
ATOM 3173 O O . GLU A 1 406 ? -22.414 -8.068 -23.508 1.00 88.50 406 GLU A O 1
ATOM 3178 N N . GLN A 1 407 ? -22.038 -6.449 -25.019 1.00 88.31 407 GLN A N 1
ATOM 3179 C CA . GLN A 1 407 ? -23.438 -6.315 -25.435 1.00 88.31 407 GLN A CA 1
ATOM 3180 C C . GLN A 1 407 ? -23.897 -7.502 -26.282 1.00 88.31 407 GLN A C 1
ATOM 3182 O O . GLN A 1 407 ? -25.007 -7.998 -26.092 1.00 88.31 407 GLN A O 1
ATOM 3187 N N . GLY A 1 408 ? -23.051 -7.970 -27.201 1.00 90.06 408 GLY A N 1
ATOM 3188 C CA . GLY A 1 408 ? -23.341 -9.116 -28.064 1.00 90.06 408 GLY A CA 1
ATOM 3189 C C . GLY A 1 408 ? -23.100 -10.482 -27.417 1.00 90.06 408 GLY A C 1
ATOM 3190 O O . GLY A 1 408 ? -23.441 -11.506 -28.019 1.00 90.06 408 GLY A O 1
ATOM 3191 N N . SER A 1 409 ? -22.519 -10.523 -26.218 1.00 94.12 409 SER A N 1
ATOM 3192 C CA . SER A 1 409 ? -22.208 -11.756 -25.491 1.00 94.12 409 SER A CA 1
ATOM 3193 C C . SER A 1 409 ? -23.319 -12.163 -24.523 1.00 94.12 409 SER A C 1
ATOM 3195 O O . SER A 1 409 ? -23.947 -11.326 -23.878 1.00 94.12 409 SER A O 1
ATOM 3197 N N . LYS A 1 410 ? -23.525 -13.475 -24.361 1.00 94.12 410 LYS A N 1
ATOM 3198 C CA . LYS A 1 410 ? -24.404 -14.035 -23.319 1.00 94.12 410 LYS A CA 1
ATOM 3199 C C . LYS A 1 410 ? -23.749 -13.973 -21.946 1.00 94.12 410 LYS A C 1
ATOM 3201 O O . LYS A 1 410 ? -24.406 -13.709 -20.941 1.00 94.12 410 LYS A O 1
ATOM 3206 N N . VAL A 1 411 ? -22.445 -14.223 -21.924 1.00 92.56 411 VAL A N 1
ATOM 3207 C CA . VAL A 1 411 ? -21.597 -14.076 -20.748 1.00 92.56 411 VAL A CA 1
ATOM 3208 C C . VAL A 1 411 ? -20.314 -13.369 -21.145 1.00 92.56 411 VAL A C 1
ATOM 3210 O O . VAL A 1 411 ? -19.838 -13.515 -22.269 1.00 92.56 411 VAL A O 1
ATOM 3213 N N . PHE A 1 412 ? -19.742 -12.612 -20.227 1.00 88.00 412 PHE A N 1
ATOM 3214 C CA . PHE A 1 412 ? -18.524 -11.861 -20.483 1.00 88.00 412 PHE A CA 1
ATOM 3215 C C . PHE A 1 412 ? -17.628 -11.875 -19.255 1.00 88.00 412 PHE A C 1
ATOM 3217 O O . PHE A 1 412 ? -18.098 -12.013 -18.127 1.00 88.00 412 PHE A O 1
ATOM 3224 N N . THR A 1 413 ? -16.328 -11.721 -19.471 1.00 81.62 413 THR A N 1
ATOM 3225 C CA . THR A 1 413 ? -15.395 -11.431 -18.385 1.00 81.62 413 THR A CA 1
ATOM 3226 C C . THR A 1 413 ? -15.038 -9.954 -18.417 1.00 81.62 413 THR A C 1
ATOM 3228 O O . THR A 1 413 ? -15.020 -9.322 -19.475 1.00 81.62 413 THR A O 1
ATOM 3231 N N . LYS A 1 414 ? -14.742 -9.379 -17.251 1.00 72.00 414 LYS A N 1
ATOM 3232 C CA . LYS A 1 414 ? -14.222 -8.012 -17.181 1.00 72.00 414 LYS A CA 1
ATOM 3233 C C . LYS A 1 414 ? -12.710 -8.036 -17.329 1.00 72.00 414 LYS A C 1
ATOM 3235 O O . LYS A 1 414 ? -12.021 -8.735 -16.586 1.00 72.00 414 LYS A O 1
ATOM 3240 N N . ARG A 1 415 ? -12.182 -7.194 -18.222 1.00 63.91 415 ARG A N 1
ATOM 3241 C CA . ARG A 1 415 ? -10.731 -7.051 -18.442 1.00 63.91 415 ARG A CA 1
ATOM 3242 C C . ARG A 1 415 ? -9.968 -6.726 -17.152 1.00 63.91 415 ARG A C 1
ATOM 3244 O O . ARG A 1 415 ? -8.894 -7.267 -16.926 1.00 63.91 415 ARG A O 1
ATOM 3251 N N . SER A 1 416 ? -10.546 -5.900 -16.279 1.00 58.91 416 SER A N 1
ATOM 3252 C CA . SER A 1 416 ? -9.964 -5.539 -14.977 1.00 58.91 416 SER A CA 1
ATOM 3253 C C . SER A 1 416 ? -9.918 -6.684 -13.957 1.00 58.91 416 SER A C 1
ATOM 3255 O O . SER A 1 416 ? -9.267 -6.546 -12.929 1.00 58.91 416 SER A O 1
ATOM 3257 N N . ARG A 1 417 ? -10.594 -7.809 -14.220 1.00 63.00 417 ARG A N 1
ATOM 3258 C CA . ARG A 1 417 ? -10.692 -8.973 -13.322 1.00 63.00 417 ARG A CA 1
ATOM 3259 C C . ARG A 1 417 ? -9.931 -10.192 -13.849 1.00 63.00 417 ARG A C 1
ATOM 3261 O O . ARG A 1 417 ? -10.152 -11.304 -13.381 1.00 63.00 417 ARG A O 1
ATOM 3268 N N . GLN A 1 418 ? -9.049 -9.985 -14.834 1.00 60.31 418 GLN A N 1
ATOM 3269 C CA . GLN A 1 418 ? -8.155 -11.004 -15.404 1.00 60.31 418 GLN A CA 1
ATOM 3270 C C . GLN A 1 418 ? -8.859 -12.270 -15.933 1.00 60.31 418 GLN A C 1
ATOM 3272 O O . GLN A 1 418 ? -8.230 -13.311 -16.078 1.00 60.31 418 GLN A O 1
ATOM 3277 N N . GLY A 1 419 ? -10.161 -12.203 -16.225 1.00 62.78 419 GLY A N 1
ATOM 3278 C CA . GLY A 1 419 ? -10.929 -13.368 -16.669 1.00 62.78 419 GLY A CA 1
ATOM 3279 C C . GLY A 1 419 ? -11.431 -14.288 -15.551 1.00 62.78 419 GLY A C 1
ATOM 3280 O O . GLY A 1 419 ? -12.191 -15.198 -15.851 1.00 62.78 419 GLY A O 1
ATOM 3281 N N . ASN A 1 420 ? -11.091 -14.041 -14.280 1.00 66.88 420 ASN A N 1
ATOM 3282 C CA . ASN A 1 420 ? -11.431 -14.928 -13.152 1.00 66.88 420 ASN A CA 1
ATOM 3283 C C . ASN A 1 420 ? -12.918 -14.914 -12.758 1.00 66.88 420 ASN A C 1
ATOM 3285 O O . ASN A 1 420 ? -13.351 -15.715 -11.935 1.00 66.88 420 ASN A O 1
ATOM 3289 N N . GLU A 1 421 ? -13.694 -13.981 -13.305 1.00 77.56 421 GLU A N 1
ATOM 3290 C CA . GLU A 1 421 ? -15.114 -13.805 -13.020 1.00 77.56 421 GLU A CA 1
ATOM 3291 C C . GLU A 1 421 ? -15.894 -13.793 -14.333 1.00 77.56 421 GLU A C 1
ATOM 3293 O O . GLU A 1 421 ? -15.555 -13.050 -15.262 1.00 77.56 421 GLU A O 1
ATOM 3298 N N . ILE A 1 422 ? -16.954 -14.599 -14.389 1.00 84.81 422 ILE A N 1
ATOM 3299 C CA . ILE A 1 422 ? -17.856 -14.688 -15.534 1.00 84.81 422 ILE A CA 1
ATOM 3300 C C . ILE A 1 422 ? -19.167 -14.006 -15.152 1.00 84.81 422 ILE A C 1
ATOM 3302 O O . ILE A 1 422 ? -19.857 -14.414 -14.219 1.00 84.81 422 ILE A O 1
ATOM 3306 N N . PHE A 1 423 ? -19.510 -12.956 -15.885 1.00 86.19 423 PHE A N 1
ATOM 3307 C CA . PHE A 1 423 ? -20.736 -12.194 -15.708 1.00 86.19 423 PHE A CA 1
ATOM 3308 C C . PHE A 1 423 ? -21.772 -12.666 -16.719 1.00 86.19 423 PHE A C 1
ATOM 3310 O O . PHE A 1 423 ? -21.479 -12.780 -17.908 1.00 86.19 423 PHE A O 1
ATOM 3317 N N . ILE A 1 424 ? -22.995 -12.915 -16.257 1.00 90.19 424 ILE A N 1
ATOM 3318 C CA . ILE A 1 424 ? -24.132 -13.214 -17.132 1.00 90.19 424 ILE A CA 1
ATOM 3319 C C . ILE A 1 424 ? -24.764 -11.895 -17.563 1.00 90.19 424 ILE A C 1
ATOM 3321 O O . ILE A 1 424 ? -25.028 -11.026 -16.729 1.00 90.19 424 ILE A O 1
ATOM 3325 N N . ASN A 1 425 ? -25.015 -11.746 -18.862 1.00 90.38 425 ASN A N 1
ATOM 3326 C CA . ASN A 1 425 ? -25.559 -10.514 -19.410 1.00 90.38 425 ASN A CA 1
ATOM 3327 C C . ASN A 1 425 ? -26.996 -10.270 -18.890 1.00 90.38 425 ASN A C 1
ATOM 3329 O O . ASN A 1 425 ? -27.880 -11.107 -19.102 1.00 90.38 425 ASN A O 1
ATOM 3333 N N . PRO A 1 426 ? -27.264 -9.130 -18.220 1.00 87.81 426 PRO A N 1
ATOM 3334 C CA . PRO A 1 426 ? -28.578 -8.838 -17.646 1.00 87.81 426 PRO A CA 1
ATOM 3335 C C . PRO A 1 426 ? -29.661 -8.548 -18.697 1.00 87.81 426 PRO A C 1
ATOM 3337 O O . PRO A 1 426 ? -30.836 -8.472 -18.348 1.00 87.81 426 PRO A O 1
ATOM 3340 N N . SER A 1 427 ? -29.304 -8.394 -19.975 1.00 89.62 427 SER A N 1
ATOM 3341 C CA . SER A 1 427 ? -30.282 -8.246 -21.064 1.00 89.62 427 SER A CA 1
ATOM 3342 C C . SER A 1 427 ? -30.953 -9.563 -21.478 1.00 89.62 427 SER A C 1
ATOM 3344 O O . SER A 1 427 ? -31.991 -9.534 -22.136 1.00 89.62 427 SER A O 1
ATOM 3346 N N . LEU A 1 428 ? -30.396 -10.714 -21.083 1.00 90.12 428 LEU A N 1
ATOM 3347 C CA . LEU A 1 428 ? -30.980 -12.031 -21.354 1.00 90.12 428 LEU A CA 1
ATOM 3348 C C . LEU A 1 428 ? -32.280 -12.241 -20.571 1.00 90.12 428 LEU A C 1
ATOM 3350 O O . LEU A 1 428 ? -32.431 -11.714 -19.473 1.00 90.12 428 LEU A O 1
ATOM 3354 N N . ALA A 1 429 ? -33.194 -13.069 -21.079 1.00 92.62 429 ALA A N 1
ATOM 3355 C CA . ALA A 1 429 ? -34.377 -13.475 -20.318 1.00 92.62 429 ALA A CA 1
ATOM 3356 C C . ALA A 1 429 ? -33.983 -14.262 -19.048 1.00 92.62 429 ALA A C 1
ATOM 3358 O O . ALA A 1 429 ? -32.992 -14.992 -19.066 1.00 92.62 429 ALA A O 1
ATOM 3359 N N . GLU A 1 430 ? -34.757 -14.158 -17.957 1.00 91.69 430 GLU A N 1
ATOM 3360 C CA . GLU A 1 430 ? -34.429 -14.823 -16.675 1.00 91.69 430 GLU A CA 1
ATOM 3361 C C . GLU A 1 430 ? -34.237 -16.337 -16.831 1.00 91.69 430 GLU A C 1
ATOM 3363 O O . GLU A 1 430 ? -33.284 -16.889 -16.295 1.00 91.69 430 GLU A O 1
ATOM 3368 N N . GLU A 1 431 ? -35.065 -16.994 -17.647 1.00 92.12 431 GLU A N 1
ATOM 3369 C CA . GLU A 1 431 ? -34.932 -18.428 -17.923 1.00 92.12 431 GLU A CA 1
ATOM 3370 C C . GLU A 1 431 ? -33.591 -18.772 -18.597 1.00 92.12 431 GLU A C 1
ATOM 3372 O O . GLU A 1 431 ? -32.947 -19.762 -18.249 1.00 92.12 431 GLU A O 1
ATOM 3377 N N . GLU A 1 432 ? -33.123 -17.935 -19.528 1.00 91.12 432 GLU A N 1
ATOM 3378 C CA . GLU A 1 432 ? -31.820 -18.121 -20.171 1.00 91.12 432 GLU A CA 1
ATOM 3379 C C . GLU A 1 432 ? -30.673 -17.865 -19.184 1.00 91.12 432 GLU A C 1
ATOM 3381 O O . GLU A 1 432 ? -29.689 -18.611 -19.174 1.00 91.12 432 GLU A O 1
ATOM 3386 N N . ARG A 1 433 ? -30.816 -16.871 -18.298 1.00 91.25 433 ARG A N 1
ATOM 3387 C CA . ARG A 1 433 ? -29.854 -16.632 -17.212 1.00 91.25 433 ARG A CA 1
ATOM 3388 C C . ARG A 1 433 ? -29.771 -17.824 -16.268 1.00 91.25 433 ARG A C 1
ATOM 3390 O O . ARG A 1 433 ? -28.667 -18.251 -15.949 1.00 91.25 433 ARG A O 1
ATOM 3397 N N . ASP A 1 434 ? -30.899 -18.402 -15.872 1.00 89.06 434 ASP A N 1
ATOM 3398 C CA . ASP A 1 434 ? -30.943 -19.586 -15.010 1.00 89.06 434 ASP A CA 1
ATOM 3399 C C . ASP A 1 434 ? -30.313 -20.814 -15.660 1.00 89.06 434 ASP A C 1
ATOM 3401 O O . ASP A 1 434 ? -29.611 -21.583 -14.998 1.00 89.06 434 ASP A O 1
ATOM 3405 N N . GLN A 1 435 ? -30.510 -20.995 -16.967 1.00 88.81 435 GLN A N 1
ATOM 3406 C CA . GLN A 1 435 ? -29.827 -22.050 -17.711 1.00 88.81 435 GLN A CA 1
ATOM 3407 C C . GLN A 1 435 ? -28.311 -21.834 -17.742 1.00 88.81 435 GLN A C 1
ATOM 3409 O O . GLN A 1 435 ? -27.563 -22.801 -17.591 1.00 88.81 435 GLN A O 1
ATOM 3414 N N . LEU A 1 436 ? -27.852 -20.594 -17.924 1.00 89.12 436 LEU A N 1
ATOM 3415 C CA . LEU A 1 436 ? -26.427 -20.257 -17.913 1.00 89.12 436 LEU A CA 1
ATOM 3416 C C . LEU A 1 436 ? -25.810 -20.422 -16.520 1.00 89.12 436 LEU A C 1
ATOM 3418 O O . LEU A 1 436 ? -24.756 -21.038 -16.426 1.00 89.12 436 LEU A O 1
ATOM 3422 N N . ARG A 1 437 ? -26.488 -19.998 -15.443 1.00 85.50 437 ARG A N 1
ATOM 3423 C CA . ARG A 1 437 ? -26.045 -20.176 -14.039 1.00 85.50 437 ARG A CA 1
ATOM 3424 C C . ARG A 1 437 ? -25.786 -21.636 -13.649 1.00 85.50 437 ARG A C 1
ATOM 3426 O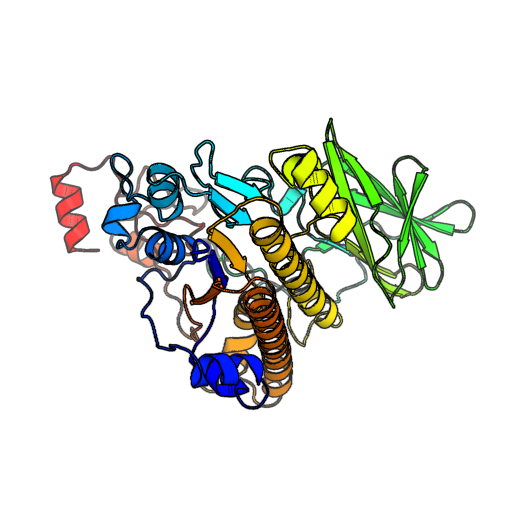 O . ARG A 1 437 ? -25.092 -21.886 -12.676 1.00 85.50 437 ARG A O 1
ATOM 3433 N N . ARG A 1 438 ? -26.403 -22.597 -14.348 1.00 85.69 438 ARG A N 1
ATOM 3434 C CA . ARG A 1 438 ? -26.204 -24.041 -14.119 1.00 85.69 438 ARG A CA 1
ATOM 3435 C C . ARG A 1 438 ? -25.085 -24.645 -14.971 1.00 85.69 438 ARG A C 1
ATOM 3437 O O . ARG A 1 438 ? -24.706 -25.787 -14.731 1.00 85.69 438 ARG A O 1
ATOM 3444 N N . LYS A 1 439 ? -24.662 -23.947 -16.028 1.00 81.12 439 LYS A N 1
ATOM 3445 C CA . LYS A 1 439 ? -23.712 -24.437 -17.042 1.00 81.12 439 LYS A CA 1
ATOM 3446 C C . LYS A 1 439 ? -22.330 -23.805 -16.918 1.00 81.12 439 LYS A C 1
ATOM 3448 O O . LYS A 1 439 ? -21.353 -24.447 -17.294 1.00 81.12 439 LYS A O 1
ATOM 3453 N N . VAL A 1 440 ? -22.298 -22.547 -16.491 1.00 71.06 440 VAL A N 1
ATOM 3454 C CA . VAL A 1 440 ? -21.113 -21.804 -16.054 1.00 71.06 440 VAL A CA 1
ATOM 3455 C C . VAL A 1 440 ? -20.885 -22.137 -14.591 1.00 71.06 440 VAL A C 1
ATOM 3457 O O . VAL A 1 440 ? -19.713 -22.386 -14.242 1.00 71.06 440 VAL A O 1
#

pLDDT: mean 87.46, std 12.86, range [39.38, 98.75]

Foldseek 3Di:
DDFFFEEEEEEAQPAPVLCVVLVVLQVLVVVCVVVHDDDDDDFDPVLDPVQLVLCVQQVHHSVAQVDPPHHGDGPQNVQVVVVAAEEEAPAVDDDDDDPRYKYALDPDVVLPCVAFAKAKEWEPPDCFQPDDDDDQPLLCPPQPQFDPSGFRYDYWYFFDQDPNWTWTWDDHRVGFIWIWTDDAFWIFIDGPNDTFWIEGAPDKTDWGWDDDDPWIWIKIKYWNDDHDRTTMIIMFGTGTLPSRIDDPVLSVVLCVPLNDATDAGSAFLALSRPCNVVRLVNLLSNLVSLLVSVLCCVPPVRHRYYYYYGHLQVSLLSHQVLQLDPPAPPHDPVCNVRSVVSNSSSSSSVSVSSVSNVVSCVVSDSYYYHYHYSHHHDHDNDDDSLQVVCVVVVQWDADPSSYTPLPPGQWDDDSNVSNSDIHGRPVDDPVSVVVVVVVD

Secondary structure (DSSP, 8-state):
-PPPEEEEEEETT--HHHHHHTGGG-HHHHHHHHHS-----PPPSS--HHHHHHHHHHTS-HHHHT-SSSPPPPHHHHHHHTT--EEEES-SS-----TTEEEES---TTS-HHHHS-EEEE-TT--TT--------TT-TTTTTSPPSS--EEEPPPPEEETTEEEEEEEETTTEEEEEEEETTEEEEEETTEEEEEE-SSSPPPPEEEEETTEEEEE-EEEEEEETTEEEEEE---EEGGGS-SSHHHHHHHHHHH-------SS-S-TTSTTHHHHHHHHHHHHHHHHHHHHHHHHHS--SEEEEEE-TTHHHHHHHGGGG-TTSTT--HHHHHHHHHHHHHHHHHHHHHHHHHHHHHHHHSSEEEEEEES-----------HHHHHHHTTS--B-TTSSB-TTT-SEEE-GGGTT--EEEPTTS-HHHHHHHHTT-